Protein AF-A0A956G2Q7-F1 (afdb_monomer)

Structure (mmCIF, N/CA/C/O backbone):
data_AF-A0A956G2Q7-F1
#
_entry.id   AF-A0A956G2Q7-F1
#
loop_
_atom_site.group_PDB
_atom_site.id
_atom_site.type_symbol
_atom_site.label_atom_id
_atom_site.label_alt_id
_atom_site.label_comp_id
_atom_site.label_asym_id
_atom_site.label_entity_id
_atom_site.label_seq_id
_atom_site.pdbx_PDB_ins_code
_atom_site.Cartn_x
_atom_site.Cartn_y
_atom_site.Cartn_z
_atom_site.occupancy
_atom_site.B_iso_or_equiv
_atom_site.auth_seq_id
_atom_site.auth_comp_id
_atom_site.auth_asym_id
_atom_site.auth_atom_id
_atom_site.pdbx_PDB_model_num
ATOM 1 N N . MET A 1 1 ? -1.241 -26.564 -5.474 1.00 66.31 1 MET A N 1
ATOM 2 C CA . MET A 1 1 ? -1.611 -25.680 -6.599 1.00 66.31 1 MET A CA 1
ATOM 3 C C . MET A 1 1 ? -3.122 -25.548 -6.575 1.00 66.31 1 MET A C 1
ATOM 5 O O . MET A 1 1 ? -3.773 -26.573 -6.391 1.00 66.31 1 MET A O 1
ATOM 9 N N . LEU A 1 2 ? -3.666 -24.333 -6.672 1.00 84.19 2 LEU A N 1
ATOM 10 C CA . LEU A 1 2 ? -5.118 -24.142 -6.668 1.00 84.19 2 LEU A CA 1
ATOM 11 C C . LEU A 1 2 ? -5.734 -24.751 -7.927 1.00 84.19 2 LEU A C 1
ATOM 13 O O . LEU A 1 2 ? -5.190 -24.599 -9.022 1.00 84.19 2 LEU A O 1
ATOM 17 N N . THR A 1 3 ? -6.836 -25.477 -7.754 1.00 88.69 3 THR A N 1
ATOM 18 C CA . THR A 1 3 ? -7.583 -26.060 -8.868 1.00 88.69 3 THR A CA 1
ATOM 19 C C . THR A 1 3 ? -8.421 -24.994 -9.558 1.00 88.69 3 THR A C 1
ATOM 21 O O . THR A 1 3 ? -8.780 -23.975 -8.967 1.00 88.69 3 THR A O 1
ATOM 24 N N . ASP A 1 4 ? -8.763 -25.255 -10.814 1.00 88.38 4 ASP A N 1
ATOM 25 C CA . ASP A 1 4 ? -9.655 -24.397 -11.588 1.00 88.38 4 ASP A CA 1
ATOM 26 C C . ASP A 1 4 ? -11.020 -24.220 -10.902 1.00 88.38 4 ASP A C 1
ATOM 28 O O . ASP A 1 4 ? -11.507 -23.095 -10.811 1.00 88.38 4 ASP A O 1
ATOM 32 N N . ASP A 1 5 ? -11.568 -25.295 -10.327 1.00 91.62 5 ASP A N 1
ATOM 33 C CA . ASP A 1 5 ? -12.821 -25.259 -9.563 1.00 91.62 5 ASP A CA 1
ATOM 34 C C . ASP A 1 5 ? -12.716 -24.332 -8.344 1.00 91.62 5 ASP A C 1
ATOM 36 O O . ASP A 1 5 ? -13.607 -23.523 -8.093 1.00 91.62 5 ASP A O 1
ATOM 40 N N . ARG A 1 6 ? -11.588 -24.369 -7.616 1.00 93.62 6 ARG A N 1
ATOM 41 C CA . ARG A 1 6 ? -11.385 -23.484 -6.463 1.00 93.62 6 ARG A CA 1
ATOM 42 C C . ARG A 1 6 ? -11.305 -22.017 -6.887 1.00 93.62 6 ARG A C 1
ATOM 44 O O . ARG A 1 6 ? -11.827 -21.157 -6.185 1.00 93.62 6 ARG A O 1
ATOM 51 N N . LEU A 1 7 ? -10.687 -21.709 -8.028 1.00 92.75 7 LEU A N 1
ATOM 52 C CA . LEU A 1 7 ? -10.661 -20.339 -8.555 1.00 92.75 7 LEU A CA 1
ATOM 53 C C . LEU A 1 7 ? -12.067 -19.847 -8.938 1.00 92.75 7 LEU A C 1
ATOM 55 O O . LEU A 1 7 ? -12.381 -18.678 -8.705 1.00 92.75 7 LEU A O 1
ATOM 59 N N . ASP A 1 8 ? -12.915 -20.722 -9.483 1.00 91.69 8 ASP A N 1
ATOM 60 C CA . ASP A 1 8 ? -14.309 -20.389 -9.796 1.00 91.69 8 ASP A CA 1
ATOM 61 C C . ASP A 1 8 ? -15.146 -20.176 -8.530 1.00 91.69 8 ASP A C 1
ATOM 63 O O . ASP A 1 8 ? -15.935 -19.231 -8.473 1.00 91.69 8 ASP A O 1
ATOM 67 N N . ASP A 1 9 ? -14.911 -20.965 -7.481 1.00 94.06 9 ASP A N 1
ATOM 68 C CA . ASP A 1 9 ? -15.527 -20.752 -6.171 1.00 94.06 9 ASP A CA 1
ATOM 69 C C . ASP A 1 9 ? -15.119 -19.399 -5.572 1.00 94.06 9 ASP A C 1
ATOM 71 O O . ASP A 1 9 ? -15.967 -18.640 -5.096 1.00 94.06 9 ASP A O 1
ATOM 75 N N . LEU A 1 10 ? -13.825 -19.057 -5.621 1.00 94.75 10 LEU A N 1
ATOM 76 C CA . LEU A 1 10 ? -13.299 -17.788 -5.103 1.00 94.75 10 LEU A CA 1
ATOM 77 C C . LEU A 1 10 ? -13.863 -16.569 -5.844 1.00 94.75 10 LEU A C 1
ATOM 79 O O . LEU A 1 10 ? -13.966 -15.492 -5.256 1.00 94.75 10 LEU A O 1
ATOM 83 N N . ARG A 1 11 ? -14.263 -16.720 -7.114 1.00 93.56 11 ARG A N 1
ATOM 84 C CA . ARG A 1 11 ? -14.937 -15.664 -7.890 1.00 93.56 11 ARG A CA 1
ATOM 85 C C . ARG A 1 11 ? -16.297 -15.284 -7.298 1.00 93.56 11 ARG A C 1
ATOM 87 O O . ARG A 1 11 ? -16.758 -14.160 -7.489 1.00 93.56 11 ARG A O 1
ATOM 94 N N . GLN A 1 12 ? -16.941 -16.203 -6.585 1.00 94.31 12 GLN A N 1
ATOM 95 C CA . GLN A 1 12 ? -18.262 -16.001 -5.987 1.00 94.31 12 GLN A CA 1
ATOM 96 C C . GLN A 1 12 ? -18.196 -15.556 -4.519 1.00 94.31 12 GLN A C 1
ATOM 98 O O . GLN A 1 12 ? -19.229 -15.306 -3.904 1.00 94.31 12 GLN A O 1
ATOM 103 N N . GLN A 1 13 ? -16.997 -15.441 -3.941 1.00 95.06 13 GLN A N 1
ATOM 104 C CA . GLN A 1 13 ? -16.813 -15.186 -2.511 1.00 95.06 13 GLN A CA 1
ATOM 105 C C . GLN A 1 13 ? -16.383 -13.743 -2.236 1.00 95.06 13 GLN A C 1
ATOM 107 O O . GLN A 1 13 ? -15.464 -13.230 -2.870 1.00 95.06 13 GLN A O 1
ATOM 112 N N . GLY A 1 14 ? -17.044 -13.100 -1.269 1.00 94.06 14 GLY A N 1
ATOM 113 C CA . GLY A 1 14 ? -16.637 -11.823 -0.669 1.00 94.06 14 GLY A CA 1
ATOM 114 C C . GLY A 1 14 ? -15.729 -12.019 0.554 1.00 94.06 14 GLY A C 1
ATOM 115 O O . GLY A 1 14 ? -14.914 -12.936 0.588 1.00 94.06 14 GLY A O 1
ATOM 116 N N . ASP A 1 15 ? -15.870 -11.174 1.577 1.00 94.88 15 ASP A N 1
ATOM 117 C CA . ASP A 1 15 ? -15.205 -11.377 2.876 1.00 94.88 15 ASP A CA 1
ATOM 118 C C . ASP A 1 15 ? -16.243 -11.873 3.889 1.00 94.88 15 ASP A C 1
ATOM 120 O O . ASP A 1 15 ? -17.003 -11.092 4.460 1.00 94.88 15 ASP A O 1
ATOM 124 N N . ALA A 1 16 ? -16.302 -13.189 4.100 1.00 92.31 16 ALA A N 1
ATOM 125 C CA . ALA A 1 16 ? -17.324 -13.803 4.947 1.00 92.31 16 ALA A CA 1
ATOM 126 C C . ALA A 1 16 ? -17.282 -13.308 6.404 1.00 92.31 16 ALA A C 1
ATOM 128 O O . ALA A 1 16 ? -18.324 -13.259 7.058 1.00 92.31 16 ALA A O 1
ATOM 129 N N . SER A 1 17 ? -16.101 -12.911 6.895 1.00 93.62 17 SER A N 1
ATOM 130 C CA . SER A 1 17 ? -15.922 -12.411 8.263 1.00 93.62 17 SER A CA 1
ATOM 131 C C . SER A 1 17 ? -16.447 -10.983 8.451 1.00 93.62 17 SER A C 1
ATOM 133 O O . SER A 1 17 ? -16.836 -10.613 9.556 1.00 93.62 17 SER A O 1
ATOM 135 N N . LEU A 1 18 ? -16.479 -10.181 7.380 1.00 92.81 18 LEU A N 1
ATOM 136 C CA . LEU A 1 18 ? -16.682 -8.733 7.467 1.00 92.81 18 LEU A CA 1
ATOM 137 C C . LEU A 1 18 ? -17.961 -8.240 6.782 1.00 92.81 18 LEU A C 1
ATOM 139 O O . LEU A 1 18 ? -18.563 -7.259 7.222 1.00 92.81 18 LEU A O 1
ATOM 143 N N . ASP A 1 19 ? -18.410 -8.916 5.728 1.00 94.19 19 ASP A N 1
ATOM 144 C CA . ASP A 1 19 ? -19.550 -8.480 4.914 1.00 94.19 19 ASP A CA 1
ATOM 145 C C . ASP A 1 19 ? -20.855 -8.376 5.710 1.00 94.19 19 ASP A C 1
ATOM 147 O O . ASP A 1 19 ? -21.546 -7.359 5.576 1.00 94.19 19 ASP A O 1
ATOM 151 N N . PRO A 1 20 ? -21.190 -9.338 6.596 1.00 94.25 20 PRO A N 1
ATOM 152 C CA . PRO A 1 20 ? -22.363 -9.215 7.454 1.00 94.25 20 PRO A CA 1
ATOM 153 C C . PRO A 1 20 ? -22.261 -8.039 8.435 1.00 94.25 20 PRO A C 1
ATOM 155 O O . PRO A 1 20 ? -23.260 -7.361 8.681 1.00 94.25 20 PRO A O 1
ATOM 158 N N . LEU A 1 21 ? -21.061 -7.766 8.966 1.00 92.56 21 LEU A N 1
ATOM 159 C CA . LEU A 1 21 ? -20.823 -6.681 9.924 1.00 92.56 21 LEU A CA 1
ATOM 160 C C . LEU A 1 21 ? -21.032 -5.319 9.263 1.00 92.56 21 LEU A C 1
ATOM 162 O O . LEU A 1 21 ? -21.764 -4.475 9.780 1.00 92.56 21 LEU A O 1
ATOM 166 N N . ILE A 1 22 ? -20.457 -5.127 8.075 1.00 89.81 22 ILE A N 1
ATOM 167 C CA . ILE A 1 22 ? -20.633 -3.894 7.307 1.00 89.81 22 ILE A CA 1
ATOM 168 C C . ILE A 1 22 ? -22.087 -3.715 6.875 1.00 89.81 22 ILE A C 1
ATOM 170 O O . ILE A 1 22 ? -22.618 -2.614 7.000 1.00 89.81 22 ILE A O 1
ATOM 174 N N . ALA A 1 23 ? -22.775 -4.777 6.451 1.00 88.50 23 ALA A N 1
ATOM 175 C CA . ALA A 1 23 ? -24.202 -4.698 6.144 1.00 88.50 23 ALA A CA 1
ATOM 176 C C . ALA A 1 23 ? -25.051 -4.269 7.357 1.00 88.50 23 ALA A C 1
ATOM 178 O O . ALA A 1 23 ? -26.074 -3.603 7.185 1.00 88.50 23 ALA A O 1
ATOM 179 N N . GLY A 1 24 ? -24.635 -4.629 8.576 1.00 86.75 24 GLY A N 1
ATOM 180 C CA . GLY A 1 24 ? -25.215 -4.128 9.822 1.00 86.75 24 GLY A CA 1
ATOM 181 C C . GLY A 1 24 ? -24.936 -2.639 10.032 1.00 86.75 24 GLY A C 1
ATOM 182 O O . GLY A 1 24 ? -25.871 -1.862 10.211 1.00 86.75 24 GLY A O 1
ATOM 183 N N . VAL A 1 25 ? -23.669 -2.226 9.930 1.00 85.88 25 VAL A N 1
ATOM 184 C CA . VAL A 1 25 ? -23.233 -0.827 10.097 1.00 85.88 25 VAL A CA 1
ATOM 185 C C . VAL A 1 25 ? -23.925 0.112 9.109 1.00 85.88 25 VAL A C 1
ATOM 187 O O . VAL A 1 25 ? -24.377 1.183 9.507 1.00 85.88 25 VAL A O 1
ATOM 190 N N . MET A 1 26 ? -24.066 -0.290 7.843 1.00 79.81 26 MET A N 1
ATOM 191 C CA . MET A 1 26 ? -24.693 0.518 6.788 1.00 79.81 26 MET A CA 1
ATOM 192 C C . MET A 1 26 ? -26.184 0.801 7.035 1.00 79.81 26 MET A C 1
ATOM 194 O O . MET A 1 26 ? -26.742 1.705 6.421 1.00 79.81 26 MET A O 1
ATOM 198 N N . LYS A 1 27 ? -26.831 0.065 7.950 1.00 77.62 27 LYS A N 1
ATOM 199 C CA . LYS A 1 27 ? -28.219 0.298 8.390 1.00 77.62 27 LYS A CA 1
ATOM 200 C C . LYS A 1 27 ? -28.317 1.225 9.608 1.00 77.62 27 LYS A C 1
ATOM 202 O O . LYS A 1 27 ? -29.410 1.430 10.129 1.00 77.62 27 LYS A O 1
ATOM 207 N N . THR A 1 28 ? -27.192 1.757 10.078 1.00 78.75 28 THR A N 1
ATOM 208 C CA . THR A 1 28 ? -27.092 2.633 11.252 1.00 78.75 28 THR A CA 1
ATOM 209 C C . THR A 1 28 ? -26.449 3.970 10.882 1.00 78.75 28 THR A C 1
ATOM 211 O O . THR A 1 28 ? -25.754 4.080 9.873 1.00 78.75 28 THR A O 1
ATOM 214 N N . ASP A 1 29 ? -26.584 4.976 11.747 1.00 73.75 29 ASP A N 1
ATOM 215 C CA . ASP A 1 29 ? -25.924 6.279 11.565 1.00 73.75 29 ASP A CA 1
ATOM 216 C C . ASP A 1 29 ? -24.425 6.276 11.951 1.00 73.75 29 ASP A C 1
ATOM 218 O O . ASP A 1 29 ? -23.737 7.292 11.812 1.00 73.75 29 ASP A O 1
ATOM 222 N N . LYS A 1 30 ? -23.877 5.126 12.383 1.00 75.12 30 LYS A N 1
ATOM 223 C CA . LYS A 1 30 ? -22.484 4.980 12.850 1.00 75.12 30 LYS A CA 1
ATOM 224 C C . LYS A 1 30 ? -21.435 5.152 11.752 1.00 75.12 30 LYS A C 1
ATOM 226 O O . LYS A 1 30 ? -20.270 5.392 12.058 1.00 75.12 30 LYS A O 1
ATOM 231 N N . LEU A 1 31 ? -21.812 5.073 10.474 1.00 75.00 31 LEU A N 1
ATOM 232 C CA . LEU A 1 31 ? -20.862 5.140 9.358 1.00 75.00 31 LEU A CA 1
ATOM 233 C C . LEU A 1 31 ? -20.008 6.421 9.375 1.00 75.00 31 LEU A C 1
ATOM 235 O O . LEU A 1 31 ? -18.815 6.375 9.075 1.00 75.00 31 LEU A O 1
ATOM 239 N N . LYS A 1 32 ? -20.597 7.568 9.738 1.00 71.50 32 LYS A N 1
ATOM 240 C CA . LYS A 1 32 ? -19.863 8.843 9.823 1.00 71.50 32 LYS A CA 1
ATOM 241 C C . LYS A 1 32 ? -18.827 8.830 10.947 1.00 71.50 32 LYS A C 1
ATOM 243 O O . LYS A 1 32 ? -17.709 9.287 10.733 1.00 71.50 32 LYS A O 1
ATOM 248 N N . GLU A 1 33 ? -19.187 8.282 12.104 1.00 71.56 33 GLU A N 1
ATOM 249 C CA . GLU A 1 33 ? -18.298 8.161 13.266 1.00 71.56 33 GLU A CA 1
ATOM 250 C C . GLU A 1 33 ? -17.132 7.210 12.976 1.00 71.56 33 GLU A C 1
ATOM 252 O O . GLU A 1 33 ? -15.979 7.548 13.235 1.00 71.56 33 GLU A O 1
ATOM 257 N N . ILE A 1 34 ? -17.416 6.064 12.350 1.00 73.69 34 ILE A N 1
ATOM 258 C CA . ILE A 1 34 ? -16.401 5.081 11.950 1.00 73.69 34 ILE A CA 1
ATOM 259 C C . ILE A 1 34 ? -15.434 5.693 10.929 1.00 73.69 34 ILE A C 1
ATOM 261 O O . ILE A 1 34 ? -14.219 5.596 11.091 1.00 73.69 34 ILE A O 1
ATOM 265 N N . ASN A 1 35 ? -15.953 6.374 9.902 1.00 68.00 35 ASN A N 1
ATOM 266 C CA . ASN A 1 35 ? -15.114 7.041 8.905 1.00 68.00 35 ASN A CA 1
ATOM 267 C C . ASN A 1 35 ? -14.244 8.140 9.524 1.00 68.00 35 ASN A C 1
ATOM 269 O O . ASN A 1 35 ? -13.072 8.253 9.165 1.00 68.00 35 ASN A O 1
ATOM 273 N N . ALA A 1 36 ? -14.789 8.926 10.457 1.00 66.31 36 ALA A N 1
ATOM 274 C CA . ALA A 1 36 ? -14.022 9.933 11.177 1.00 66.31 36 ALA A CA 1
ATOM 275 C C . ALA A 1 36 ? -12.886 9.279 11.975 1.00 66.31 36 ALA A C 1
ATOM 277 O O . ALA A 1 36 ? -11.729 9.650 11.791 1.00 66.31 36 ALA A O 1
ATOM 278 N N . ALA A 1 37 ? -13.181 8.248 12.767 1.00 66.94 37 ALA A N 1
ATOM 279 C CA . ALA A 1 37 ? -12.184 7.537 13.564 1.00 66.94 37 ALA A CA 1
ATOM 280 C C . ALA A 1 37 ? -11.060 6.937 12.695 1.00 66.94 37 ALA A C 1
ATOM 282 O O . ALA A 1 37 ? -9.877 7.158 12.958 1.00 66.94 37 ALA A O 1
ATOM 283 N N . LEU A 1 38 ? -11.412 6.272 11.588 1.00 67.81 38 LEU A N 1
ATOM 284 C CA . LEU A 1 38 ? -10.439 5.737 10.628 1.00 67.81 38 LEU A CA 1
ATOM 285 C C . LEU A 1 38 ? -9.607 6.836 9.950 1.00 67.81 38 LEU A C 1
ATOM 287 O O . LEU A 1 38 ? -8.438 6.616 9.638 1.00 67.81 38 LEU A O 1
ATOM 291 N N . SER A 1 39 ? -10.181 8.024 9.731 1.00 65.00 39 SER A N 1
ATOM 292 C CA . SER A 1 39 ? -9.473 9.157 9.123 1.00 65.00 39 SER A CA 1
ATOM 293 C C . SER A 1 39 ? -8.408 9.778 10.029 1.00 65.00 39 SER A C 1
ATOM 295 O O . SER A 1 39 ? -7.507 10.441 9.513 1.00 65.00 39 SER A O 1
ATOM 297 N N . PHE A 1 40 ? -8.460 9.540 11.345 1.00 64.31 40 PHE A N 1
ATOM 298 C CA . PHE A 1 40 ? -7.439 9.971 12.310 1.00 64.31 40 PHE A CA 1
ATOM 299 C C . PHE A 1 40 ? -6.396 8.890 12.609 1.00 64.31 40 PHE A C 1
ATOM 301 O O . PHE A 1 40 ? -5.292 9.221 13.025 1.00 64.31 40 PHE A O 1
ATOM 308 N N . ALA A 1 41 ? -6.682 7.620 12.318 1.00 69.25 41 ALA A N 1
ATOM 309 C CA . ALA A 1 41 ? -5.723 6.538 12.510 1.00 69.25 41 ALA A CA 1
ATOM 310 C C . ALA A 1 41 ? -4.519 6.665 11.553 1.00 69.25 41 ALA A C 1
ATOM 312 O O . ALA A 1 41 ? -4.668 6.828 10.332 1.00 69.25 41 ALA A O 1
ATOM 313 N N . ARG A 1 42 ? -3.304 6.613 12.107 1.00 73.38 42 ARG A N 1
ATOM 314 C CA . ARG A 1 42 ? -2.048 6.774 11.352 1.00 73.38 42 ARG A CA 1
ATOM 315 C C . ARG A 1 42 ? -1.204 5.505 11.326 1.00 73.38 42 ARG A C 1
ATOM 317 O O . ARG A 1 42 ? -0.656 5.204 10.268 1.00 73.38 42 ARG A O 1
ATOM 324 N N . ASP A 1 43 ? -1.187 4.756 12.422 1.00 81.00 43 ASP A N 1
ATOM 325 C CA . ASP A 1 43 ? -0.315 3.605 12.654 1.00 81.00 43 ASP A CA 1
ATOM 326 C C . ASP A 1 43 ? -1.083 2.368 13.161 1.00 81.00 43 ASP A C 1
ATOM 328 O O . ASP A 1 43 ? -2.307 2.372 13.314 1.00 81.00 43 ASP A O 1
ATOM 332 N N . ASN A 1 44 ? -0.363 1.272 13.379 1.00 89.62 44 ASN A N 1
ATOM 333 C CA . ASN A 1 44 ? -0.923 0.015 13.852 1.00 89.62 44 ASN A CA 1
ATOM 334 C C . ASN A 1 44 ? -1.401 0.123 15.309 1.00 89.62 44 ASN A C 1
ATOM 336 O O . ASN A 1 44 ? -2.405 -0.493 15.654 1.00 89.62 44 ASN A O 1
ATOM 340 N N . ALA A 1 45 ? -0.743 0.927 16.151 1.00 85.06 45 ALA A N 1
ATOM 341 C CA . ALA A 1 45 ? -1.153 1.164 17.536 1.00 85.06 45 ALA A CA 1
ATOM 342 C C . ALA A 1 45 ? -2.557 1.786 17.629 1.00 85.06 45 ALA A C 1
ATOM 344 O O . ALA A 1 45 ? -3.332 1.438 18.525 1.00 85.06 45 ALA A O 1
ATOM 345 N N . ALA A 1 46 ? -2.931 2.633 16.664 1.00 83.19 46 ALA A N 1
ATOM 346 C CA . ALA A 1 46 ? -4.263 3.223 16.588 1.00 83.19 46 ALA A CA 1
ATOM 347 C C . ALA A 1 46 ? -5.394 2.181 16.484 1.00 83.19 46 ALA A C 1
ATOM 349 O O . ALA A 1 46 ? -6.524 2.494 16.853 1.00 83.19 46 ALA A O 1
ATOM 350 N N . LEU A 1 47 ? -5.123 0.949 16.031 1.00 84.62 47 LEU A N 1
ATOM 351 C CA . LEU A 1 47 ? -6.127 -0.123 15.986 1.00 84.62 47 LEU A CA 1
ATOM 352 C C . LEU A 1 47 ? -6.654 -0.481 17.380 1.00 84.62 47 LEU A C 1
ATOM 354 O O . LEU A 1 47 ? -7.861 -0.649 17.533 1.00 84.62 47 LEU A O 1
ATOM 358 N N . GLY A 1 48 ? -5.791 -0.502 18.401 1.00 81.62 48 GLY A N 1
ATOM 359 C CA . GLY A 1 48 ? -6.217 -0.747 19.783 1.00 81.62 48 GLY A CA 1
ATOM 360 C C . GLY A 1 48 ? -7.112 0.374 20.320 1.00 81.62 48 GLY A C 1
ATOM 361 O O . GLY A 1 48 ? -8.117 0.122 20.987 1.00 81.62 48 GLY A O 1
ATOM 362 N N . THR A 1 49 ? -6.810 1.626 19.968 1.00 78.94 49 THR A N 1
ATOM 363 C CA . THR A 1 49 ? -7.657 2.783 20.303 1.00 78.94 49 THR A CA 1
ATOM 364 C C . THR A 1 49 ? -9.003 2.728 19.577 1.00 78.94 49 THR A C 1
ATOM 366 O O . THR A 1 49 ? -10.033 3.073 20.150 1.00 78.94 49 THR A O 1
ATOM 369 N N . LEU A 1 50 ? -9.017 2.273 18.321 1.00 77.56 50 LEU A N 1
ATOM 370 C CA . LEU A 1 50 ? -10.249 2.101 17.552 1.00 77.56 50 LEU A CA 1
ATOM 371 C C . LEU A 1 50 ? -11.135 0.997 18.137 1.00 77.56 50 LEU A C 1
ATOM 373 O O . LEU A 1 50 ? -12.337 1.211 18.267 1.00 77.56 50 LEU A O 1
ATOM 377 N N . ALA A 1 51 ? -10.552 -0.145 18.508 1.00 78.88 51 ALA A N 1
ATOM 378 C CA . ALA A 1 51 ? -11.283 -1.273 19.079 1.00 78.88 51 ALA A CA 1
ATOM 379 C C . ALA A 1 51 ? -11.834 -0.973 20.484 1.00 78.88 51 ALA A C 1
ATOM 381 O O . ALA A 1 51 ? -12.957 -1.347 20.806 1.00 78.88 51 ALA A O 1
ATOM 382 N N . SER A 1 52 ? -11.086 -0.232 21.305 1.00 74.62 52 SER A N 1
ATOM 383 C CA . SER A 1 52 ? -11.528 0.169 22.652 1.00 74.62 52 SER A CA 1
ATOM 384 C C . SER A 1 52 ? -12.461 1.389 22.678 1.00 74.62 52 SER A C 1
ATOM 386 O O . SER A 1 52 ? -13.097 1.661 23.699 1.00 74.62 52 SER A O 1
ATOM 388 N N . GLY A 1 53 ? -12.554 2.141 21.578 1.00 72.50 53 GLY A N 1
ATOM 389 C CA . GLY A 1 53 ? -13.366 3.351 21.475 1.00 72.50 53 GLY A CA 1
ATOM 390 C C . GLY A 1 53 ? -14.851 3.092 21.191 1.00 72.50 53 GLY A C 1
ATOM 391 O O . GLY A 1 53 ? -15.235 2.108 20.570 1.00 72.50 53 GLY A O 1
ATOM 392 N N . ALA A 1 54 ? -15.713 4.048 21.557 1.00 68.00 54 ALA A N 1
ATOM 393 C CA . ALA A 1 54 ? -17.161 3.986 21.291 1.00 68.00 54 ALA A CA 1
ATOM 394 C C . ALA A 1 54 ? -17.553 4.213 19.809 1.00 68.00 54 ALA A C 1
ATOM 396 O O . ALA A 1 54 ? -18.739 4.187 19.453 1.00 68.00 54 ALA A O 1
ATOM 397 N N . SER A 1 55 ? -16.566 4.493 18.952 1.00 72.00 55 SER A N 1
ATOM 398 C CA . SER A 1 55 ? -16.766 4.819 17.538 1.00 72.00 55 SER A CA 1
ATOM 399 C C . SER A 1 55 ? -17.108 3.590 16.692 1.00 72.00 55 SER A C 1
ATOM 401 O O . SER A 1 55 ? -17.863 3.719 15.731 1.00 72.00 55 SER A O 1
ATOM 403 N N . LEU A 1 56 ? -16.582 2.409 17.036 1.00 80.88 56 LEU A N 1
ATOM 404 C CA . LEU A 1 56 ? -16.919 1.149 16.365 1.00 80.88 56 LEU A CA 1
ATOM 405 C C . LEU A 1 56 ? -18.135 0.487 17.029 1.00 80.88 56 LEU A C 1
ATOM 407 O O . LEU A 1 56 ? -18.432 0.727 18.199 1.00 80.88 56 LEU A O 1
ATOM 411 N N . THR A 1 57 ? -18.853 -0.360 16.285 1.00 86.81 57 THR A N 1
ATOM 412 C CA . THR A 1 57 ? -19.814 -1.273 16.921 1.00 86.81 57 THR A CA 1
ATOM 413 C C . THR A 1 57 ? -19.048 -2.367 17.675 1.00 86.81 57 THR A C 1
ATOM 415 O O . THR A 1 57 ? -17.926 -2.686 17.272 1.00 86.81 57 THR A O 1
ATOM 418 N N . PRO A 1 58 ? -19.616 -2.968 18.738 1.00 89.69 58 PRO A N 1
ATOM 419 C CA . PRO A 1 58 ? -18.940 -4.026 19.494 1.00 89.69 58 PRO A CA 1
ATOM 420 C C . PRO A 1 58 ? -18.457 -5.189 18.619 1.00 89.69 58 PRO A C 1
ATOM 422 O O . PRO A 1 58 ? -17.370 -5.716 18.826 1.00 89.69 58 PRO A O 1
ATOM 425 N N . GLU A 1 59 ? -19.237 -5.558 17.604 1.00 90.88 59 GLU A N 1
ATOM 426 C CA . GLU A 1 59 ? -18.904 -6.643 16.683 1.00 90.88 59 GLU A CA 1
ATOM 427 C C . GLU A 1 59 ? -17.733 -6.269 15.766 1.00 90.88 59 GLU A C 1
ATOM 429 O O . GLU A 1 59 ? -16.872 -7.100 15.487 1.00 90.88 59 GLU A O 1
ATOM 434 N N . LEU A 1 60 ? -17.674 -5.011 15.316 1.00 88.31 60 LEU A N 1
ATOM 435 C CA . LEU A 1 60 ? -16.586 -4.529 14.469 1.00 88.31 60 LEU A CA 1
ATOM 436 C C . LEU A 1 60 ? -15.294 -4.321 15.268 1.00 88.31 60 LEU A C 1
ATOM 438 O O . LEU A 1 60 ? -14.216 -4.593 14.751 1.00 88.31 60 LEU A O 1
ATOM 442 N N . ALA A 1 61 ? -15.401 -3.877 16.522 1.00 90.06 61 ALA A N 1
ATOM 443 C CA . ALA A 1 61 ? -14.277 -3.805 17.450 1.00 90.06 61 ALA A CA 1
ATOM 444 C C . ALA A 1 61 ? -13.670 -5.193 17.703 1.00 90.06 61 ALA A C 1
ATOM 446 O O . ALA A 1 61 ? -12.468 -5.366 17.521 1.00 90.06 61 ALA A O 1
ATOM 447 N N . ALA A 1 62 ? -14.504 -6.196 18.005 1.00 91.94 62 ALA A N 1
ATOM 448 C CA . ALA A 1 62 ? -14.050 -7.576 18.176 1.00 91.94 62 ALA A CA 1
ATOM 449 C C . ALA A 1 62 ? -13.378 -8.127 16.908 1.00 91.94 62 ALA A C 1
ATOM 451 O O . ALA A 1 62 ? -12.337 -8.774 16.988 1.00 91.94 62 ALA A O 1
ATOM 452 N N . TRP A 1 63 ? -13.932 -7.821 15.729 1.00 93.50 63 TRP A N 1
ATOM 453 C CA . TRP A 1 63 ? -13.314 -8.202 14.460 1.00 93.50 63 TRP A CA 1
ATOM 454 C C . TRP A 1 63 ? -11.934 -7.556 14.264 1.00 93.50 63 TRP A C 1
ATOM 456 O O . TRP A 1 63 ? -11.015 -8.239 13.814 1.00 93.50 63 TRP A O 1
ATOM 466 N N . VAL A 1 64 ? -11.770 -6.270 14.610 1.00 90.56 64 VAL A N 1
ATOM 467 C CA . VAL A 1 64 ? -10.470 -5.578 14.546 1.00 90.56 64 VAL A CA 1
ATOM 468 C C . VAL A 1 64 ? -9.468 -6.235 15.493 1.00 90.56 64 VAL A C 1
ATOM 470 O O . VAL A 1 64 ? -8.353 -6.522 15.064 1.00 90.56 64 VAL A O 1
ATOM 473 N N . ASP A 1 65 ? -9.860 -6.523 16.735 1.00 89.06 65 ASP A N 1
ATOM 474 C CA . ASP A 1 65 ? -8.981 -7.167 17.719 1.00 89.06 65 ASP A CA 1
ATOM 475 C C . ASP A 1 65 ? -8.502 -8.551 17.263 1.00 89.06 65 ASP A C 1
ATOM 477 O O . ASP A 1 65 ? -7.341 -8.902 17.477 1.00 89.06 65 ASP A O 1
ATOM 481 N N . GLU A 1 66 ? -9.378 -9.321 16.612 1.00 89.94 66 GLU A N 1
ATOM 482 C CA . GLU A 1 66 ? -9.077 -10.665 16.114 1.00 89.94 66 GLU A CA 1
ATOM 483 C C . GLU A 1 66 ? -8.219 -10.650 14.839 1.00 89.94 66 GLU A C 1
ATOM 485 O O . GLU A 1 66 ? -7.265 -11.417 14.718 1.00 89.94 66 GLU A O 1
ATOM 490 N N . HIS A 1 67 ? -8.538 -9.783 13.873 1.00 87.81 67 HIS A N 1
ATOM 491 C CA . HIS A 1 67 ? -7.973 -9.864 12.521 1.00 87.81 67 HIS A CA 1
ATOM 492 C C . HIS A 1 67 ? -6.846 -8.867 12.246 1.00 87.81 67 HIS A C 1
ATOM 494 O O . HIS A 1 67 ? -6.113 -9.034 11.269 1.00 87.81 67 HIS A O 1
ATOM 500 N N . ALA A 1 68 ? -6.687 -7.830 13.069 1.00 86.81 68 ALA A N 1
ATOM 501 C CA . ALA A 1 68 ? -5.648 -6.821 12.892 1.00 86.81 68 ALA A CA 1
ATOM 502 C C . ALA A 1 68 ? -4.362 -7.171 13.663 1.00 86.81 68 ALA A C 1
ATOM 504 O O . ALA A 1 68 ? -3.698 -6.295 14.216 1.00 86.81 68 ALA A O 1
ATOM 505 N N . GLN A 1 69 ? -4.002 -8.457 13.678 1.00 90.31 69 GLN A N 1
ATOM 506 C CA . GLN A 1 69 ? -2.794 -8.983 14.310 1.00 90.31 69 GLN A CA 1
ATOM 507 C C . GLN A 1 69 ? -1.959 -9.794 13.319 1.00 90.31 69 GLN A C 1
ATOM 509 O O . GLN A 1 69 ? -2.469 -10.354 12.348 1.00 90.31 69 GLN A O 1
ATOM 514 N N . LEU A 1 70 ? -0.651 -9.855 13.564 1.00 92.75 70 LEU A N 1
ATOM 515 C CA . LEU A 1 70 ? 0.238 -10.720 12.797 1.00 92.75 70 LEU A CA 1
ATOM 516 C C . LEU A 1 70 ? -0.007 -12.195 13.162 1.00 92.75 70 LEU A C 1
ATOM 518 O O . LEU A 1 70 ? -0.005 -12.521 14.348 1.00 92.75 70 LEU A O 1
ATOM 522 N N . PRO A 1 71 ? -0.148 -13.100 12.176 1.00 92.00 71 PRO A N 1
ATOM 523 C CA . PRO A 1 71 ? -0.224 -14.532 12.451 1.00 92.00 71 PRO A CA 1
ATOM 524 C C . PRO A 1 71 ? 1.030 -15.070 13.159 1.00 92.00 71 PRO A C 1
ATOM 526 O O . PRO A 1 71 ? 2.147 -14.652 12.859 1.00 92.00 71 PRO A O 1
ATOM 529 N N . GLU A 1 72 ? 0.868 -16.073 14.025 1.00 93.38 72 GLU A N 1
ATOM 530 C CA . GLU A 1 72 ? 1.972 -16.644 14.821 1.00 93.38 72 GLU A CA 1
ATOM 531 C C . GLU A 1 72 ? 3.105 -17.253 13.980 1.00 93.38 72 GLU A C 1
ATOM 533 O O . GLU A 1 72 ? 4.255 -17.297 14.408 1.00 93.38 72 GLU A O 1
ATOM 538 N N . TRP A 1 73 ? 2.799 -17.727 12.769 1.00 94.50 73 TRP A N 1
ATOM 539 C CA . TRP A 1 73 ? 3.783 -18.337 11.871 1.00 94.50 73 TRP A CA 1
ATOM 540 C C . TRP A 1 73 ? 4.690 -17.313 11.171 1.00 94.50 73 TRP A C 1
ATOM 542 O O . TRP A 1 73 ? 5.592 -17.712 10.425 1.00 94.50 73 TRP A O 1
ATOM 552 N N . VAL A 1 74 ? 4.442 -16.010 11.347 1.00 96.50 74 VAL A N 1
ATOM 553 C CA . VAL A 1 74 ? 5.198 -14.961 10.660 1.00 96.50 74 VAL A CA 1
ATOM 554 C C . VAL A 1 74 ? 6.614 -14.843 11.223 1.00 96.50 74 VAL A C 1
ATOM 556 O O . VAL A 1 74 ? 6.832 -14.477 12.372 1.00 96.50 74 VAL A O 1
ATOM 559 N N . ASP A 1 75 ? 7.591 -15.083 10.356 1.00 97.19 75 ASP A N 1
ATOM 560 C CA . ASP A 1 75 ? 9.008 -14.842 10.578 1.00 97.19 75 ASP A CA 1
ATOM 561 C C . ASP A 1 75 ? 9.347 -13.417 10.123 1.00 97.19 75 ASP A C 1
ATOM 563 O O . ASP A 1 75 ? 9.514 -13.131 8.929 1.00 97.19 75 ASP A O 1
ATOM 567 N N . LEU A 1 76 ? 9.451 -12.513 11.100 1.00 96.19 76 LEU A N 1
ATOM 568 C CA . LEU A 1 76 ? 9.779 -11.107 10.873 1.00 96.19 76 LEU A CA 1
ATOM 569 C C . LEU A 1 76 ? 11.143 -10.920 10.201 1.00 96.19 76 LEU A C 1
ATOM 571 O O . LEU A 1 76 ? 11.294 -9.999 9.404 1.00 96.19 76 LEU A O 1
ATOM 575 N N . ALA A 1 77 ? 12.105 -11.825 10.398 1.00 97.19 77 ALA A N 1
ATOM 576 C CA . ALA A 1 77 ? 13.403 -11.708 9.742 1.00 97.19 77 ALA A CA 1
ATOM 577 C C . ALA A 1 77 ? 13.292 -11.907 8.220 1.00 97.19 77 ALA A C 1
ATOM 579 O O . ALA A 1 77 ? 14.058 -11.309 7.461 1.00 97.19 77 ALA A O 1
ATOM 580 N N . ARG A 1 78 ? 12.345 -12.727 7.737 1.00 97.75 78 ARG A N 1
ATOM 581 C CA . ARG A 1 78 ? 12.058 -12.839 6.290 1.00 97.75 78 ARG A CA 1
ATOM 582 C C . ARG A 1 78 ? 11.404 -11.573 5.755 1.00 97.75 78 ARG A C 1
ATOM 584 O O . ARG A 1 78 ? 11.773 -11.102 4.680 1.00 97.75 78 ARG A O 1
ATOM 591 N N . VAL A 1 79 ? 10.463 -11.015 6.518 1.00 97.81 79 VAL A N 1
ATOM 592 C CA . VAL A 1 79 ? 9.787 -9.754 6.184 1.00 97.81 79 VAL A CA 1
ATOM 593 C C . VAL A 1 79 ? 10.807 -8.621 6.065 1.00 97.81 79 VAL A C 1
ATOM 595 O O . VAL A 1 79 ? 10.832 -7.929 5.050 1.00 97.81 79 VAL A O 1
ATOM 598 N N . GLU A 1 80 ? 11.711 -8.484 7.033 1.00 96.69 80 GLU A N 1
ATOM 599 C CA . GLU A 1 80 ? 12.769 -7.469 7.027 1.00 96.69 80 GLU A CA 1
ATOM 600 C C . GLU A 1 80 ? 13.714 -7.607 5.826 1.00 96.69 80 GLU A C 1
ATOM 602 O O . GLU A 1 80 ? 14.111 -6.604 5.229 1.00 96.69 80 GLU A O 1
ATOM 607 N N . ARG A 1 81 ? 14.073 -8.835 5.423 1.00 97.25 81 ARG A N 1
ATOM 608 C CA . ARG A 1 81 ? 14.901 -9.057 4.224 1.00 97.25 81 ARG A CA 1
ATOM 609 C C . ARG A 1 81 ? 14.176 -8.655 2.942 1.00 97.25 81 ARG A C 1
ATOM 611 O O . ARG A 1 81 ? 14.788 -8.028 2.079 1.00 97.25 81 ARG A O 1
ATOM 618 N N . ALA A 1 82 ? 12.879 -8.935 2.836 1.00 96.88 82 ALA A N 1
ATOM 619 C CA . ALA A 1 82 ? 12.062 -8.482 1.712 1.00 96.88 82 ALA A CA 1
ATOM 620 C C . ALA A 1 82 ? 11.911 -6.950 1.676 1.00 96.88 82 ALA A C 1
ATOM 622 O O . ALA A 1 82 ? 12.010 -6.342 0.609 1.00 96.88 82 ALA A O 1
ATOM 623 N N . GLN A 1 83 ? 11.731 -6.309 2.834 1.00 94.81 83 GLN A N 1
ATOM 624 C CA . GLN A 1 83 ? 11.696 -4.847 2.954 1.00 94.81 83 GLN A CA 1
ATOM 625 C C . GLN A 1 83 ? 13.052 -4.220 2.621 1.00 94.81 83 GLN A C 1
ATOM 627 O O . GLN A 1 83 ? 13.104 -3.176 1.981 1.00 94.81 83 GLN A O 1
ATOM 632 N N . ARG A 1 84 ? 14.166 -4.871 2.966 1.00 89.81 84 ARG A N 1
ATOM 633 C CA . ARG A 1 84 ? 15.507 -4.430 2.559 1.00 89.81 84 ARG A CA 1
ATOM 634 C C . ARG A 1 84 ? 15.698 -4.513 1.051 1.00 89.81 84 ARG A C 1
ATOM 636 O O . ARG A 1 84 ? 16.115 -3.534 0.443 1.00 89.81 84 ARG A O 1
ATOM 643 N N . PHE A 1 85 ? 15.289 -5.626 0.443 1.00 89.94 85 PHE A N 1
ATOM 644 C CA . PHE A 1 85 ? 15.252 -5.759 -1.011 1.00 89.94 85 PHE A CA 1
ATOM 645 C C . PHE A 1 85 ? 14.400 -4.653 -1.659 1.00 89.94 85 PHE A C 1
ATOM 647 O O . PHE A 1 85 ? 14.800 -4.080 -2.676 1.00 89.94 85 PHE A O 1
ATOM 654 N N . PHE A 1 86 ? 13.262 -4.293 -1.047 1.00 88.62 86 PHE A N 1
ATOM 655 C CA . PHE A 1 86 ? 12.492 -3.130 -1.474 1.00 88.62 86 PHE A CA 1
ATOM 656 C C . PHE A 1 86 ? 13.295 -1.840 -1.355 1.00 88.62 86 PHE A C 1
ATOM 658 O O . PHE A 1 86 ? 13.398 -1.130 -2.342 1.00 88.62 86 PHE A O 1
ATOM 665 N N . VAL A 1 87 ? 13.875 -1.530 -0.195 1.00 78.88 87 VAL A N 1
ATOM 666 C CA . VAL A 1 87 ? 14.655 -0.303 0.026 1.00 78.88 87 VAL A CA 1
ATOM 667 C C . VAL A 1 87 ? 15.767 -0.163 -1.016 1.00 78.88 87 VAL A C 1
ATOM 669 O O . VAL A 1 87 ? 15.860 0.887 -1.656 1.00 78.88 87 VAL A O 1
ATOM 672 N N . ASP A 1 88 ? 16.515 -1.238 -1.271 1.00 74.75 88 ASP A N 1
ATOM 673 C CA . ASP A 1 88 ? 17.635 -1.278 -2.219 1.00 74.75 88 ASP A CA 1
ATOM 674 C C . ASP A 1 88 ? 17.201 -1.041 -3.677 1.00 74.75 88 ASP A C 1
ATOM 676 O O . ASP A 1 88 ? 17.969 -0.541 -4.504 1.00 74.75 88 ASP A O 1
ATOM 680 N N . ARG A 1 89 ? 15.960 -1.406 -4.024 1.00 72.88 89 ARG A N 1
ATOM 681 C CA . ARG A 1 89 ? 15.405 -1.338 -5.391 1.00 72.88 89 ARG A CA 1
ATOM 682 C C . ARG A 1 89 ? 14.200 -0.402 -5.509 1.00 72.88 89 ARG A C 1
ATOM 684 O O . ARG A 1 89 ? 13.482 -0.440 -6.513 1.00 72.88 89 ARG A O 1
ATOM 691 N N . GLY A 1 90 ? 13.976 0.432 -4.499 1.00 68.69 90 GLY A N 1
ATOM 692 C CA . GLY A 1 90 ? 12.647 0.930 -4.147 1.00 68.69 90 GLY A CA 1
ATOM 693 C C . GLY A 1 90 ? 11.975 1.775 -5.206 1.00 68.69 90 GLY A C 1
ATOM 694 O O . GLY A 1 90 ? 10.788 1.614 -5.462 1.00 68.69 90 GLY A O 1
ATOM 695 N N . VAL A 1 91 ? 12.750 2.588 -5.910 1.00 69.50 91 VAL A N 1
ATOM 696 C CA . VAL A 1 91 ? 12.309 3.393 -7.057 1.00 69.50 91 VAL A CA 1
ATOM 697 C C . VAL A 1 91 ? 11.716 2.524 -8.159 1.00 69.50 91 VAL A C 1
ATOM 699 O O . VAL A 1 91 ? 10.586 2.721 -8.606 1.00 69.50 91 VAL A O 1
ATOM 702 N N . THR A 1 92 ? 12.503 1.540 -8.590 1.00 72.06 92 THR A N 1
ATOM 703 C CA . THR A 1 92 ? 12.170 0.652 -9.694 1.00 72.06 92 THR A CA 1
ATOM 704 C C . THR A 1 92 ? 10.974 -0.203 -9.317 1.00 72.06 92 THR A C 1
ATOM 706 O O . THR A 1 92 ? 10.032 -0.308 -10.097 1.00 72.06 92 THR A O 1
ATOM 709 N N . LEU A 1 93 ? 10.968 -0.762 -8.105 1.00 81.00 93 LEU A N 1
ATOM 710 C CA . LEU A 1 93 ? 9.847 -1.561 -7.619 1.00 81.00 93 LEU A CA 1
ATOM 711 C C . LEU A 1 93 ? 8.582 -0.722 -7.419 1.00 81.00 93 LEU A C 1
ATOM 713 O O . LEU A 1 93 ? 7.518 -1.179 -7.807 1.00 81.00 93 LEU A O 1
ATOM 717 N N . THR A 1 94 ? 8.674 0.513 -6.919 1.00 79.12 94 THR A N 1
ATOM 718 C CA . THR A 1 94 ? 7.527 1.435 -6.790 1.00 79.12 94 THR A CA 1
ATOM 719 C C . THR A 1 94 ? 6.921 1.756 -8.153 1.00 79.12 94 THR A C 1
ATOM 721 O O . THR A 1 94 ? 5.701 1.710 -8.311 1.00 79.12 94 THR A O 1
ATOM 724 N N . PHE A 1 95 ? 7.756 2.031 -9.160 1.00 76.75 95 PHE A N 1
ATOM 725 C CA . PHE A 1 95 ? 7.293 2.257 -10.528 1.00 76.75 95 PHE A CA 1
ATOM 726 C C . PHE A 1 95 ? 6.621 1.009 -11.118 1.00 76.75 95 PHE A C 1
ATOM 728 O O . PHE A 1 95 ? 5.516 1.104 -11.654 1.00 76.75 95 PHE A O 1
ATOM 735 N N . LEU A 1 96 ? 7.260 -0.160 -10.990 1.00 83.12 96 LEU A N 1
ATOM 736 C CA . LEU A 1 96 ? 6.712 -1.427 -11.478 1.00 83.12 96 LEU A CA 1
ATOM 737 C C . LEU A 1 96 ? 5.390 -1.764 -10.784 1.00 83.12 96 LEU A C 1
ATOM 739 O O . LEU A 1 96 ? 4.415 -2.065 -11.468 1.00 83.12 96 LEU A O 1
ATOM 743 N N . LEU A 1 97 ? 5.332 -1.658 -9.456 1.00 85.31 97 LEU A N 1
ATOM 744 C CA . LEU A 1 97 ? 4.129 -1.884 -8.660 1.00 85.31 97 LEU A CA 1
ATOM 745 C C . LEU A 1 97 ? 3.014 -0.926 -9.076 1.00 85.31 97 LEU A C 1
ATOM 747 O O . LEU A 1 97 ? 1.931 -1.386 -9.419 1.00 85.31 97 LEU A O 1
ATOM 751 N N . GLY A 1 98 ? 3.265 0.384 -9.104 1.00 79.44 98 GLY A N 1
ATOM 752 C CA . GLY A 1 98 ? 2.241 1.380 -9.429 1.00 79.44 98 GLY A CA 1
ATOM 753 C C . GLY A 1 98 ? 1.666 1.221 -10.837 1.00 79.44 98 GLY A C 1
ATOM 754 O O . GLY A 1 98 ? 0.449 1.264 -11.015 1.00 79.44 98 GLY A O 1
ATOM 755 N N . LEU A 1 99 ? 2.522 0.985 -11.836 1.00 81.31 99 LEU A N 1
ATOM 756 C CA . LEU A 1 99 ? 2.089 0.885 -13.227 1.00 81.31 99 LEU A CA 1
ATOM 757 C C . LEU A 1 99 ? 1.478 -0.484 -13.544 1.00 81.31 99 LEU A C 1
ATOM 759 O O . LEU A 1 99 ? 0.365 -0.565 -14.060 1.00 81.31 99 LEU A O 1
ATOM 763 N N . THR A 1 100 ? 2.211 -1.567 -13.279 1.00 85.94 100 THR A N 1
ATOM 764 C CA . THR A 1 100 ? 1.846 -2.889 -13.807 1.00 85.94 100 THR A CA 1
ATOM 765 C C . THR A 1 100 ? 0.694 -3.523 -13.039 1.00 85.94 100 THR A C 1
ATOM 767 O O . THR A 1 100 ? -0.200 -4.079 -13.673 1.00 85.94 100 THR A O 1
ATOM 770 N N . SER A 1 101 ? 0.630 -3.355 -11.713 1.00 87.69 101 SER A N 1
ATOM 771 C CA . SER A 1 101 ? -0.444 -3.960 -10.913 1.00 87.69 101 SER A CA 1
ATOM 772 C C . SER A 1 101 ? -1.830 -3.415 -11.273 1.00 87.69 101 SER A C 1
ATOM 774 O O . SER A 1 101 ? -2.790 -4.173 -11.420 1.00 87.69 101 SER A O 1
ATOM 776 N N . LEU A 1 102 ? -1.935 -2.099 -11.489 1.00 88.88 102 LEU A N 1
ATOM 777 C CA . LEU A 1 102 ? -3.187 -1.452 -11.872 1.00 88.88 102 LEU A CA 1
ATOM 778 C C . LEU A 1 102 ? -3.611 -1.845 -13.288 1.00 88.88 102 LEU A C 1
ATOM 780 O O . LEU A 1 102 ? -4.779 -2.146 -13.513 1.00 88.88 102 LEU A O 1
ATOM 784 N N . LEU A 1 103 ? -2.672 -1.892 -14.234 1.00 91.50 103 LEU A N 1
ATOM 785 C CA . LEU A 1 103 ? -2.973 -2.298 -15.607 1.00 91.50 103 LEU A CA 1
ATOM 786 C C . LEU A 1 103 ? -3.404 -3.768 -15.687 1.00 91.50 103 LEU A C 1
ATOM 788 O O . LEU A 1 103 ? -4.370 -4.082 -16.379 1.00 91.50 103 LEU A O 1
ATOM 792 N N . GLU A 1 104 ? -2.759 -4.662 -14.936 1.00 92.25 104 GLU A N 1
ATOM 793 C CA . GLU A 1 104 ? -3.185 -6.062 -14.844 1.00 92.25 104 GLU A CA 1
ATOM 794 C C . GLU A 1 104 ? -4.592 -6.204 -14.256 1.00 92.25 104 GLU A C 1
ATOM 796 O O . GLU A 1 104 ? -5.370 -7.039 -14.719 1.00 92.25 104 GLU A O 1
ATOM 801 N N . ARG A 1 105 ? -4.962 -5.357 -13.290 1.00 92.62 105 ARG A N 1
ATOM 802 C CA . ARG A 1 105 ? -6.338 -5.283 -12.786 1.00 92.62 105 ARG A CA 1
ATOM 803 C C . ARG A 1 105 ? -7.322 -4.810 -13.852 1.00 92.62 105 ARG A C 1
ATOM 805 O O . ARG A 1 105 ? -8.404 -5.376 -13.961 1.00 92.62 105 ARG A O 1
ATOM 812 N N . PHE A 1 106 ? -6.979 -3.782 -14.624 1.00 93.38 106 PHE A N 1
ATOM 813 C CA . PHE A 1 106 ? -7.877 -3.222 -15.642 1.00 93.38 106 PHE A CA 1
ATOM 814 C C . PHE A 1 106 ? -8.142 -4.187 -16.799 1.00 93.38 106 PHE A C 1
ATOM 816 O O . PHE A 1 106 ? -9.161 -4.071 -17.472 1.00 93.38 106 PHE A O 1
ATOM 823 N N . ALA A 1 107 ? -7.269 -5.173 -16.995 1.00 94.00 107 ALA A N 1
ATOM 824 C CA . ALA A 1 107 ? -7.476 -6.242 -17.961 1.00 94.00 107 ALA A CA 1
ATOM 825 C C . ALA A 1 107 ? -8.442 -7.334 -17.468 1.00 94.00 107 ALA A C 1
ATOM 827 O O . ALA A 1 107 ? -8.641 -8.316 -18.175 1.00 94.00 107 ALA A O 1
ATOM 828 N N . ARG A 1 108 ? -9.015 -7.200 -16.262 1.00 93.25 108 ARG A N 1
ATOM 829 C CA . ARG A 1 108 ? -9.980 -8.145 -15.687 1.00 93.25 108 ARG A CA 1
ATOM 830 C C . ARG A 1 108 ? -11.366 -7.491 -15.641 1.00 93.25 108 ARG A C 1
ATOM 832 O O . ARG A 1 108 ? -11.564 -6.593 -14.819 1.00 93.25 108 ARG A O 1
ATOM 839 N N . PRO A 1 109 ? -12.337 -7.910 -16.481 1.00 91.94 109 PRO A N 1
ATOM 840 C CA . PRO A 1 109 ? -13.604 -7.193 -16.634 1.00 91.94 109 PRO A CA 1
ATOM 841 C C . PRO A 1 109 ? -14.409 -6.999 -15.352 1.00 91.94 109 PRO A C 1
ATOM 843 O O . PRO A 1 109 ? -14.936 -5.907 -15.162 1.00 91.94 109 PRO A O 1
ATOM 846 N N . ASN A 1 110 ? -14.497 -8.008 -14.473 1.00 91.00 110 ASN A N 1
ATOM 847 C CA . ASN A 1 110 ? -15.182 -7.865 -13.179 1.00 91.00 110 ASN A CA 1
ATOM 848 C C . ASN A 1 110 ? -14.513 -6.748 -12.352 1.00 91.00 110 ASN A C 1
ATOM 850 O O . ASN A 1 110 ? -15.140 -5.735 -12.042 1.00 91.00 110 ASN A O 1
ATOM 854 N N . ALA A 1 111 ? -13.207 -6.867 -12.091 1.00 91.50 111 ALA A N 1
ATOM 855 C CA . ALA A 1 111 ? -12.469 -5.887 -11.298 1.00 91.50 111 ALA A CA 1
ATOM 856 C C . ALA A 1 111 ? -12.512 -4.463 -11.886 1.00 91.50 111 ALA A C 1
ATOM 858 O O . ALA A 1 111 ? -12.586 -3.492 -11.125 1.00 91.50 111 ALA A O 1
ATOM 859 N N . ALA A 1 112 ? -12.455 -4.329 -13.215 1.00 92.44 112 ALA A N 1
ATOM 860 C CA . ALA A 1 112 ? -12.548 -3.048 -13.911 1.00 92.44 112 ALA A CA 1
ATOM 861 C C . ALA A 1 112 ? -13.947 -2.427 -13.778 1.00 92.44 112 ALA A C 1
ATOM 863 O O . ALA A 1 112 ? -14.059 -1.255 -13.412 1.00 92.44 112 ALA A O 1
ATOM 864 N N . ARG A 1 113 ? -15.008 -3.214 -13.996 1.00 92.69 113 ARG A N 1
ATOM 865 C CA . ARG A 1 113 ? -16.401 -2.766 -13.860 1.00 92.69 113 ARG A CA 1
ATOM 866 C C . ARG A 1 113 ? -16.745 -2.389 -12.425 1.00 92.69 113 ARG A C 1
ATOM 868 O O . ARG A 1 113 ? -17.304 -1.317 -12.212 1.00 92.69 113 ARG A O 1
ATOM 875 N N . ALA A 1 114 ? -16.328 -3.187 -11.441 1.00 91.69 114 ALA A N 1
ATOM 876 C CA . ALA A 1 114 ? -16.524 -2.880 -10.024 1.00 91.69 114 ALA A CA 1
ATOM 877 C C . ALA A 1 114 ? -15.836 -1.562 -9.635 1.00 91.69 114 ALA A C 1
ATOM 879 O O . ALA A 1 114 ? -16.431 -0.704 -8.982 1.00 91.69 114 ALA A O 1
ATOM 880 N N . LEU A 1 115 ? -14.590 -1.356 -10.079 1.00 89.19 115 LEU A N 1
ATOM 881 C CA . LEU A 1 115 ? -13.856 -0.121 -9.803 1.00 89.19 115 LEU A CA 1
ATOM 882 C C . LEU A 1 115 ? -14.494 1.098 -10.483 1.00 89.19 115 LEU A C 1
ATOM 884 O O . LEU A 1 115 ? -14.610 2.154 -9.862 1.00 89.19 115 LEU A O 1
ATOM 888 N N . HIS A 1 116 ? -14.913 0.952 -11.738 1.00 86.69 116 HIS A N 1
ATOM 889 C CA . HIS A 1 116 ? -15.580 2.008 -12.491 1.00 86.69 116 HIS A CA 1
ATOM 890 C C . HIS A 1 116 ? -16.938 2.384 -11.876 1.00 86.69 116 HIS A C 1
ATOM 892 O O . HIS A 1 116 ? -17.236 3.568 -11.722 1.00 86.69 116 HIS A O 1
ATOM 898 N N . ALA A 1 117 ? -17.727 1.398 -11.443 1.00 86.69 117 ALA A N 1
ATOM 899 C CA . ALA A 1 117 ? -19.000 1.621 -10.765 1.00 86.69 117 ALA A CA 1
ATOM 900 C C . ALA A 1 117 ? -18.817 2.361 -9.428 1.00 86.69 117 ALA A C 1
ATOM 902 O O . ALA A 1 117 ? -19.481 3.368 -9.189 1.00 86.69 117 ALA A O 1
ATOM 903 N N . VAL A 1 118 ? -17.851 1.953 -8.597 1.00 81.62 118 VAL A N 1
ATOM 904 C CA . VAL A 1 118 ? -17.535 2.668 -7.346 1.00 81.62 118 VAL A CA 1
ATOM 905 C C . VAL A 1 118 ? -17.065 4.100 -7.611 1.00 81.62 118 VAL A C 1
ATOM 907 O O . VAL A 1 118 ? -17.459 5.016 -6.893 1.00 81.62 118 VAL A O 1
ATOM 910 N N . ALA A 1 119 ? -16.246 4.320 -8.642 1.00 76.06 119 ALA A N 1
ATOM 911 C CA . ALA A 1 119 ? -15.772 5.659 -8.984 1.00 76.06 119 ALA A CA 1
ATOM 912 C C . ALA A 1 119 ? -16.917 6.606 -9.387 1.00 76.06 119 ALA A C 1
ATOM 914 O O . ALA A 1 119 ? -16.843 7.800 -9.091 1.00 76.06 119 ALA A O 1
ATOM 915 N N . LYS A 1 120 ? -17.977 6.079 -10.018 1.00 74.06 120 LYS A N 1
ATOM 916 C CA . LYS A 1 120 ? -19.204 6.832 -10.326 1.00 74.06 120 LYS A CA 1
ATOM 917 C C . LYS A 1 120 ? -20.025 7.154 -9.079 1.00 74.06 120 LYS A C 1
ATOM 919 O O . LYS A 1 120 ? -20.551 8.255 -8.987 1.00 74.06 120 LYS A O 1
ATOM 924 N N . LEU A 1 121 ? -20.107 6.229 -8.121 1.00 65.12 121 LEU A N 1
ATOM 925 C CA . LEU A 1 121 ? -20.812 6.446 -6.850 1.00 65.12 121 LEU A CA 1
ATOM 926 C C . LEU A 1 121 ? -20.118 7.486 -5.953 1.00 65.12 121 LEU A C 1
ATOM 928 O O . LEU A 1 121 ? -20.776 8.155 -5.166 1.00 65.12 121 LEU A O 1
ATOM 932 N N . ALA A 1 122 ? -18.795 7.624 -6.065 1.00 55.59 122 ALA A N 1
ATOM 933 C CA . ALA A 1 122 ? -17.976 8.484 -5.208 1.00 55.59 122 ALA A CA 1
ATOM 934 C C . ALA A 1 122 ? -17.756 9.918 -5.745 1.00 55.59 122 ALA A C 1
ATOM 936 O O . ALA A 1 122 ? -16.793 10.562 -5.333 1.00 55.59 122 ALA A O 1
ATOM 937 N N . ASP A 1 123 ? -18.603 10.401 -6.663 1.00 49.50 123 ASP A N 1
ATOM 938 C CA . ASP A 1 123 ? -18.473 11.707 -7.337 1.00 49.50 123 ASP A CA 1
ATOM 939 C C . ASP A 1 123 ? -17.080 11.913 -7.976 1.00 49.50 123 ASP A C 1
ATOM 941 O O . ASP A 1 123 ? -16.270 12.755 -7.583 1.00 49.50 123 ASP A O 1
ATOM 945 N N . ALA A 1 124 ? -16.804 11.090 -8.995 1.00 51.09 124 ALA A N 1
ATOM 946 C CA . ALA A 1 124 ? -15.644 11.160 -9.886 1.00 51.09 124 ALA A CA 1
ATOM 947 C C . ALA A 1 124 ? -14.278 11.150 -9.168 1.00 51.09 124 ALA A C 1
ATOM 949 O O . ALA A 1 124 ? -13.504 12.112 -9.194 1.00 51.09 124 ALA A O 1
ATOM 950 N N . GLU A 1 125 ? -13.911 10.004 -8.585 1.00 58.88 125 GLU A N 1
ATOM 951 C CA . GLU A 1 125 ? -12.526 9.782 -8.158 1.00 58.88 125 GLU A CA 1
ATOM 952 C C . GLU A 1 125 ? -11.577 9.865 -9.375 1.00 58.88 125 GLU A C 1
ATOM 954 O O . GLU A 1 125 ? -11.725 9.117 -10.347 1.00 58.88 125 GLU A O 1
ATOM 959 N N . SER A 1 126 ? -10.577 10.753 -9.331 1.00 63.75 126 SER A N 1
ATOM 960 C CA . SER A 1 126 ? -9.594 10.886 -10.415 1.00 63.75 126 SER A CA 1
ATOM 961 C C . SER A 1 126 ? -8.583 9.732 -10.428 1.00 63.75 126 SER A C 1
ATOM 963 O O . SER A 1 126 ? -8.250 9.152 -9.390 1.00 63.75 126 SER A O 1
ATOM 965 N N . SER A 1 127 ? -8.032 9.414 -11.603 1.00 66.12 127 SER A N 1
ATOM 966 C CA . SER A 1 127 ? -7.013 8.359 -11.749 1.00 66.12 127 SER A CA 1
ATOM 967 C C . SER A 1 127 ? -5.753 8.620 -10.923 1.00 66.12 127 SER A C 1
ATOM 969 O O . SER A 1 127 ? -5.167 7.676 -10.398 1.00 66.12 127 SER A O 1
ATOM 971 N N . THR A 1 128 ? -5.393 9.887 -10.704 1.00 64.44 128 THR A N 1
ATOM 972 C CA . THR A 1 128 ? -4.291 10.283 -9.814 1.00 64.44 128 THR A CA 1
ATOM 973 C C . THR A 1 128 ? -4.545 9.871 -8.365 1.00 64.44 128 THR A C 1
ATOM 975 O O . THR A 1 128 ? -3.646 9.345 -7.715 1.00 64.44 128 THR A O 1
ATOM 978 N N . ARG A 1 129 ? -5.777 10.026 -7.854 1.00 66.44 129 ARG A N 1
ATOM 979 C CA . ARG A 1 129 ? -6.118 9.599 -6.484 1.00 66.44 129 ARG A CA 1
ATOM 980 C C . ARG A 1 129 ? -6.069 8.082 -6.333 1.00 66.44 129 ARG A C 1
ATOM 982 O O . ARG A 1 129 ? -5.569 7.593 -5.321 1.00 66.44 129 ARG A O 1
ATOM 989 N N . ARG A 1 130 ? -6.532 7.339 -7.345 1.00 68.44 130 ARG A N 1
ATOM 990 C CA . ARG A 1 130 ? -6.422 5.871 -7.373 1.00 68.44 130 ARG A CA 1
ATOM 991 C C . ARG A 1 130 ? -4.970 5.415 -7.347 1.00 68.44 130 ARG A C 1
ATOM 993 O O . ARG A 1 130 ? -4.628 4.556 -6.536 1.00 68.44 130 ARG A O 1
ATOM 1000 N N . LEU A 1 131 ? -4.129 6.017 -8.190 1.00 68.38 131 LEU A N 1
ATOM 1001 C CA . LEU A 1 131 ? -2.695 5.754 -8.203 1.00 68.38 131 LEU A CA 1
ATOM 1002 C C . LEU A 1 131 ? -2.085 6.044 -6.829 1.00 68.38 131 LEU A C 1
ATOM 1004 O O . LEU A 1 131 ? -1.424 5.180 -6.263 1.00 68.38 131 LEU A O 1
ATOM 1008 N N . GLY A 1 132 ? -2.391 7.203 -6.243 1.00 69.31 132 GLY A N 1
ATOM 1009 C CA . GLY A 1 132 ? -1.876 7.567 -4.928 1.00 69.31 132 GLY A CA 1
ATOM 1010 C C . GLY A 1 132 ? -2.275 6.601 -3.819 1.00 69.31 132 GLY A C 1
ATOM 1011 O O . GLY A 1 132 ? -1.425 6.176 -3.043 1.00 69.31 132 GLY A O 1
ATOM 1012 N N . ARG A 1 133 ? -3.536 6.163 -3.787 1.00 72.56 133 ARG A N 1
ATOM 1013 C CA . ARG A 1 133 ? -4.017 5.161 -2.822 1.00 72.56 133 ARG A CA 1
ATOM 1014 C C . ARG A 1 133 ? -3.381 3.785 -3.020 1.00 72.56 133 ARG A C 1
ATOM 1016 O O . ARG A 1 133 ? -3.160 3.080 -2.038 1.00 72.56 133 ARG A O 1
ATOM 1023 N N . ALA A 1 134 ? -3.124 3.370 -4.260 1.00 78.06 134 ALA A N 1
ATOM 1024 C CA . ALA A 1 134 ? -2.428 2.115 -4.543 1.00 78.06 134 ALA A CA 1
ATOM 1025 C C . ALA A 1 134 ? -0.966 2.181 -4.081 1.00 78.06 134 ALA A C 1
ATOM 1027 O O . ALA A 1 134 ? -0.515 1.276 -3.382 1.00 78.06 134 ALA A O 1
ATOM 1028 N N . THR A 1 135 ? -0.281 3.286 -4.385 1.00 79.94 135 THR A N 1
ATOM 1029 C CA . THR A 1 135 ? 1.089 3.549 -3.934 1.00 79.94 135 THR A CA 1
ATOM 1030 C C . THR A 1 135 ? 1.194 3.556 -2.417 1.00 79.94 135 THR A C 1
ATOM 1032 O O . THR A 1 135 ? 1.990 2.816 -1.851 1.00 79.94 135 THR A O 1
ATOM 1035 N N . GLN A 1 136 ? 0.325 4.309 -1.743 1.00 79.62 136 GLN A N 1
ATOM 1036 C CA . GLN A 1 136 ? 0.274 4.347 -0.283 1.00 79.62 136 GLN A CA 1
ATOM 1037 C C . GLN A 1 136 ? 0.083 2.972 0.348 1.00 79.62 136 GLN A C 1
ATOM 1039 O O . GLN A 1 136 ? 0.696 2.656 1.363 1.00 79.62 136 GLN A O 1
ATOM 1044 N N . PHE A 1 137 ? -0.753 2.141 -0.270 1.00 86.88 137 PHE A N 1
ATOM 1045 C CA . PHE A 1 137 ? -1.032 0.813 0.241 1.00 86.88 137 PHE A CA 1
ATOM 1046 C C . PHE A 1 137 ? 0.214 -0.081 0.250 1.00 86.88 137 PHE A C 1
ATOM 1048 O O . PHE A 1 137 ? 0.537 -0.640 1.293 1.00 86.88 137 PHE A O 1
ATOM 1055 N N . PHE A 1 138 ? 0.939 -0.200 -0.869 1.00 88.81 138 PHE A N 1
ATOM 1056 C CA . PHE A 1 138 ? 2.130 -1.054 -0.873 1.00 88.81 138 PHE A CA 1
ATOM 1057 C C . PHE A 1 138 ? 3.290 -0.436 -0.084 1.00 88.81 138 PHE A C 1
ATOM 1059 O O . PHE A 1 138 ? 4.031 -1.174 0.558 1.00 88.81 138 PHE A O 1
ATOM 1066 N N . LEU A 1 139 ? 3.432 0.897 -0.055 1.00 85.56 139 LEU A N 1
ATOM 1067 C CA . LEU A 1 139 ? 4.464 1.549 0.759 1.00 85.56 139 LEU A CA 1
ATOM 1068 C C . LEU A 1 139 ? 4.256 1.267 2.248 1.00 85.56 139 LEU A C 1
ATOM 1070 O O . LEU A 1 139 ? 5.225 0.988 2.949 1.00 85.56 139 LEU A O 1
ATOM 1074 N N . ALA A 1 140 ? 3.010 1.252 2.720 1.00 88.50 140 ALA A N 1
ATOM 1075 C CA . ALA A 1 140 ? 2.701 0.943 4.112 1.00 88.50 140 ALA A CA 1
ATOM 1076 C C . ALA A 1 140 ? 3.098 -0.476 4.543 1.00 88.50 140 ALA A C 1
ATOM 1078 O O . ALA A 1 140 ? 3.240 -0.705 5.736 1.00 88.50 140 ALA A O 1
ATOM 1079 N N . ILE A 1 141 ? 3.272 -1.406 3.600 1.00 94.94 141 ILE A N 1
ATOM 1080 C CA . ILE A 1 141 ? 3.686 -2.795 3.857 1.00 94.94 141 ILE A CA 1
ATOM 1081 C C . ILE A 1 141 ? 5.202 -2.956 3.662 1.00 94.94 141 ILE A C 1
ATOM 1083 O O . ILE A 1 141 ? 5.876 -3.648 4.424 1.00 94.94 141 ILE A O 1
ATOM 1087 N N . LEU A 1 142 ? 5.745 -2.314 2.626 1.00 93.12 142 LEU A N 1
ATOM 1088 C CA . LEU A 1 142 ? 7.134 -2.477 2.195 1.00 93.12 142 LEU A CA 1
ATOM 1089 C C . LEU A 1 142 ? 8.127 -1.586 2.957 1.00 93.12 142 LEU A C 1
ATOM 1091 O O . LEU A 1 142 ? 9.336 -1.776 2.833 1.00 93.12 142 LEU A O 1
ATOM 1095 N N . THR A 1 143 ? 7.641 -0.616 3.733 1.00 87.31 143 THR A N 1
ATOM 1096 C CA . THR A 1 143 ? 8.488 0.226 4.590 1.00 87.31 143 THR A CA 1
ATOM 1097 C C . THR A 1 143 ? 9.075 -0.600 5.739 1.00 87.31 143 THR A C 1
ATOM 1099 O O . THR A 1 143 ? 8.335 -1.376 6.343 1.00 87.31 143 THR A O 1
ATOM 1102 N N . PRO A 1 144 ? 10.364 -0.433 6.092 1.00 87.25 144 PRO A N 1
ATOM 1103 C CA . PRO A 1 144 ? 10.929 -1.052 7.289 1.00 87.25 144 PRO A CA 1
ATOM 1104 C C . PRO A 1 144 ? 10.074 -0.792 8.534 1.00 87.25 144 PRO A C 1
ATOM 1106 O O . PRO A 1 144 ? 9.561 0.314 8.718 1.00 87.25 144 PRO A O 1
ATOM 1109 N N . ASP A 1 145 ? 9.921 -1.812 9.376 1.00 88.12 145 ASP A N 1
ATOM 1110 C CA . ASP A 1 145 ? 9.117 -1.775 10.607 1.00 88.12 145 ASP A CA 1
ATOM 1111 C C . ASP A 1 145 ? 7.606 -1.584 10.377 1.00 88.12 145 ASP A C 1
ATOM 1113 O O . ASP A 1 145 ? 6.855 -1.303 11.306 1.00 88.12 145 ASP A O 1
ATOM 1117 N N . ALA A 1 146 ? 7.113 -1.793 9.151 1.00 92.00 146 ALA A N 1
ATOM 1118 C CA . ALA A 1 146 ? 5.696 -1.640 8.801 1.00 92.00 146 ALA A CA 1
ATOM 1119 C C . ALA A 1 146 ? 4.704 -2.420 9.687 1.00 92.00 146 ALA A C 1
ATOM 1121 O O . ALA A 1 146 ? 3.524 -2.059 9.744 1.00 92.00 146 ALA A O 1
ATOM 1122 N N . PHE A 1 147 ? 5.161 -3.474 10.363 1.00 94.44 147 PHE A N 1
ATOM 1123 C CA . PHE A 1 147 ? 4.339 -4.333 11.214 1.00 94.44 147 PHE A CA 1
ATOM 1124 C C . PHE A 1 147 ? 4.538 -4.104 12.721 1.00 94.44 147 PHE A C 1
ATOM 1126 O O . PHE A 1 147 ? 3.867 -4.759 13.514 1.00 94.44 147 PHE A O 1
ATOM 1133 N N . THR A 1 148 ? 5.416 -3.184 13.137 1.00 91.06 148 THR A N 1
ATOM 1134 C CA . THR A 1 148 ? 5.508 -2.773 14.550 1.00 91.06 148 THR A CA 1
ATOM 1135 C C . THR A 1 148 ? 4.312 -1.883 14.919 1.00 91.06 148 THR A C 1
ATOM 1137 O O . THR A 1 148 ? 3.579 -1.460 14.018 1.00 91.06 148 THR A O 1
ATOM 1140 N N . PRO A 1 149 ? 4.082 -1.556 16.206 1.00 88.00 149 PRO A N 1
ATOM 1141 C CA . PRO A 1 149 ? 3.021 -0.624 16.601 1.00 88.00 149 PRO A CA 1
ATOM 1142 C C . PRO A 1 149 ? 3.073 0.728 15.865 1.00 88.00 149 PRO A C 1
ATOM 1144 O O . PRO A 1 149 ? 2.035 1.303 15.563 1.00 88.00 149 PRO A O 1
ATOM 1147 N N . GLU A 1 150 ? 4.270 1.200 15.516 1.00 83.38 150 GLU A N 1
ATOM 1148 C CA . GLU A 1 150 ? 4.521 2.440 14.765 1.00 83.38 150 GLU A CA 1
ATOM 1149 C C . GLU A 1 150 ? 4.337 2.319 13.255 1.00 83.38 150 GLU A C 1
ATOM 1151 O O . GLU A 1 150 ? 4.245 3.327 12.554 1.00 83.38 150 GLU A O 1
ATOM 1156 N N . GLY A 1 151 ? 4.367 1.093 12.740 1.00 86.25 151 GLY A N 1
ATOM 1157 C CA . GLY A 1 151 ? 4.138 0.817 11.334 1.00 86.25 151 GLY A CA 1
ATOM 1158 C C . GLY A 1 151 ? 2.682 1.056 10.939 1.00 86.25 151 GLY A C 1
ATOM 1159 O O . GLY A 1 151 ? 1.847 1.419 11.760 1.00 86.25 151 GLY A O 1
ATOM 1160 N N . ALA A 1 152 ? 2.349 0.826 9.670 1.00 87.56 152 ALA A N 1
ATOM 1161 C CA . ALA A 1 152 ? 0.993 1.041 9.160 1.00 87.56 152 ALA A CA 1
ATOM 1162 C C . ALA A 1 152 ? 0.406 -0.167 8.412 1.00 87.56 152 ALA A C 1
ATOM 1164 O O . ALA A 1 152 ? -0.718 -0.077 7.917 1.00 87.56 152 ALA A O 1
ATOM 1165 N N . ALA A 1 153 ? 1.122 -1.292 8.291 1.00 93.94 153 ALA A N 1
ATOM 1166 C CA . ALA A 1 153 ? 0.662 -2.433 7.499 1.00 93.94 153 ALA A CA 1
ATOM 1167 C C . ALA A 1 153 ? -0.661 -3.018 8.010 1.00 93.94 153 ALA A C 1
ATOM 1169 O O . ALA A 1 153 ? -1.583 -3.201 7.216 1.00 93.94 153 ALA A O 1
ATOM 1170 N N . LEU A 1 154 ? -0.784 -3.270 9.318 1.00 94.88 154 LEU A N 1
ATOM 1171 C CA . LEU A 1 154 ? -1.992 -3.849 9.918 1.00 94.88 154 LEU A CA 1
ATOM 1172 C C . LEU A 1 154 ? -3.180 -2.904 9.744 1.00 94.88 154 LEU A C 1
ATOM 1174 O O . LEU A 1 154 ? -4.247 -3.320 9.283 1.00 94.88 154 LEU A O 1
ATOM 1178 N N . LEU A 1 155 ? -2.972 -1.611 10.020 1.00 89.75 155 LEU A N 1
ATOM 1179 C CA . LEU A 1 155 ? -4.000 -0.588 9.846 1.00 89.75 155 LEU A CA 1
ATOM 1180 C C . LEU A 1 155 ? -4.451 -0.491 8.384 1.00 89.75 155 LEU A C 1
ATOM 1182 O O . LEU A 1 155 ? -5.648 -0.419 8.100 1.00 89.75 155 LEU A O 1
ATOM 1186 N N . ARG A 1 156 ? -3.513 -0.477 7.431 1.00 89.19 156 ARG A N 1
ATOM 1187 C CA . ARG A 1 156 ? -3.822 -0.296 6.004 1.00 89.19 156 ARG A CA 1
ATOM 1188 C C . ARG A 1 156 ? -4.431 -1.547 5.376 1.00 89.19 156 ARG A C 1
ATOM 1190 O O . ARG A 1 156 ? -5.331 -1.397 4.548 1.00 89.19 156 ARG A O 1
ATOM 1197 N N . CYS A 1 157 ? -4.021 -2.749 5.780 1.00 94.44 157 CYS A N 1
ATOM 1198 C CA . CYS A 1 157 ? -4.677 -3.995 5.379 1.00 94.44 157 CYS A CA 1
ATOM 1199 C C . CYS A 1 157 ? -6.111 -4.064 5.921 1.00 94.44 157 CYS A C 1
ATOM 1201 O O . CYS A 1 157 ? -7.046 -4.235 5.137 1.00 94.44 157 CYS A O 1
ATOM 1203 N N . SER A 1 158 ? -6.309 -3.803 7.216 1.00 91.94 158 SER A N 1
ATOM 1204 C CA . SER A 1 158 ? -7.639 -3.792 7.844 1.00 91.94 158 SER A CA 1
ATOM 1205 C C . SER A 1 158 ? -8.551 -2.733 7.221 1.00 91.94 158 SER A C 1
ATOM 1207 O O . SER A 1 158 ? -9.672 -3.023 6.803 1.00 91.94 158 SER A O 1
ATOM 1209 N N . GLY A 1 159 ? -8.042 -1.511 7.040 1.00 88.06 159 GLY A N 1
ATOM 1210 C CA . GLY A 1 159 ? -8.758 -0.430 6.364 1.00 88.06 159 GLY A CA 1
ATOM 1211 C C . GLY A 1 159 ? -9.116 -0.765 4.914 1.00 88.06 159 GLY A C 1
ATOM 1212 O O . GLY A 1 159 ? -10.198 -0.409 4.444 1.00 88.06 159 GLY A O 1
ATOM 1213 N N . ARG A 1 160 ? -8.251 -1.496 4.195 1.00 90.38 160 ARG A N 1
ATOM 1214 C CA . ARG A 1 160 ? -8.558 -1.982 2.845 1.00 90.38 160 ARG A CA 1
ATOM 1215 C C . ARG A 1 160 ? -9.695 -3.003 2.870 1.00 90.38 160 ARG A C 1
ATOM 1217 O O . ARG A 1 160 ? -10.573 -2.889 2.017 1.00 90.38 160 ARG A O 1
ATOM 1224 N N . ARG A 1 161 ? -9.712 -3.949 3.815 1.00 92.94 161 ARG A N 1
ATOM 1225 C CA . ARG A 1 161 ? -10.807 -4.927 3.966 1.00 92.94 161 ARG A CA 1
ATOM 1226 C C . ARG A 1 161 ? -12.139 -4.237 4.234 1.00 92.94 161 ARG A C 1
ATOM 1228 O O . ARG A 1 161 ? -13.090 -4.458 3.488 1.00 92.94 161 ARG A O 1
ATOM 1235 N N . LEU A 1 162 ? -12.166 -3.311 5.196 1.00 89.69 162 LEU A N 1
ATOM 1236 C CA . LEU A 1 162 ? -13.340 -2.489 5.523 1.00 89.69 162 LEU A CA 1
ATOM 1237 C C . LEU A 1 162 ? -13.858 -1.726 4.302 1.00 89.69 162 LEU A C 1
ATOM 1239 O O . LEU A 1 162 ? -15.045 -1.783 3.979 1.00 89.69 162 LEU A O 1
ATOM 1243 N N . LEU A 1 163 ? -12.955 -1.066 3.570 1.00 86.44 163 LEU A N 1
ATOM 1244 C CA . LEU A 1 163 ? -13.299 -0.353 2.344 1.00 86.44 163 LEU A CA 1
ATOM 1245 C C . LEU A 1 163 ? -13.905 -1.290 1.290 1.00 86.44 163 LEU A C 1
ATOM 1247 O O . LEU A 1 163 ? -14.898 -0.930 0.662 1.00 86.44 163 LEU A O 1
ATOM 1251 N N . ARG A 1 164 ? -13.319 -2.475 1.073 1.00 90.31 164 ARG A N 1
ATOM 1252 C CA . ARG A 1 164 ? -13.821 -3.438 0.080 1.00 90.31 164 ARG A CA 1
ATOM 1253 C C . ARG A 1 164 ? -15.174 -4.013 0.467 1.00 90.31 164 ARG A C 1
ATOM 1255 O O . ARG A 1 164 ? -16.028 -4.101 -0.407 1.00 90.31 164 ARG A O 1
ATOM 1262 N N . ALA A 1 165 ? -15.392 -4.321 1.741 1.00 91.62 165 ALA A N 1
ATOM 1263 C CA . ALA A 1 165 ? -16.688 -4.765 2.238 1.00 91.62 165 ALA A CA 1
ATOM 1264 C C . ALA A 1 165 ? -17.773 -3.689 2.060 1.00 91.62 165 ALA A C 1
ATOM 1266 O O . ALA A 1 165 ? -18.844 -3.979 1.528 1.00 91.62 165 ALA A O 1
ATOM 1267 N N . GLY A 1 166 ? -17.468 -2.423 2.372 1.00 88.25 166 GLY A N 1
ATOM 1268 C CA . GLY A 1 166 ? -18.379 -1.299 2.116 1.00 88.25 166 GLY A CA 1
ATOM 1269 C C . GLY A 1 166 ? -18.685 -1.099 0.630 1.00 88.25 166 GLY A C 1
ATOM 1270 O O . GLY A 1 166 ? -19.838 -0.927 0.244 1.00 88.25 166 GLY A O 1
ATOM 1271 N N . GLN A 1 167 ? -17.668 -1.181 -0.229 1.00 88.62 167 GLN A N 1
ATOM 1272 C CA . GLN A 1 167 ? -17.852 -1.099 -1.679 1.00 88.62 167 GLN A CA 1
ATOM 1273 C C . GLN A 1 167 ? -18.682 -2.263 -2.227 1.00 88.62 167 GLN A C 1
ATOM 1275 O O . GLN A 1 167 ? -19.538 -2.036 -3.078 1.00 88.62 167 GLN A O 1
ATOM 1280 N N . ARG A 1 168 ? -18.465 -3.489 -1.736 1.00 92.69 168 ARG A N 1
ATOM 1281 C CA . ARG A 1 168 ? -19.291 -4.650 -2.088 1.00 92.69 168 ARG A CA 1
ATOM 1282 C C . ARG A 1 168 ? -20.744 -4.411 -1.719 1.00 92.69 168 ARG A C 1
ATOM 1284 O O . ARG A 1 168 ? -21.597 -4.561 -2.583 1.00 92.69 168 ARG A O 1
ATOM 1291 N N . PHE A 1 169 ? -21.013 -3.975 -0.488 1.00 90.38 169 PHE A N 1
ATOM 1292 C CA . PHE A 1 169 ? -22.369 -3.654 -0.044 1.00 90.38 169 PHE A CA 1
ATOM 1293 C C . PHE A 1 169 ? -23.050 -2.652 -0.987 1.00 90.38 169 PHE A C 1
ATOM 1295 O O . PHE A 1 169 ? -24.136 -2.928 -1.485 1.00 90.38 169 PHE A O 1
ATOM 1302 N N . LEU A 1 170 ? -22.384 -1.533 -1.294 1.00 87.25 170 LEU A N 1
ATOM 1303 C CA . LEU A 1 170 ? -22.929 -0.500 -2.181 1.00 87.25 170 LEU A CA 1
ATOM 1304 C C . LEU A 1 170 ? -23.181 -1.011 -3.605 1.00 87.25 170 LEU A C 1
ATOM 1306 O O . LEU A 1 170 ? -24.211 -0.697 -4.194 1.00 87.25 170 LEU A O 1
ATOM 1310 N N . LEU A 1 171 ? -22.258 -1.797 -4.167 1.00 90.31 171 LEU A N 1
ATOM 1311 C CA . LEU A 1 171 ? -22.426 -2.346 -5.514 1.00 90.31 171 LEU A CA 1
ATOM 1312 C C . LEU A 1 171 ? -23.605 -3.322 -5.574 1.00 90.31 171 LEU A C 1
ATOM 1314 O O . LEU A 1 171 ? -24.427 -3.233 -6.487 1.00 90.31 171 LEU A O 1
ATOM 1318 N N . LEU A 1 172 ? -23.722 -4.205 -4.582 1.00 91.50 172 LEU A N 1
ATOM 1319 C CA . LEU A 1 172 ? -24.831 -5.151 -4.481 1.00 91.50 172 LEU A CA 1
ATOM 1320 C C . LEU A 1 172 ? -26.179 -4.436 -4.323 1.00 91.50 172 LEU A C 1
ATOM 1322 O O . LEU A 1 172 ? -27.125 -4.780 -5.026 1.00 91.50 172 LEU A O 1
ATOM 1326 N N . ASP A 1 173 ? -26.246 -3.408 -3.475 1.00 88.06 173 ASP A N 1
ATOM 1327 C CA . ASP A 1 173 ? -27.444 -2.577 -3.295 1.00 88.06 173 ASP A CA 1
ATOM 1328 C C . ASP A 1 173 ? -27.816 -1.808 -4.577 1.00 88.06 173 ASP A C 1
ATOM 1330 O O . ASP A 1 173 ? -28.990 -1.655 -4.906 1.00 88.06 173 ASP A O 1
ATOM 1334 N N . SER A 1 174 ? -26.817 -1.411 -5.375 1.00 87.19 174 SER A N 1
ATOM 1335 C CA . SER A 1 174 ? -27.022 -0.735 -6.664 1.00 87.19 174 SER A CA 1
ATOM 1336 C C . SER A 1 174 ? -27.421 -1.655 -7.830 1.00 87.19 174 SER A C 1
ATOM 1338 O O . SER A 1 174 ? -27.543 -1.183 -8.961 1.00 87.19 174 SER A O 1
ATOM 1340 N N . GLY A 1 175 ? -27.629 -2.953 -7.579 1.00 89.94 175 GLY A N 1
ATOM 1341 C CA . GLY A 1 175 ? -28.100 -3.908 -8.587 1.00 89.94 175 GLY A CA 1
ATOM 1342 C C . GLY A 1 175 ? -26.998 -4.600 -9.392 1.00 89.94 175 GLY A C 1
ATOM 1343 O O . GLY A 1 175 ? -27.219 -4.950 -10.549 1.00 89.94 175 GLY A O 1
ATOM 1344 N N . TRP A 1 176 ? -25.812 -4.792 -8.807 1.00 92.75 176 TRP A N 1
ATOM 1345 C CA . TRP A 1 176 ? -24.722 -5.555 -9.423 1.00 92.75 176 TRP A CA 1
ATOM 1346 C C . TRP A 1 176 ? -25.146 -6.976 -9.842 1.00 92.75 176 TRP A C 1
ATOM 1348 O O . TRP A 1 176 ? -25.687 -7.736 -9.034 1.00 92.75 176 TRP A O 1
ATOM 1358 N N . ASP A 1 177 ? -24.835 -7.363 -11.083 1.00 92.19 177 ASP A N 1
ATOM 1359 C CA . ASP A 1 177 ? -25.136 -8.693 -11.621 1.00 92.19 177 ASP A CA 1
ATOM 1360 C C . ASP A 1 177 ? -24.085 -9.726 -11.184 1.00 92.19 177 ASP A C 1
ATOM 1362 O O . ASP A 1 177 ? -23.069 -9.961 -11.842 1.00 92.19 177 ASP A O 1
ATOM 1366 N N . GLN A 1 178 ? -24.346 -10.383 -10.054 1.00 92.19 178 GLN A N 1
ATOM 1367 C CA . GLN A 1 178 ? -23.473 -11.447 -9.556 1.00 92.19 178 GLN A CA 1
ATOM 1368 C C . GLN A 1 178 ? -23.466 -12.699 -10.440 1.00 92.19 178 GLN A C 1
ATOM 1370 O O . GLN A 1 178 ? -22.479 -13.431 -10.427 1.00 92.19 178 GLN A O 1
ATOM 1375 N N . GLN A 1 179 ? -24.530 -12.972 -11.204 1.00 89.31 179 GLN A N 1
ATOM 1376 C CA . GLN A 1 179 ? -24.556 -14.158 -12.064 1.00 89.31 179 GLN A CA 1
ATOM 1377 C C . GLN A 1 179 ? -23.584 -13.993 -13.229 1.00 89.31 179 GLN A C 1
ATOM 1379 O O . GLN A 1 179 ? -22.850 -14.923 -13.563 1.00 89.31 179 GLN A O 1
ATOM 1384 N N . GLN A 1 180 ? -23.557 -12.801 -13.821 1.00 88.56 180 GLN A N 1
ATOM 1385 C CA . GLN A 1 180 ? -22.645 -12.481 -14.907 1.00 88.56 180 GLN A CA 1
ATOM 1386 C C . GLN A 1 180 ? -21.214 -12.261 -14.399 1.00 88.56 180 GLN A C 1
ATOM 1388 O O . GLN A 1 180 ? -20.252 -12.801 -14.959 1.00 88.56 180 GLN A O 1
ATOM 1393 N N . ASP A 1 181 ? -21.053 -11.481 -13.331 1.00 89.38 181 ASP A N 1
ATOM 1394 C CA . ASP A 1 181 ? -19.743 -10.946 -12.962 1.00 89.38 181 ASP A CA 1
ATOM 1395 C C . ASP A 1 181 ? -19.095 -11.658 -11.776 1.00 89.38 181 ASP A C 1
ATOM 1397 O O . ASP A 1 181 ? -17.868 -11.666 -11.665 1.00 89.38 181 ASP A O 1
ATOM 1401 N N . GLY A 1 182 ? -19.869 -12.393 -10.981 1.00 93.31 182 GLY A N 1
ATOM 1402 C CA . GLY A 1 182 ? -19.452 -12.917 -9.684 1.00 93.31 182 GLY A CA 1
ATOM 1403 C C . GLY A 1 182 ? -19.563 -11.861 -8.588 1.00 93.31 182 GLY A C 1
ATOM 1404 O O . GLY A 1 182 ? -20.125 -10.779 -8.790 1.00 93.31 182 GLY A O 1
ATOM 1405 N N . ALA A 1 183 ? -19.002 -12.155 -7.416 1.00 94.62 183 ALA A N 1
ATOM 1406 C CA . ALA A 1 183 ? -18.980 -11.190 -6.327 1.00 94.62 183 ALA A CA 1
ATOM 1407 C C . ALA A 1 183 ? -18.108 -9.973 -6.717 1.00 94.62 183 ALA A C 1
ATOM 1409 O O . ALA A 1 183 ? -17.002 -10.154 -7.245 1.00 94.62 183 ALA A O 1
ATOM 1410 N N . PRO A 1 184 ? -18.557 -8.726 -6.469 1.00 93.69 184 PRO A N 1
ATOM 1411 C CA . PRO A 1 184 ? -17.706 -7.560 -6.684 1.00 93.69 184 PRO A CA 1
ATOM 1412 C C . PRO A 1 184 ? -16.478 -7.643 -5.775 1.00 93.69 184 PRO A C 1
ATOM 1414 O O . PRO A 1 184 ? -16.628 -7.977 -4.610 1.00 93.69 184 PRO A O 1
ATOM 1417 N N . PHE A 1 185 ? -15.268 -7.320 -6.241 1.00 92.69 185 PHE A N 1
ATOM 1418 C CA . PHE A 1 185 ? -14.055 -7.415 -5.400 1.00 92.69 185 PHE A CA 1
ATOM 1419 C C . PHE A 1 185 ? -13.960 -8.757 -4.652 1.00 92.69 185 PHE A C 1
ATOM 1421 O O . PHE A 1 185 ? -13.790 -8.790 -3.426 1.00 92.69 185 PHE A O 1
ATOM 1428 N N . SER A 1 186 ? -14.160 -9.838 -5.401 1.00 95.00 186 SER A N 1
ATOM 1429 C CA . SER A 1 186 ? -14.168 -11.206 -4.886 1.00 95.00 186 SER A CA 1
ATOM 1430 C C . SER A 1 186 ? -12.816 -11.620 -4.289 1.00 95.00 186 SER A C 1
ATOM 1432 O O . SER A 1 186 ? -11.796 -10.955 -4.496 1.00 95.00 186 SER A O 1
ATOM 1434 N N . GLN A 1 187 ? -12.773 -12.757 -3.596 1.00 95.50 187 GLN A N 1
ATOM 1435 C CA . GLN A 1 187 ? -11.517 -13.363 -3.148 1.00 95.50 187 GLN A CA 1
ATOM 1436 C C . GLN A 1 187 ? -10.581 -13.659 -4.326 1.00 95.50 187 GLN A C 1
ATOM 1438 O O . GLN A 1 187 ? -9.377 -13.427 -4.227 1.00 95.50 187 GLN A O 1
ATOM 1443 N N . LEU A 1 188 ? -11.125 -14.064 -5.482 1.00 94.88 188 LEU A N 1
ATOM 1444 C CA . LEU A 1 188 ? -10.330 -14.207 -6.704 1.00 94.88 188 LEU A CA 1
ATOM 1445 C C . LEU A 1 188 ? -9.733 -12.864 -7.152 1.00 94.88 188 LEU A C 1
ATOM 1447 O O . LEU A 1 188 ? -8.568 -12.809 -7.544 1.00 94.88 188 LEU A O 1
ATOM 1451 N N . ASP A 1 189 ? -10.501 -11.771 -7.085 1.00 94.12 189 ASP A N 1
ATOM 1452 C CA . ASP A 1 189 ? -9.992 -10.442 -7.433 1.00 94.12 189 ASP A CA 1
ATOM 1453 C C . ASP A 1 189 ? -8.882 -9.973 -6.501 1.00 94.12 189 ASP A C 1
ATOM 1455 O O . ASP A 1 189 ? -7.920 -9.354 -6.965 1.00 94.12 189 ASP A O 1
ATOM 1459 N N . LEU A 1 190 ? -9.033 -10.253 -5.208 1.00 94.31 190 LEU A N 1
ATOM 1460 C CA . LEU A 1 190 ? -8.065 -9.917 -4.176 1.00 94.31 190 LEU A CA 1
ATOM 1461 C C . LEU A 1 190 ? -6.775 -10.725 -4.349 1.00 94.31 190 LEU A C 1
ATOM 1463 O O . LEU A 1 190 ? -5.689 -10.149 -4.318 1.00 94.31 190 LEU A O 1
ATOM 1467 N N . LEU A 1 191 ? -6.888 -12.027 -4.614 1.00 95.50 191 LEU A N 1
ATOM 1468 C CA . LEU A 1 191 ? -5.754 -12.905 -4.894 1.00 95.50 191 LEU A CA 1
ATOM 1469 C C . LEU A 1 191 ? -5.024 -12.495 -6.180 1.00 95.50 191 LEU A C 1
ATOM 1471 O O . LEU A 1 191 ? -3.795 -12.467 -6.221 1.00 95.50 191 LEU A O 1
ATOM 1475 N N . ALA A 1 192 ? -5.767 -12.103 -7.216 1.00 94.94 192 ALA A N 1
ATOM 1476 C CA . ALA A 1 192 ? -5.206 -11.579 -8.456 1.00 94.94 192 ALA A CA 1
ATOM 1477 C C . ALA A 1 192 ? -4.461 -10.250 -8.245 1.00 94.94 192 ALA A C 1
ATOM 1479 O O . ALA A 1 192 ? -3.352 -10.086 -8.752 1.00 94.94 192 ALA A O 1
ATOM 1480 N N . ASP A 1 193 ? -5.043 -9.317 -7.481 1.00 93.62 193 ASP A N 1
ATOM 1481 C CA . ASP A 1 193 ? -4.379 -8.065 -7.097 1.00 93.62 193 ASP A CA 1
ATOM 1482 C C . ASP A 1 193 ? -3.106 -8.350 -6.281 1.00 93.62 193 ASP A C 1
ATOM 1484 O O . ASP A 1 193 ? -2.066 -7.741 -6.529 1.00 93.62 193 ASP A O 1
ATOM 1488 N N . LEU A 1 194 ? -3.158 -9.312 -5.353 1.00 95.81 194 LEU A N 1
ATOM 1489 C CA . LEU A 1 194 ? -2.002 -9.726 -4.562 1.00 95.81 194 LEU A CA 1
ATOM 1490 C C . LEU A 1 194 ? -0.886 -10.279 -5.450 1.00 95.81 194 LEU A C 1
ATOM 1492 O O . LEU A 1 194 ? 0.265 -9.887 -5.291 1.00 95.81 194 LEU A O 1
ATOM 1496 N N . MET A 1 195 ? -1.203 -11.147 -6.414 1.00 95.88 195 MET A N 1
ATOM 1497 C CA . MET A 1 195 ? -0.205 -11.672 -7.352 1.00 95.88 195 MET A CA 1
ATOM 1498 C C . MET A 1 195 ? 0.374 -10.582 -8.256 1.00 95.88 195 MET A C 1
ATOM 1500 O O . MET A 1 195 ? 1.557 -10.631 -8.586 1.00 95.88 195 MET A O 1
ATOM 1504 N N . ALA A 1 196 ? -0.406 -9.555 -8.589 1.00 93.62 196 ALA A N 1
ATOM 1505 C CA . ALA A 1 196 ? 0.094 -8.397 -9.319 1.00 93.62 196 ALA A CA 1
ATOM 1506 C C . ALA A 1 196 ? 1.086 -7.546 -8.493 1.00 93.62 196 ALA A C 1
ATOM 1508 O O . ALA A 1 196 ? 1.901 -6.821 -9.062 1.00 93.62 196 ALA A O 1
ATOM 1509 N N . PHE A 1 197 ? 1.067 -7.647 -7.159 1.00 94.06 197 PHE A N 1
ATOM 1510 C CA . PHE A 1 197 ? 2.096 -7.071 -6.286 1.00 94.06 197 PHE A CA 1
ATOM 1511 C C . PHE A 1 197 ? 3.250 -8.041 -5.988 1.00 94.06 197 PHE A C 1
ATOM 1513 O O . PHE A 1 197 ? 4.408 -7.633 -5.914 1.00 94.06 197 PHE A O 1
ATOM 1520 N N . ALA A 1 198 ? 2.952 -9.328 -5.834 1.00 95.69 198 ALA A N 1
ATOM 1521 C CA . ALA A 1 198 ? 3.912 -10.341 -5.418 1.00 95.69 198 ALA A CA 1
ATOM 1522 C C . ALA A 1 198 ? 4.754 -10.858 -6.591 1.00 95.69 198 ALA A C 1
ATOM 1524 O O . ALA A 1 198 ? 5.981 -10.818 -6.555 1.00 95.69 198 ALA A O 1
ATOM 1525 N N . HIS A 1 199 ? 4.101 -11.321 -7.654 1.00 95.94 199 HIS A N 1
ATOM 1526 C CA . HIS A 1 199 ? 4.747 -11.985 -8.781 1.00 95.94 199 HIS A CA 1
ATOM 1527 C C . HIS A 1 199 ? 5.215 -10.990 -9.850 1.00 95.94 199 HIS A C 1
ATOM 1529 O O . HIS A 1 199 ? 6.378 -11.015 -10.257 1.00 95.94 199 HIS A O 1
ATOM 1535 N N . SER A 1 200 ? 4.335 -10.088 -10.291 1.00 93.38 200 SER A N 1
ATOM 1536 C CA . SER A 1 200 ? 4.600 -9.220 -11.446 1.00 93.38 200 SER A CA 1
ATOM 1537 C C . SER A 1 200 ? 5.874 -8.367 -11.328 1.00 93.38 200 SER A C 1
ATOM 1539 O O . SER A 1 200 ? 6.641 -8.336 -12.294 1.00 93.38 200 SER A O 1
ATOM 1541 N N . PRO A 1 201 ? 6.204 -7.734 -10.181 1.00 91.25 201 PRO A N 1
ATOM 1542 C CA . PRO A 1 201 ? 7.453 -6.984 -10.061 1.00 91.25 201 PRO A CA 1
ATOM 1543 C C . PRO A 1 201 ? 8.690 -7.855 -10.267 1.00 91.25 201 PRO A C 1
ATOM 1545 O O . PRO A 1 201 ? 9.612 -7.418 -10.945 1.00 91.25 201 PRO A O 1
ATOM 1548 N N . LEU A 1 202 ? 8.704 -9.095 -9.767 1.00 93.06 202 LEU A N 1
ATOM 1549 C CA . LEU A 1 202 ? 9.822 -10.023 -9.970 1.00 93.06 202 LEU A CA 1
ATOM 1550 C C . LEU A 1 202 ? 9.965 -10.431 -11.444 1.00 93.06 202 LEU A C 1
ATOM 1552 O O . LEU A 1 202 ? 11.083 -10.596 -11.931 1.00 93.06 202 LEU A O 1
ATOM 1556 N N . THR A 1 203 ? 8.848 -10.544 -12.164 1.00 91.25 203 THR A N 1
ATOM 1557 C CA . THR A 1 203 ? 8.818 -10.856 -13.601 1.00 91.25 203 THR A CA 1
ATOM 1558 C C . THR A 1 203 ? 9.287 -9.683 -14.462 1.00 91.25 203 THR A C 1
ATOM 1560 O O . THR A 1 203 ? 10.018 -9.875 -15.436 1.00 91.25 203 THR A O 1
ATOM 1563 N N . TYR A 1 204 ? 8.917 -8.454 -14.099 1.00 87.31 204 TYR A N 1
ATOM 1564 C CA . TYR A 1 204 ? 9.251 -7.258 -14.874 1.00 87.31 204 TYR A CA 1
ATOM 1565 C C . TYR A 1 204 ? 10.582 -6.609 -14.474 1.00 87.31 204 TYR A C 1
ATOM 1567 O O . TYR A 1 204 ? 11.161 -5.862 -15.263 1.00 87.31 204 TYR A O 1
ATOM 1575 N N . LEU A 1 205 ? 11.124 -6.916 -13.295 1.00 83.69 205 LEU A N 1
ATOM 1576 C CA . LEU A 1 205 ? 12.395 -6.363 -12.825 1.00 83.69 205 LEU A CA 1
ATOM 1577 C C . LEU A 1 205 ? 13.569 -6.641 -13.795 1.00 83.69 205 LEU A C 1
ATOM 1579 O O . LEU A 1 205 ? 14.288 -5.690 -14.114 1.00 83.69 205 LEU A O 1
ATOM 1583 N N . PRO A 1 206 ? 13.738 -7.852 -14.369 1.00 82.38 206 PRO A N 1
ATOM 1584 C CA . PRO A 1 206 ? 14.731 -8.109 -15.420 1.00 82.38 206 PRO A CA 1
ATOM 1585 C C . PRO A 1 206 ? 14.534 -7.300 -16.702 1.00 82.38 206 PRO A C 1
ATOM 1587 O O . PRO A 1 206 ? 15.503 -6.982 -17.393 1.00 82.38 206 PRO A O 1
ATOM 1590 N N . VAL A 1 207 ? 13.291 -6.942 -17.033 1.00 77.25 207 VAL A N 1
ATOM 1591 C CA . VAL A 1 207 ? 12.965 -6.177 -18.245 1.00 77.25 207 VAL A CA 1
ATOM 1592 C C . VAL A 1 207 ? 13.554 -4.766 -18.176 1.00 77.25 207 VAL A C 1
ATOM 1594 O O . VAL A 1 207 ? 14.036 -4.252 -19.183 1.00 77.25 207 VAL A O 1
ATOM 1597 N N . VAL A 1 208 ? 13.598 -4.184 -16.977 1.00 71.31 208 VAL A N 1
ATOM 1598 C CA . VAL A 1 208 ? 14.184 -2.862 -16.700 1.00 71.31 208 VAL A CA 1
ATOM 1599 C C . VAL A 1 208 ? 15.641 -2.934 -16.220 1.00 71.31 208 VAL A C 1
ATOM 1601 O O . VAL A 1 208 ? 16.182 -1.953 -15.717 1.00 71.31 208 VAL A O 1
ATOM 1604 N N . GLY A 1 209 ? 16.298 -4.089 -16.379 1.00 68.00 209 GLY A N 1
ATOM 1605 C CA . GLY A 1 209 ? 17.708 -4.279 -16.029 1.00 68.00 209 GLY A CA 1
ATOM 1606 C C . GLY A 1 209 ? 17.980 -4.480 -14.535 1.00 68.00 209 GLY A C 1
ATOM 1607 O O . GLY A 1 209 ? 19.121 -4.340 -14.104 1.00 68.00 209 GLY A O 1
ATOM 1608 N N . GLY A 1 210 ? 16.969 -4.795 -13.728 1.00 75.06 210 GLY A N 1
ATOM 1609 C CA . GLY A 1 210 ? 17.150 -5.266 -12.356 1.00 75.06 210 GLY A CA 1
ATOM 1610 C C . GLY A 1 210 ? 17.233 -6.793 -12.274 1.00 75.06 210 GLY A C 1
ATOM 1611 O O . GLY A 1 210 ? 17.039 -7.498 -13.257 1.00 75.06 210 GLY A O 1
ATOM 1612 N N . ALA A 1 211 ? 17.508 -7.321 -11.088 1.00 80.44 211 ALA A N 1
ATOM 1613 C CA . ALA A 1 211 ? 17.373 -8.744 -10.797 1.00 80.44 211 ALA A CA 1
ATOM 1614 C C . ALA A 1 211 ? 17.147 -8.925 -9.295 1.00 80.44 211 ALA A C 1
ATOM 1616 O O . ALA A 1 211 ? 17.643 -8.117 -8.505 1.00 80.44 211 ALA A O 1
ATOM 1617 N N . ALA A 1 212 ? 16.424 -9.983 -8.941 1.00 87.81 212 ALA A N 1
ATOM 1618 C CA . ALA A 1 212 ? 16.348 -10.517 -7.590 1.00 87.81 212 ALA A CA 1
ATOM 1619 C C . ALA A 1 212 ? 17.088 -11.859 -7.576 1.00 87.81 212 ALA A C 1
ATOM 1621 O O . ALA A 1 212 ? 16.954 -12.647 -8.517 1.00 87.81 212 ALA A O 1
ATOM 1622 N N . SER A 1 213 ? 17.872 -12.106 -6.534 1.00 92.25 213 SER A N 1
ATOM 1623 C CA . SER A 1 213 ? 18.338 -13.449 -6.197 1.00 92.25 213 SER A CA 1
ATOM 1624 C C . SER A 1 213 ? 17.155 -14.344 -5.826 1.00 92.25 213 SER A C 1
ATOM 1626 O O . SER A 1 213 ? 16.071 -13.860 -5.493 1.00 92.25 213 SER A O 1
ATOM 1628 N N . ASP A 1 214 ? 17.361 -15.659 -5.848 1.00 94.62 214 ASP A N 1
ATOM 1629 C CA . ASP A 1 214 ? 16.296 -16.598 -5.495 1.00 94.62 214 ASP A CA 1
ATOM 1630 C C . ASP A 1 214 ? 15.831 -16.413 -4.044 1.00 94.62 214 ASP A C 1
ATOM 1632 O O . ASP A 1 214 ? 14.632 -16.418 -3.789 1.00 94.62 214 ASP A O 1
ATOM 1636 N N . SER A 1 215 ? 16.746 -16.133 -3.109 1.00 95.94 215 SER A N 1
ATOM 1637 C CA . SER A 1 215 ? 16.388 -15.837 -1.716 1.00 95.94 215 SER A CA 1
ATOM 1638 C C . SER A 1 215 ? 15.589 -14.542 -1.566 1.00 95.94 215 SER A C 1
ATOM 1640 O O . SER A 1 215 ? 14.601 -14.524 -0.838 1.00 95.94 215 SER A O 1
ATOM 1642 N N . GLU A 1 216 ? 15.973 -13.469 -2.270 1.00 96.19 216 GLU A N 1
ATOM 1643 C CA . GLU A 1 216 ? 15.212 -12.208 -2.249 1.00 96.19 216 GLU A CA 1
ATOM 1644 C C . GLU A 1 216 ? 13.812 -12.403 -2.834 1.00 96.19 216 GLU A C 1
ATOM 1646 O O . GLU A 1 216 ? 12.839 -11.882 -2.296 1.00 96.19 216 GLU A O 1
ATOM 1651 N N . ALA A 1 217 ? 13.698 -13.176 -3.916 1.00 96.69 217 ALA A N 1
ATOM 1652 C CA . ALA A 1 217 ? 12.421 -13.468 -4.548 1.00 96.69 217 ALA A CA 1
ATOM 1653 C C . ALA A 1 217 ? 11.505 -14.308 -3.640 1.00 96.69 217 ALA A C 1
ATOM 1655 O O . ALA A 1 217 ? 10.317 -14.012 -3.538 1.00 96.69 217 ALA A O 1
ATOM 1656 N N . GLU A 1 218 ? 12.038 -15.322 -2.955 1.00 98.12 218 GLU A N 1
ATOM 1657 C CA . GLU A 1 218 ? 11.269 -16.132 -2.002 1.00 98.12 218 GLU A CA 1
ATOM 1658 C C . GLU A 1 218 ? 10.820 -15.322 -0.778 1.00 98.12 218 GLU A C 1
ATOM 1660 O O . GLU A 1 218 ? 9.672 -15.436 -0.346 1.00 98.12 218 GLU A O 1
ATOM 1665 N N . ASP A 1 219 ? 11.686 -14.471 -0.223 1.00 98.38 219 ASP A N 1
ATOM 1666 C CA . ASP A 1 219 ? 11.318 -13.596 0.895 1.00 98.38 219 ASP A CA 1
ATOM 1667 C C . ASP A 1 219 ? 10.313 -12.511 0.468 1.00 98.38 219 ASP A C 1
ATOM 1669 O O . ASP A 1 219 ? 9.390 -12.195 1.220 1.00 98.38 219 ASP A O 1
ATOM 1673 N N . TRP A 1 220 ? 10.409 -11.997 -0.763 1.00 97.50 220 TRP A N 1
ATOM 1674 C CA . TRP A 1 220 ? 9.413 -11.088 -1.338 1.00 97.50 220 TRP A CA 1
ATOM 1675 C C . TRP A 1 220 ? 8.026 -11.733 -1.427 1.00 97.50 220 TRP A C 1
ATOM 1677 O O . TRP A 1 220 ? 7.041 -11.148 -0.974 1.00 97.50 220 TRP A O 1
ATOM 1687 N N . ILE A 1 221 ? 7.937 -12.953 -1.967 1.00 98.25 221 ILE A N 1
ATOM 1688 C CA . ILE A 1 221 ? 6.675 -13.707 -2.023 1.00 98.25 221 ILE A CA 1
ATOM 1689 C C . ILE A 1 221 ? 6.152 -13.993 -0.615 1.00 98.25 221 ILE A C 1
ATOM 1691 O O . ILE A 1 221 ? 4.955 -13.855 -0.372 1.00 98.25 221 ILE A O 1
ATOM 1695 N N . TYR A 1 222 ? 7.039 -14.316 0.328 1.00 98.38 222 TYR A N 1
ATOM 1696 C CA . TYR A 1 222 ? 6.671 -14.519 1.724 1.00 98.38 222 TYR A CA 1
ATOM 1697 C C . TYR A 1 222 ? 6.042 -13.271 2.355 1.00 98.38 222 TYR A C 1
ATOM 1699 O O . TYR A 1 222 ? 4.973 -13.374 2.951 1.00 98.38 222 TYR A O 1
ATOM 1707 N N . LEU A 1 223 ? 6.635 -12.086 2.177 1.00 98.19 223 LEU A N 1
ATOM 1708 C CA . LEU A 1 223 ? 6.061 -10.828 2.669 1.00 98.19 223 LEU A CA 1
ATOM 1709 C C . LEU A 1 223 ? 4.654 -10.597 2.104 1.00 98.19 223 LEU A C 1
ATOM 1711 O O . LEU A 1 223 ? 3.736 -10.240 2.844 1.00 98.19 223 LEU A O 1
ATOM 1715 N N . TRP A 1 224 ? 4.449 -10.845 0.809 1.00 97.81 224 TRP A N 1
ATOM 1716 C CA . TRP A 1 224 ? 3.122 -10.707 0.209 1.00 97.81 224 TRP A CA 1
ATOM 1717 C C . TRP A 1 224 ? 2.145 -11.796 0.650 1.00 97.81 224 TRP A C 1
ATOM 1719 O O . TRP A 1 224 ? 0.954 -11.517 0.752 1.00 97.81 224 TRP A O 1
ATOM 1729 N N . ARG A 1 225 ? 2.612 -12.999 0.996 1.00 97.81 225 ARG A N 1
ATOM 1730 C CA . ARG A 1 225 ? 1.781 -14.009 1.664 1.00 97.81 225 ARG A CA 1
ATOM 1731 C C . ARG A 1 225 ? 1.299 -13.512 3.027 1.00 97.81 225 ARG A C 1
ATOM 1733 O O . ARG A 1 225 ? 0.116 -13.643 3.325 1.00 97.81 225 ARG A O 1
ATOM 1740 N N . VAL A 1 226 ? 2.178 -12.899 3.825 1.00 97.94 226 VAL A N 1
ATOM 1741 C CA . VAL A 1 226 ? 1.796 -12.277 5.107 1.00 97.94 226 VAL A CA 1
ATOM 1742 C C . VAL A 1 226 ? 0.735 -11.197 4.881 1.00 97.94 226 VAL A C 1
ATOM 1744 O O . VAL A 1 226 ? -0.318 -11.220 5.516 1.00 97.94 226 VAL A O 1
ATOM 1747 N N . ALA A 1 227 ? 0.961 -10.295 3.922 1.00 97.50 227 ALA A N 1
ATOM 1748 C CA . ALA A 1 227 ? -0.018 -9.272 3.561 1.00 97.50 227 ALA A CA 1
ATOM 1749 C C . ALA A 1 227 ? -1.350 -9.869 3.068 1.00 97.50 227 ALA A C 1
ATOM 1751 O O . ALA A 1 227 ? -2.407 -9.329 3.380 1.00 97.50 227 ALA A O 1
ATOM 1752 N N . GLY A 1 228 ? -1.312 -10.981 2.330 1.00 97.25 228 GLY A N 1
ATOM 1753 C CA . GLY A 1 228 ? -2.493 -11.689 1.837 1.00 97.25 228 GLY A CA 1
ATOM 1754 C C . GLY A 1 228 ? -3.401 -12.190 2.958 1.00 97.25 228 GLY A C 1
ATOM 1755 O O . GLY A 1 228 ? -4.609 -11.967 2.899 1.00 97.25 228 GLY A O 1
ATOM 1756 N N . VAL A 1 229 ? -2.826 -12.774 4.013 1.00 96.62 229 VAL A N 1
ATOM 1757 C CA . VAL A 1 229 ? -3.599 -13.203 5.193 1.00 96.62 229 VAL A CA 1
ATOM 1758 C C . VAL A 1 229 ? -4.220 -12.002 5.903 1.00 96.62 229 VAL A C 1
ATOM 1760 O O . VAL A 1 229 ? -5.409 -12.008 6.206 1.00 96.62 229 VAL A O 1
ATOM 1763 N N . LEU A 1 230 ? -3.460 -10.918 6.083 1.00 96.12 230 LEU A N 1
ATOM 1764 C CA . LEU A 1 230 ? -3.973 -9.679 6.683 1.00 96.12 230 LEU A CA 1
ATOM 1765 C C . LEU A 1 230 ? -5.066 -9.005 5.841 1.00 96.12 230 LEU A C 1
ATOM 1767 O O . LEU A 1 230 ? -5.871 -8.239 6.367 1.00 96.12 230 LEU A O 1
ATOM 1771 N N . LEU A 1 231 ? -5.100 -9.275 4.534 1.00 95.94 231 LEU A N 1
ATOM 1772 C CA . LEU A 1 231 ? -6.155 -8.846 3.618 1.00 95.94 231 LEU A CA 1
ATOM 1773 C C . LEU A 1 231 ? -7.386 -9.766 3.636 1.00 95.94 231 LEU A C 1
ATOM 1775 O O . LEU A 1 231 ? -8.368 -9.441 2.972 1.00 95.94 231 LEU A O 1
ATOM 1779 N N . GLY A 1 232 ? -7.371 -10.845 4.421 1.00 95.12 232 GLY A N 1
ATOM 1780 C CA . GLY A 1 232 ? -8.494 -11.770 4.564 1.00 95.12 232 GLY A CA 1
ATOM 1781 C C . GLY A 1 232 ? -8.561 -12.845 3.481 1.00 95.12 232 GLY A C 1
ATOM 1782 O O . GLY A 1 232 ? -9.650 -13.347 3.217 1.00 95.12 232 GLY A O 1
ATOM 1783 N N . ILE A 1 233 ? -7.433 -13.166 2.834 1.00 96.00 233 ILE A N 1
ATOM 1784 C CA . ILE A 1 233 ? -7.322 -14.357 1.982 1.00 96.00 233 ILE A CA 1
ATOM 1785 C C . ILE A 1 233 ? -6.971 -15.550 2.871 1.00 96.00 233 ILE A C 1
ATOM 1787 O O . ILE A 1 233 ? -6.065 -15.458 3.704 1.00 96.00 233 ILE A O 1
ATOM 1791 N N . GLU A 1 234 ? -7.641 -16.678 2.648 1.00 93.38 234 GLU A N 1
ATOM 1792 C CA . GLU A 1 234 ? -7.355 -17.916 3.367 1.00 93.38 234 GLU A CA 1
ATOM 1793 C C . GLU A 1 234 ? -5.892 -18.366 3.174 1.00 93.38 234 GLU A C 1
ATOM 1795 O O . GLU A 1 234 ? -5.400 -18.405 2.039 1.00 93.38 234 GLU A O 1
ATOM 1800 N N . PRO A 1 235 ? -5.173 -18.745 4.251 1.00 92.94 235 PRO A N 1
ATOM 1801 C CA . PRO A 1 235 ? -3.768 -19.153 4.178 1.00 92.94 235 PRO A CA 1
ATOM 1802 C C . PRO A 1 235 ? -3.465 -20.291 3.194 1.00 92.94 235 PRO A C 1
ATOM 1804 O O . PRO A 1 235 ? -2.340 -20.355 2.684 1.00 92.94 235 PRO A O 1
ATOM 1807 N N . ASP A 1 236 ? -4.449 -21.158 2.940 1.00 92.88 236 ASP A N 1
ATOM 1808 C CA . ASP A 1 236 ? -4.364 -22.305 2.028 1.00 92.88 236 ASP A CA 1
ATOM 1809 C C . ASP A 1 236 ? -4.504 -21.911 0.548 1.00 92.88 236 ASP A C 1
ATOM 1811 O O . ASP A 1 236 ? -4.004 -22.617 -0.330 1.00 92.88 236 ASP A O 1
ATOM 1815 N N . ASP A 1 237 ? -5.131 -20.765 0.261 1.00 95.19 237 ASP A N 1
ATOM 1816 C CA . ASP A 1 237 ? -5.243 -20.216 -1.095 1.00 95.19 237 ASP A CA 1
ATOM 1817 C C . ASP A 1 237 ? -4.005 -19.379 -1.485 1.00 95.19 237 ASP A C 1
ATOM 1819 O O . ASP A 1 237 ? -3.813 -19.025 -2.653 1.00 95.19 237 ASP A O 1
ATOM 1823 N N . LEU A 1 238 ? -3.129 -19.067 -0.525 1.00 96.31 238 LEU A N 1
ATOM 1824 C CA . LEU A 1 238 ? -1.938 -18.252 -0.754 1.00 96.31 238 LEU A CA 1
ATOM 1825 C C . LEU A 1 238 ? -0.717 -19.098 -1.145 1.00 96.31 238 LEU A C 1
ATOM 1827 O O . LEU A 1 238 ? -0.394 -20.081 -0.472 1.00 96.31 238 LEU A O 1
ATOM 1831 N N . PRO A 1 239 ? 0.046 -18.688 -2.176 1.00 95.88 239 PRO A N 1
ATOM 1832 C CA . PRO A 1 239 ? 1.259 -19.396 -2.561 1.00 95.88 239 PRO A CA 1
ATOM 1833 C C . PRO A 1 239 ? 2.333 -19.262 -1.477 1.00 95.88 239 PRO A C 1
ATOM 1835 O O . PRO A 1 239 ? 2.551 -18.184 -0.922 1.00 95.88 239 PRO A O 1
ATOM 1838 N N . SER A 1 240 ? 3.033 -20.360 -1.194 1.00 94.38 240 SER A N 1
ATOM 1839 C CA . SER A 1 240 ? 4.123 -20.394 -0.212 1.00 94.38 240 SER A CA 1
ATOM 1840 C C . SER A 1 240 ? 5.514 -20.277 -0.829 1.00 94.38 240 SER A C 1
ATOM 1842 O O . SER A 1 240 ? 6.469 -20.014 -0.099 1.00 94.38 240 SER A O 1
ATOM 1844 N N . THR A 1 241 ? 5.617 -20.441 -2.151 1.00 96.12 241 THR A N 1
ATOM 1845 C CA . THR A 1 241 ? 6.867 -20.355 -2.916 1.00 96.12 241 THR A CA 1
ATOM 1846 C C . THR A 1 241 ? 6.700 -19.491 -4.161 1.00 96.12 241 THR A C 1
ATOM 1848 O O . THR A 1 241 ? 5.584 -19.283 -4.655 1.00 96.12 241 THR A O 1
ATOM 1851 N N . ARG A 1 242 ? 7.819 -19.025 -4.723 1.00 95.81 242 ARG A N 1
ATOM 1852 C CA . ARG A 1 242 ? 7.826 -18.278 -5.990 1.00 95.81 242 ARG A CA 1
ATOM 1853 C C . ARG A 1 242 ? 7.223 -19.063 -7.152 1.00 95.81 242 ARG A C 1
ATOM 1855 O O . ARG A 1 242 ? 6.521 -18.477 -7.974 1.00 95.81 242 ARG A O 1
ATOM 1862 N N . GLU A 1 243 ? 7.495 -20.362 -7.223 1.00 95.94 243 GLU A N 1
ATOM 1863 C CA . GLU A 1 243 ? 6.945 -21.249 -8.254 1.00 95.94 243 GLU A CA 1
ATOM 1864 C C . GLU A 1 243 ? 5.415 -21.301 -8.169 1.00 95.94 243 GLU A C 1
ATOM 1866 O O . GLU A 1 243 ? 4.730 -21.013 -9.147 1.00 95.94 243 GLU A O 1
ATOM 1871 N N . GLN A 1 244 ? 4.871 -21.523 -6.968 1.00 96.31 244 GLN A N 1
ATOM 1872 C CA . GLN A 1 244 ? 3.423 -21.535 -6.756 1.00 96.31 244 GLN A CA 1
ATOM 1873 C C . GLN A 1 244 ? 2.775 -20.186 -7.083 1.00 96.31 244 GLN A C 1
ATOM 1875 O O . GLN A 1 244 ? 1.671 -20.155 -7.624 1.00 96.31 244 GLN A O 1
ATOM 1880 N N . ALA A 1 245 ? 3.445 -19.073 -6.772 1.00 97.06 245 ALA A N 1
ATOM 1881 C CA . ALA A 1 245 ? 2.956 -17.741 -7.117 1.00 97.06 245 ALA A CA 1
ATOM 1882 C C . ALA A 1 245 ? 2.906 -17.525 -8.639 1.00 97.06 245 ALA A C 1
ATOM 1884 O O . ALA A 1 245 ? 1.954 -16.929 -9.143 1.00 97.06 245 ALA A O 1
ATOM 1885 N N . ALA A 1 246 ? 3.898 -18.035 -9.377 1.00 95.50 246 ALA A N 1
ATOM 1886 C CA . ALA A 1 246 ? 3.915 -17.985 -10.837 1.00 95.50 246 ALA A CA 1
ATOM 1887 C C . ALA A 1 246 ? 2.797 -18.841 -11.452 1.00 95.50 246 ALA A C 1
ATOM 1889 O O . ALA A 1 246 ? 2.066 -18.359 -12.320 1.00 95.50 246 ALA A O 1
ATOM 1890 N N . ASP A 1 247 ? 2.614 -20.071 -10.966 1.00 94.75 247 ASP A N 1
ATOM 1891 C CA . ASP A 1 247 ? 1.544 -20.963 -11.424 1.00 94.75 247 ASP A CA 1
ATOM 1892 C C . ASP A 1 247 ? 0.160 -20.367 -11.166 1.00 94.75 247 ASP A C 1
ATOM 1894 O O . ASP A 1 247 ? -0.713 -20.394 -12.039 1.00 94.75 247 ASP A O 1
ATOM 1898 N N . LEU A 1 248 ? -0.032 -19.784 -9.979 1.00 95.50 248 LEU A N 1
ATOM 1899 C CA . LEU A 1 248 ? -1.276 -19.132 -9.600 1.00 95.50 248 LEU A CA 1
ATOM 1900 C C . LEU A 1 248 ? -1.562 -17.908 -10.473 1.00 95.50 248 LEU A C 1
ATOM 1902 O O . LEU A 1 248 ? -2.661 -17.784 -11.016 1.00 95.50 248 LEU A O 1
ATOM 1906 N N . HIS A 1 249 ? -0.577 -17.025 -10.656 1.00 95.00 249 HIS A N 1
ATOM 1907 C CA . HIS A 1 249 ? -0.715 -15.853 -11.524 1.00 95.00 249 HIS A CA 1
ATOM 1908 C C . HIS A 1 249 ? -1.060 -16.257 -12.960 1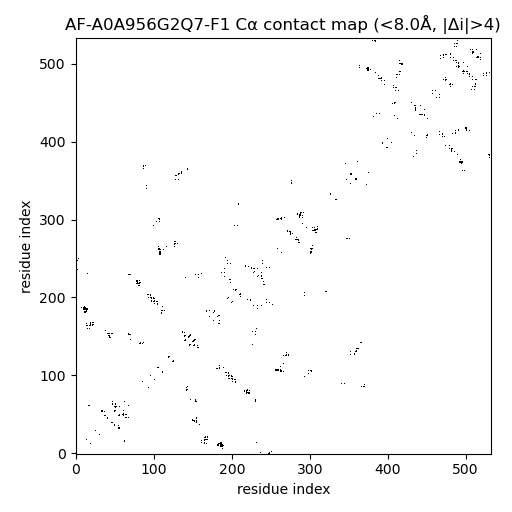.00 95.00 249 HIS A C 1
ATOM 1910 O O . HIS A 1 249 ? -1.993 -15.706 -13.547 1.00 95.00 249 HIS A O 1
ATOM 1916 N N . ALA A 1 250 ? -0.388 -17.280 -13.496 1.00 92.25 250 ALA A N 1
ATOM 1917 C CA . ALA A 1 250 ? -0.684 -17.825 -14.815 1.00 92.25 250 ALA A CA 1
ATOM 1918 C C . ALA A 1 250 ? -2.097 -18.432 -14.890 1.00 92.25 250 ALA A C 1
ATOM 1920 O O . ALA A 1 250 ? -2.793 -18.241 -15.890 1.00 92.25 250 ALA A O 1
ATOM 1921 N N . GLY A 1 251 ? -2.540 -19.140 -13.846 1.00 92.38 251 GLY A N 1
ATOM 1922 C CA . GLY A 1 251 ? -3.895 -19.684 -13.728 1.00 92.38 251 GLY A CA 1
ATOM 1923 C C . GLY A 1 251 ? -4.970 -18.604 -13.785 1.00 92.38 251 GLY A C 1
ATOM 1924 O O . GLY A 1 251 ? -5.874 -18.676 -14.616 1.00 92.38 251 GLY A O 1
ATOM 1925 N N . ILE A 1 252 ? -4.821 -17.554 -12.978 1.00 91.94 252 ILE A N 1
ATOM 1926 C CA . ILE A 1 252 ? -5.725 -16.396 -12.963 1.00 91.94 252 ILE A CA 1
ATOM 1927 C C . ILE A 1 252 ? -5.722 -15.690 -14.326 1.00 91.94 252 ILE A C 1
ATOM 1929 O O . ILE A 1 252 ? -6.781 -15.380 -14.877 1.00 91.94 252 ILE A O 1
ATOM 1933 N N . ALA A 1 253 ? -4.536 -15.460 -14.900 1.00 87.56 253 ALA A N 1
ATOM 1934 C CA . ALA A 1 253 ? -4.375 -14.762 -16.170 1.00 87.56 253 ALA A CA 1
ATOM 1935 C C . ALA A 1 253 ? -5.109 -15.453 -17.330 1.00 87.56 253 ALA A C 1
ATOM 1937 O O . ALA A 1 253 ? -5.704 -14.762 -18.154 1.00 87.56 253 ALA A O 1
ATOM 1938 N N . ARG A 1 254 ? -5.106 -16.793 -17.384 1.00 86.69 254 ARG A N 1
ATOM 1939 C CA . ARG A 1 254 ? -5.808 -17.563 -18.429 1.00 86.69 254 ARG A CA 1
ATOM 1940 C C . ARG A 1 254 ? -7.333 -17.435 -18.367 1.00 86.69 254 ARG A C 1
ATOM 1942 O O . ARG A 1 254 ? -7.979 -17.594 -19.395 1.00 86.69 254 ARG A O 1
ATOM 1949 N N . ARG A 1 255 ? -7.900 -17.180 -17.183 1.00 81.94 255 ARG A N 1
ATOM 1950 C CA . ARG A 1 255 ? -9.355 -17.218 -16.932 1.00 81.94 255 ARG A CA 1
ATOM 1951 C C . ARG A 1 255 ? -10.006 -15.842 -16.974 1.00 81.94 255 ARG A C 1
ATOM 1953 O O . ARG A 1 255 ? -11.153 -15.716 -17.382 1.00 81.94 255 ARG A O 1
ATOM 1960 N N . ALA A 1 256 ? -9.291 -14.828 -16.488 1.00 78.94 256 ALA A N 1
ATOM 1961 C CA . ALA A 1 256 ? -9.890 -13.542 -16.141 1.00 78.94 256 ALA A CA 1
ATOM 1962 C C . ALA A 1 256 ? -9.488 -12.386 -17.067 1.00 78.94 256 ALA A C 1
ATOM 1964 O O . ALA A 1 256 ? -10.021 -11.290 -16.900 1.00 78.94 256 ALA A O 1
ATOM 1965 N N . ARG A 1 257 ? -8.537 -12.580 -17.994 1.00 85.88 257 ARG A N 1
ATOM 1966 C CA . ARG A 1 257 ? -8.050 -11.501 -18.866 1.00 85.88 257 ARG A CA 1
ATOM 1967 C C . ARG A 1 257 ? -8.903 -11.364 -20.117 1.00 85.88 257 ARG A C 1
ATOM 1969 O O . ARG A 1 257 ? -8.901 -12.242 -20.972 1.00 85.88 257 ARG A O 1
ATOM 1976 N N . GLU A 1 258 ? -9.557 -10.221 -20.251 1.00 89.88 258 GLU A N 1
ATOM 1977 C CA . GLU A 1 258 ? -10.376 -9.890 -21.411 1.00 89.88 258 GLU A CA 1
ATOM 1978 C C . GLU A 1 258 ? -10.456 -8.365 -21.581 1.00 89.88 258 GLU A C 1
ATOM 1980 O O . GLU A 1 258 ? -10.335 -7.597 -20.624 1.00 89.88 258 GLU A O 1
ATOM 1985 N N . SER A 1 259 ? -10.628 -7.908 -22.822 1.00 92.19 259 SER A N 1
ATOM 1986 C CA . SER A 1 259 ? -10.805 -6.484 -23.103 1.00 92.19 259 SER A CA 1
ATOM 1987 C C . SER A 1 259 ? -12.207 -6.049 -22.685 1.00 92.19 259 SER A C 1
ATOM 1989 O O . SER A 1 259 ? -13.191 -6.671 -23.072 1.00 92.19 259 SER A O 1
ATOM 1991 N N . CYS A 1 260 ? -12.313 -4.949 -21.944 1.00 94.31 260 CYS A N 1
ATOM 1992 C CA . CYS A 1 260 ? -13.594 -4.323 -21.623 1.00 94.31 260 CYS A CA 1
ATOM 1993 C C . CYS A 1 260 ? -13.506 -2.792 -21.750 1.00 94.31 260 CYS A C 1
ATOM 1995 O O . CYS A 1 260 ? -12.416 -2.234 -21.567 1.00 94.31 260 CYS A O 1
ATOM 1997 N N . PRO A 1 261 ? -14.615 -2.096 -22.069 1.00 95.06 261 PRO A N 1
ATOM 1998 C CA . PRO A 1 261 ? -14.628 -0.638 -22.208 1.00 95.06 261 PRO A CA 1
ATOM 1999 C C . PRO A 1 261 ? -14.101 0.090 -20.965 1.00 95.06 261 PRO A C 1
ATOM 2001 O O . PRO A 1 261 ? -13.224 0.944 -21.081 1.00 95.06 261 PRO A O 1
ATOM 2004 N N . GLU A 1 262 ? -14.562 -0.308 -19.779 1.00 93.25 262 GLU A N 1
ATOM 2005 C CA . GLU A 1 262 ? -14.178 0.286 -18.496 1.00 93.25 262 GLU A CA 1
ATOM 2006 C C . GLU A 1 262 ? -12.683 0.107 -18.221 1.00 93.25 262 GLU A C 1
ATOM 2008 O O . GLU A 1 262 ? -12.003 1.034 -17.784 1.00 93.25 262 GLU A O 1
ATOM 2013 N N . GLY A 1 263 ? -12.147 -1.080 -18.518 1.00 93.62 263 GLY A N 1
ATOM 2014 C CA . GLY A 1 263 ? -10.726 -1.380 -18.373 1.00 93.62 263 GLY A CA 1
ATOM 2015 C C . GLY A 1 263 ? -9.851 -0.507 -19.271 1.00 93.62 263 GLY A C 1
ATOM 2016 O O . GLY A 1 263 ? -8.831 0.017 -18.822 1.00 93.62 263 GLY A O 1
ATOM 2017 N N . ARG A 1 264 ? -10.268 -0.289 -20.524 1.00 95.31 264 ARG A N 1
ATOM 2018 C CA . ARG A 1 264 ? -9.555 0.580 -21.478 1.00 95.31 264 ARG A CA 1
ATOM 2019 C C . ARG A 1 264 ? -9.602 2.047 -21.059 1.00 95.31 264 ARG A C 1
ATOM 2021 O O . ARG A 1 264 ? -8.586 2.731 -21.142 1.00 95.31 264 ARG A O 1
ATOM 2028 N N . GLU A 1 265 ? -10.746 2.522 -20.572 1.00 92.31 265 GLU A N 1
ATOM 2029 C CA . GLU A 1 265 ? -10.898 3.891 -20.063 1.00 92.31 265 GLU A CA 1
ATOM 2030 C C . GLU A 1 265 ? -10.003 4.142 -18.838 1.00 92.31 265 GLU A C 1
ATOM 2032 O O . GLU A 1 265 ? -9.265 5.134 -18.781 1.00 92.31 265 GLU A O 1
ATOM 2037 N N . LEU A 1 266 ? -10.005 3.204 -17.882 1.00 90.69 266 LEU A N 1
ATOM 2038 C CA . LEU A 1 266 ? -9.151 3.249 -16.695 1.00 90.69 266 LEU A CA 1
ATOM 2039 C C . LEU A 1 266 ? -7.662 3.202 -17.065 1.00 90.69 266 LEU A C 1
ATOM 2041 O O . LEU A 1 266 ? -6.869 3.968 -16.511 1.00 90.69 266 LEU A O 1
ATOM 2045 N N . ALA A 1 267 ? -7.283 2.348 -18.021 1.00 92.44 267 ALA A N 1
ATOM 2046 C CA . ALA A 1 267 ? -5.915 2.249 -18.516 1.00 92.44 267 ALA A CA 1
ATOM 2047 C C . ALA A 1 267 ? -5.461 3.537 -19.210 1.00 92.44 267 ALA A C 1
ATOM 2049 O O . ALA A 1 267 ? -4.405 4.058 -18.854 1.00 92.44 267 ALA A O 1
ATOM 2050 N N . SER A 1 268 ? -6.259 4.090 -20.132 1.00 91.44 268 SER A N 1
ATOM 2051 C CA . SER A 1 268 ? -5.944 5.362 -20.803 1.00 91.44 268 SER A CA 1
ATOM 2052 C C . SER A 1 268 ? -5.716 6.468 -19.781 1.00 91.44 268 SER A C 1
ATOM 2054 O O . SER A 1 268 ? -4.664 7.104 -19.768 1.00 91.44 268 SER A O 1
ATOM 2056 N N . SER A 1 269 ? -6.645 6.610 -18.834 1.00 87.62 269 SER A N 1
ATOM 2057 C CA . SER A 1 269 ? -6.570 7.641 -17.801 1.00 87.62 269 SER A CA 1
ATOM 2058 C C . SER A 1 269 ? -5.344 7.488 -16.887 1.00 87.62 269 SER A C 1
ATOM 2060 O O . SER A 1 269 ? -4.775 8.484 -16.437 1.00 87.62 269 SER A O 1
ATOM 2062 N N . LEU A 1 270 ? -4.924 6.254 -16.579 1.00 86.56 270 LEU A N 1
ATOM 2063 C CA . LEU A 1 270 ? -3.707 5.995 -15.802 1.00 86.56 270 LEU A CA 1
ATOM 2064 C C . LEU A 1 270 ? -2.445 6.354 -16.596 1.00 86.56 270 LEU A C 1
ATOM 2066 O O . LEU A 1 270 ? -1.549 7.012 -16.068 1.00 86.56 270 LEU A O 1
ATOM 2070 N N . LEU A 1 271 ? -2.365 5.932 -17.860 1.00 88.31 271 LEU A N 1
ATOM 2071 C CA . LEU A 1 271 ? -1.214 6.215 -18.717 1.00 88.31 271 LEU A CA 1
ATOM 2072 C C . LEU A 1 271 ? -1.079 7.713 -19.002 1.00 88.31 271 LEU A C 1
ATOM 2074 O O . LEU A 1 271 ? 0.036 8.229 -19.008 1.00 88.31 271 LEU A O 1
ATOM 2078 N N . GLU A 1 272 ? -2.192 8.425 -19.162 1.00 85.75 272 GLU A N 1
ATOM 2079 C CA . GLU A 1 272 ? -2.218 9.885 -19.255 1.00 85.75 272 GLU A CA 1
ATOM 2080 C C . GLU A 1 272 ? -1.694 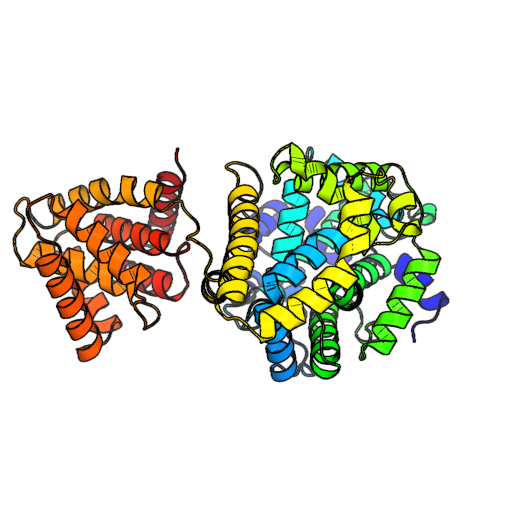10.546 -17.977 1.00 85.75 272 GLU A C 1
ATOM 2082 O O . GLU A 1 272 ? -0.882 11.467 -18.067 1.00 85.75 272 GLU A O 1
ATOM 2087 N N . ALA A 1 273 ? -2.076 10.051 -16.793 1.00 78.12 273 ALA A N 1
ATOM 2088 C CA . ALA A 1 273 ? -1.567 10.560 -15.517 1.00 78.12 273 ALA A CA 1
ATOM 2089 C C . ALA A 1 273 ? -0.047 10.355 -15.366 1.00 78.12 273 ALA A C 1
ATOM 2091 O O . ALA A 1 273 ? 0.647 11.230 -14.846 1.00 78.12 273 ALA A O 1
ATOM 2092 N N . TYR A 1 274 ? 0.498 9.238 -15.858 1.00 77.88 274 TYR A N 1
ATOM 2093 C CA . TYR A 1 274 ? 1.948 9.022 -15.917 1.00 77.88 274 TYR A CA 1
ATOM 2094 C C . TYR A 1 274 ? 2.630 9.893 -16.977 1.00 77.88 274 TYR A C 1
ATOM 2096 O O . TYR A 1 274 ? 3.684 10.471 -16.724 1.00 77.88 274 TYR A O 1
ATOM 2104 N N . ALA A 1 275 ? 2.036 10.026 -18.162 1.00 80.50 275 ALA A N 1
ATOM 2105 C CA . ALA A 1 275 ? 2.581 10.854 -19.230 1.00 80.50 275 ALA A CA 1
ATOM 2106 C C . ALA A 1 275 ? 2.572 12.344 -18.858 1.00 80.50 275 ALA A C 1
ATOM 2108 O O . ALA A 1 275 ? 3.476 13.081 -19.246 1.00 80.50 275 ALA A O 1
ATOM 2109 N N . ALA A 1 276 ? 1.585 12.804 -18.089 1.00 77.12 276 ALA A N 1
ATOM 2110 C CA . ALA A 1 276 ? 1.491 14.186 -17.632 1.00 77.12 276 ALA A CA 1
ATOM 2111 C C . ALA A 1 276 ? 2.684 14.614 -16.760 1.00 77.12 276 ALA A C 1
ATOM 2113 O O . ALA A 1 276 ? 3.065 15.780 -16.828 1.00 77.12 276 ALA A O 1
ATOM 2114 N N . GLN A 1 277 ? 3.301 13.673 -16.034 1.00 68.69 277 GLN A N 1
ATOM 2115 C CA . GLN A 1 277 ? 4.500 13.893 -15.209 1.00 68.69 277 GLN A CA 1
ATOM 2116 C C . GLN A 1 277 ? 5.785 14.043 -16.042 1.00 68.69 277 GLN A C 1
ATOM 2118 O O . GLN A 1 277 ? 6.832 14.415 -15.522 1.00 68.69 277 GLN A O 1
ATOM 2123 N N . LEU A 1 278 ? 5.737 13.739 -17.344 1.00 64.81 278 LEU A N 1
ATOM 2124 C CA . LEU A 1 278 ? 6.880 13.870 -18.240 1.00 64.81 278 LEU A CA 1
ATOM 2125 C C . LEU A 1 278 ? 6.767 15.135 -19.104 1.00 64.81 278 LEU A C 1
ATOM 2127 O O . LEU A 1 278 ? 5.668 15.497 -19.560 1.00 64.81 278 LEU A O 1
ATOM 2131 N N . PRO A 1 279 ? 7.905 15.774 -19.445 1.00 69.81 279 PRO A N 1
ATOM 2132 C CA . PRO A 1 279 ? 7.915 16.823 -20.452 1.00 69.81 279 PRO A CA 1
ATOM 2133 C C . PRO A 1 279 ? 7.303 16.313 -21.762 1.00 69.81 279 PRO A C 1
ATOM 2135 O O . PRO A 1 279 ? 7.518 15.165 -22.158 1.00 69.81 279 PRO A O 1
ATOM 2138 N N . ARG A 1 280 ? 6.573 17.185 -22.473 1.00 76.00 280 ARG A N 1
ATOM 2139 C CA . ARG A 1 280 ? 5.849 16.863 -23.721 1.00 76.00 280 ARG A CA 1
ATOM 2140 C C . ARG A 1 280 ? 6.595 15.936 -24.705 1.00 76.00 280 ARG A C 1
ATOM 2142 O O . ARG A 1 280 ? 5.955 14.987 -25.155 1.00 76.00 280 ARG A O 1
ATOM 2149 N N . PRO A 1 281 ? 7.894 16.126 -25.027 1.00 75.12 281 PRO A N 1
ATOM 2150 C CA . PRO A 1 281 ? 8.590 15.240 -25.971 1.00 75.12 281 PRO A CA 1
ATOM 2151 C C . PRO A 1 281 ? 8.752 13.789 -25.483 1.00 75.12 281 PRO A C 1
ATOM 2153 O O . PRO A 1 281 ? 8.861 12.880 -26.304 1.00 75.12 281 PRO A O 1
ATOM 2156 N N . PHE A 1 282 ? 8.732 13.549 -24.169 1.00 74.81 282 PHE A N 1
ATOM 2157 C CA . PHE A 1 282 ? 8.964 12.233 -23.564 1.00 74.81 282 PHE A CA 1
ATOM 2158 C C . PHE A 1 282 ? 7.678 11.485 -23.199 1.00 74.81 282 PHE A C 1
ATOM 2160 O O . PHE A 1 282 ? 7.738 10.328 -22.795 1.00 74.81 282 PHE A O 1
ATOM 2167 N N . ARG A 1 283 ? 6.498 12.088 -23.383 1.00 78.50 283 ARG A N 1
ATOM 2168 C CA . ARG A 1 283 ? 5.209 11.462 -23.029 1.00 78.50 283 ARG A CA 1
ATOM 2169 C C . ARG A 1 283 ? 4.980 10.113 -23.706 1.00 78.50 283 ARG A C 1
ATOM 2171 O O . ARG A 1 283 ? 4.448 9.197 -23.089 1.00 78.50 283 ARG A O 1
ATOM 2178 N N . GLY A 1 284 ? 5.449 9.967 -24.946 1.00 78.25 284 GLY A N 1
ATOM 2179 C CA . GLY A 1 284 ? 5.362 8.716 -25.700 1.00 78.25 284 GLY A CA 1
ATOM 2180 C C . GLY A 1 284 ? 6.197 7.563 -25.126 1.00 78.25 284 GLY A C 1
ATOM 2181 O O . GLY A 1 284 ? 6.019 6.429 -25.570 1.00 78.25 284 GLY A O 1
ATOM 2182 N N . VAL A 1 285 ? 7.078 7.807 -24.151 1.00 79.88 285 VAL A N 1
ATOM 2183 C CA . VAL A 1 285 ? 7.828 6.750 -23.454 1.00 79.88 285 VAL A CA 1
ATOM 2184 C C . VAL A 1 285 ? 6.894 5.879 -22.622 1.00 79.88 285 VAL A C 1
ATOM 2186 O O . VAL A 1 285 ? 7.090 4.670 -22.586 1.00 79.88 285 VAL A O 1
ATOM 2189 N N . VAL A 1 286 ? 5.856 6.456 -22.008 1.00 83.94 286 VAL A N 1
ATOM 2190 C CA . VAL A 1 286 ? 4.924 5.729 -21.130 1.00 83.94 286 VAL A CA 1
ATOM 2191 C C . VAL A 1 286 ? 4.226 4.575 -21.863 1.00 83.94 286 VAL A C 1
ATOM 2193 O O . VAL A 1 286 ? 4.462 3.432 -21.479 1.00 83.94 286 VAL A O 1
ATOM 2196 N N . PRO A 1 287 ? 3.464 4.794 -22.955 1.00 86.81 287 PRO A N 1
ATOM 2197 C CA . PRO A 1 287 ? 2.825 3.690 -23.678 1.00 86.81 287 PRO A CA 1
ATOM 2198 C C . PRO A 1 287 ? 3.836 2.707 -24.291 1.00 86.81 287 PRO A C 1
ATOM 2200 O O . PRO A 1 287 ? 3.573 1.505 -24.345 1.00 86.81 287 PRO A O 1
ATOM 2203 N N . ALA A 1 288 ? 5.019 3.176 -24.711 1.00 84.44 288 ALA A N 1
ATOM 2204 C CA . ALA A 1 288 ? 6.070 2.297 -25.225 1.00 84.44 288 ALA A CA 1
ATOM 2205 C C . ALA A 1 288 ? 6.627 1.366 -24.133 1.00 84.44 288 ALA A C 1
ATOM 2207 O O . ALA A 1 288 ? 6.781 0.167 -24.367 1.00 84.44 288 ALA A O 1
ATOM 2208 N N . MET A 1 289 ? 6.886 1.905 -22.938 1.00 82.69 289 MET A N 1
ATOM 2209 C CA . MET A 1 289 ? 7.349 1.148 -21.778 1.00 82.69 289 MET A CA 1
ATOM 2210 C C . MET A 1 289 ? 6.269 0.182 -21.296 1.00 82.69 289 MET A C 1
ATOM 2212 O O . MET A 1 289 ? 6.566 -0.978 -21.045 1.00 82.69 289 MET A O 1
ATOM 2216 N N . THR A 1 290 ? 5.006 0.609 -21.254 1.00 87.94 290 THR A N 1
ATOM 2217 C CA . THR A 1 290 ? 3.878 -0.259 -20.903 1.00 87.94 290 THR A CA 1
ATOM 2218 C C . THR A 1 290 ? 3.784 -1.477 -21.820 1.00 87.94 290 THR A C 1
ATOM 2220 O O . THR A 1 290 ? 3.722 -2.596 -21.318 1.00 87.94 290 THR A O 1
ATOM 2223 N N . ARG A 1 291 ? 3.837 -1.295 -23.149 1.00 89.81 291 ARG A N 1
ATOM 2224 C CA . ARG A 1 291 ? 3.841 -2.423 -24.105 1.00 89.81 291 ARG A CA 1
ATOM 2225 C C . ARG A 1 291 ? 5.072 -3.310 -23.947 1.00 89.81 291 ARG A C 1
ATOM 2227 O O . ARG A 1 291 ? 4.984 -4.519 -24.130 1.00 89.81 291 ARG A O 1
ATOM 2234 N N . HIS A 1 292 ? 6.218 -2.723 -23.607 1.00 84.19 292 HIS A N 1
ATOM 2235 C CA . HIS A 1 292 ? 7.441 -3.484 -23.384 1.00 84.19 292 HIS A CA 1
ATOM 2236 C C . HIS A 1 292 ? 7.388 -4.338 -22.108 1.00 84.19 292 HIS A C 1
ATOM 2238 O O . HIS A 1 292 ? 7.864 -5.469 -22.124 1.00 84.19 292 HIS A O 1
ATOM 2244 N N . LEU A 1 293 ? 6.807 -3.811 -21.026 1.00 84.81 293 LEU A N 1
ATOM 2245 C CA . LEU A 1 293 ? 6.661 -4.511 -19.749 1.00 84.81 293 LEU A CA 1
ATOM 2246 C C . LEU A 1 293 ? 5.586 -5.595 -19.827 1.00 84.81 293 LEU A C 1
ATOM 2248 O O . LEU A 1 293 ? 5.869 -6.753 -19.554 1.00 84.81 293 LEU A O 1
ATOM 2252 N N . LEU A 1 294 ? 4.371 -5.223 -20.234 1.00 86.94 294 LEU A N 1
ATOM 2253 C CA . LEU A 1 294 ? 3.204 -6.110 -20.211 1.00 86.94 294 LEU A CA 1
ATOM 2254 C C . LEU A 1 294 ? 3.155 -7.097 -21.385 1.00 86.94 294 LEU A C 1
ATOM 2256 O O . LEU A 1 294 ? 2.370 -8.044 -21.365 1.00 86.94 294 LEU A O 1
ATOM 2260 N N . GLY A 1 295 ? 3.966 -6.867 -22.419 1.00 88.12 295 GLY A N 1
ATOM 2261 C CA . GLY A 1 295 ? 3.868 -7.573 -23.690 1.00 88.12 295 GLY A CA 1
ATOM 2262 C C . GLY A 1 295 ? 2.725 -7.057 -24.569 1.00 88.12 295 GLY A C 1
ATOM 2263 O O . GLY A 1 295 ? 1.893 -6.243 -24.160 1.00 88.12 295 GLY A O 1
ATOM 2264 N N . GLU A 1 296 ? 2.699 -7.525 -25.817 1.00 87.62 296 GLU A N 1
ATOM 2265 C CA . GLU A 1 296 ? 1.743 -7.043 -26.820 1.00 87.62 296 GLU A CA 1
ATOM 2266 C C . GLU A 1 296 ? 0.307 -7.503 -26.533 1.00 87.62 296 GLU A C 1
ATOM 2268 O O . GLU A 1 296 ? -0.616 -6.714 -26.717 1.00 87.62 296 GLU A O 1
ATOM 2273 N N . ASP A 1 297 ? 0.114 -8.722 -26.020 1.00 88.81 297 ASP A N 1
ATOM 2274 C CA . ASP A 1 297 ? -1.222 -9.288 -25.790 1.00 88.81 297 ASP A CA 1
ATOM 2275 C C . ASP A 1 297 ? -1.993 -8.503 -24.723 1.00 88.81 297 ASP A C 1
ATOM 2277 O O . ASP A 1 297 ? -3.089 -7.998 -24.969 1.00 88.81 297 ASP A O 1
ATOM 2281 N N . LEU A 1 298 ? -1.395 -8.331 -23.539 1.00 89.75 298 LEU A N 1
ATOM 2282 C CA . LEU A 1 298 ? -2.034 -7.618 -22.434 1.00 89.75 298 LEU A CA 1
ATOM 2283 C C . LEU A 1 298 ? -2.216 -6.129 -22.755 1.00 89.75 298 LEU A C 1
ATOM 2285 O O . LEU A 1 298 ? -3.259 -5.548 -22.458 1.00 89.75 298 LEU A O 1
ATOM 2289 N N . ALA A 1 299 ? -1.237 -5.511 -23.415 1.00 92.62 299 ALA A N 1
ATOM 2290 C CA . ALA A 1 299 ? -1.354 -4.120 -23.826 1.00 92.62 299 ALA A CA 1
ATOM 2291 C C . ALA A 1 299 ? -2.436 -3.909 -24.902 1.00 92.62 299 ALA A C 1
ATOM 2293 O O . ALA A 1 299 ? -3.110 -2.878 -24.891 1.00 92.62 299 ALA A O 1
ATOM 2294 N N . ALA A 1 300 ? -2.647 -4.881 -25.797 1.00 92.75 300 ALA A N 1
ATOM 2295 C CA . ALA A 1 300 ? -3.728 -4.846 -26.779 1.00 92.75 300 ALA A CA 1
ATOM 2296 C C . ALA A 1 300 ? -5.111 -4.959 -26.119 1.00 92.75 300 ALA A C 1
ATOM 2298 O O . ALA A 1 300 ? -6.007 -4.192 -26.479 1.00 92.75 300 ALA A O 1
ATOM 2299 N N . LEU A 1 301 ? -5.276 -5.834 -25.115 1.00 93.88 301 LEU A N 1
ATOM 2300 C CA . LEU A 1 301 ? -6.520 -5.929 -24.332 1.00 93.88 301 LEU A CA 1
ATOM 2301 C C . LEU A 1 301 ? -6.882 -4.591 -23.672 1.00 93.88 301 LEU A C 1
ATOM 2303 O O . LEU A 1 301 ? -8.048 -4.194 -23.664 1.00 93.88 301 LEU A O 1
ATOM 2307 N N . LEU A 1 302 ? -5.872 -3.878 -23.174 1.00 94.38 302 LEU A N 1
ATOM 2308 C CA . LEU A 1 302 ? -6.005 -2.567 -22.535 1.00 94.38 302 LEU A CA 1
ATOM 2309 C C . LEU A 1 302 ? -6.105 -1.401 -23.529 1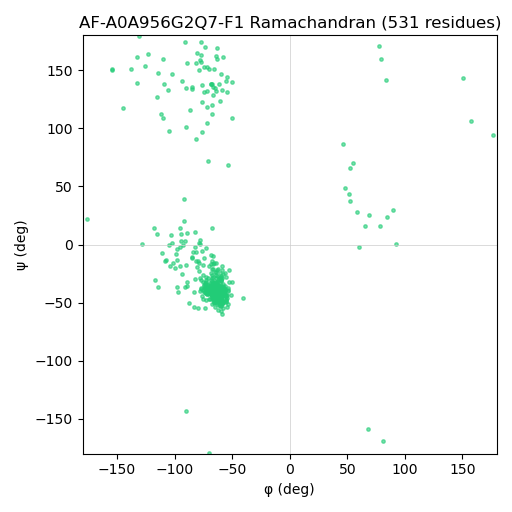.00 94.38 302 LEU A C 1
ATOM 2311 O O . LEU A 1 302 ? -6.341 -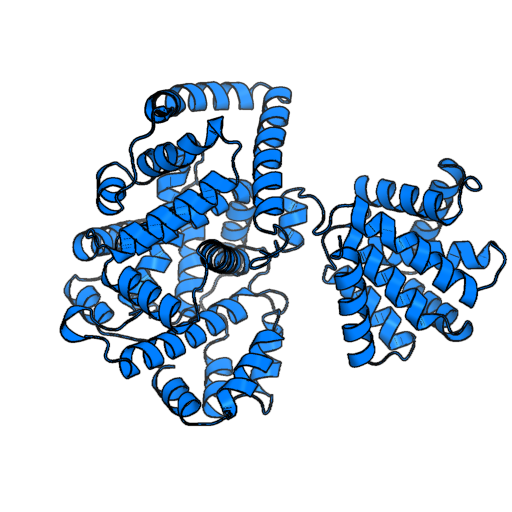0.268 -23.119 1.00 94.38 302 LEU A O 1
ATOM 2315 N N . GLY A 1 303 ? -5.938 -1.653 -24.830 1.00 93.56 303 GLY A N 1
ATOM 2316 C CA . GLY A 1 303 ? -6.000 -0.615 -25.857 1.00 93.56 303 GLY A CA 1
ATOM 2317 C C . GLY A 1 303 ? -4.835 0.375 -25.826 1.00 93.56 303 GLY A C 1
ATOM 2318 O O . GLY A 1 303 ? -4.995 1.499 -26.288 1.00 93.56 303 GLY A O 1
ATOM 2319 N N . VAL A 1 304 ? -3.675 -0.018 -25.294 1.00 92.38 304 VAL A N 1
ATOM 2320 C CA . VAL A 1 304 ? -2.497 0.856 -25.212 1.00 92.38 304 VAL A CA 1
ATOM 2321 C C . VAL A 1 304 ? -1.963 1.127 -26.612 1.00 92.38 304 VAL A C 1
ATOM 2323 O O . VAL A 1 304 ? -1.547 0.203 -27.311 1.00 92.38 304 VAL A O 1
ATOM 2326 N N . GLU A 1 305 ? -1.926 2.387 -27.032 1.00 87.69 305 GLU A N 1
ATOM 2327 C CA . GLU A 1 305 ? -1.446 2.761 -28.363 1.00 87.69 305 GLU A CA 1
ATOM 2328 C C . GLU A 1 305 ? 0.052 2.481 -28.556 1.00 87.69 305 GLU A C 1
ATOM 2330 O O . GLU A 1 305 ? 0.855 2.486 -27.620 1.00 87.69 305 GLU A O 1
ATOM 2335 N N . SER A 1 306 ? 0.455 2.207 -29.798 1.00 81.06 306 SER A N 1
ATOM 2336 C CA . SER A 1 306 ? 1.871 2.079 -30.138 1.00 81.06 306 SER A CA 1
ATOM 2337 C C . SER A 1 306 ? 2.511 3.460 -30.223 1.00 81.06 306 SER A C 1
ATOM 2339 O O . SER A 1 306 ? 1.963 4.360 -30.851 1.00 81.06 306 SER A O 1
ATOM 2341 N N . SER A 1 307 ? 3.711 3.607 -29.672 1.00 81.06 307 SER A N 1
ATOM 2342 C CA . SER A 1 307 ? 4.474 4.855 -29.719 1.00 81.06 307 SER A CA 1
ATOM 2343 C C . SER A 1 307 ? 5.755 4.688 -30.535 1.00 81.06 307 SER A C 1
ATOM 2345 O O . SER A 1 307 ? 6.383 3.626 -30.513 1.00 81.06 307 SER A O 1
ATOM 2347 N N . GLY A 1 308 ? 6.187 5.758 -31.214 1.00 77.56 308 GLY A N 1
ATOM 2348 C CA . GLY A 1 308 ? 7.456 5.800 -31.957 1.00 77.56 308 GLY A CA 1
ATOM 2349 C C . GLY A 1 308 ? 8.692 5.530 -31.086 1.00 77.56 308 GLY A C 1
ATOM 2350 O O . GLY A 1 308 ? 9.730 5.112 -31.593 1.00 77.56 308 GLY A O 1
ATOM 2351 N N . TRP A 1 309 ? 8.560 5.663 -29.761 1.00 74.94 309 TRP A N 1
ATOM 2352 C CA . TRP A 1 309 ? 9.594 5.313 -28.783 1.00 74.94 309 TRP A CA 1
ATOM 2353 C C . TRP A 1 309 ? 9.869 3.803 -28.668 1.00 74.94 309 TRP A C 1
ATOM 2355 O O . TRP A 1 309 ? 10.866 3.414 -28.060 1.00 74.94 309 TRP A O 1
ATOM 2365 N N . LYS A 1 310 ? 9.051 2.937 -29.289 1.00 73.38 310 LYS A N 1
ATOM 2366 C CA . LYS A 1 310 ? 9.257 1.476 -29.310 1.00 73.38 310 LYS A CA 1
ATOM 2367 C C . LYS A 1 310 ? 10.655 1.083 -29.810 1.00 73.38 310 LYS A C 1
ATOM 2369 O O . LYS A 1 310 ? 11.276 0.197 -29.229 1.00 73.38 310 LYS A O 1
ATOM 2374 N N . LEU A 1 311 ? 11.168 1.778 -30.831 1.00 62.22 311 LEU A N 1
ATOM 2375 C CA . LEU A 1 311 ? 12.496 1.525 -31.409 1.00 62.22 311 LEU A CA 1
ATOM 2376 C C . LEU A 1 311 ? 13.638 1.854 -30.433 1.00 62.22 311 LEU A C 1
ATOM 2378 O O . LEU A 1 311 ? 14.608 1.101 -30.333 1.00 62.22 311 LEU A O 1
ATOM 2382 N N . ALA A 1 312 ? 13.498 2.941 -29.669 1.00 63.84 312 ALA A N 1
ATOM 2383 C CA . ALA A 1 312 ? 14.474 3.332 -28.654 1.00 63.84 312 ALA A CA 1
ATOM 2384 C C . ALA A 1 312 ? 14.550 2.300 -27.512 1.00 63.84 312 ALA A C 1
ATOM 2386 O O . ALA A 1 312 ? 15.640 1.986 -27.038 1.00 63.84 312 ALA A O 1
ATOM 2387 N N . LEU A 1 313 ? 13.412 1.712 -27.124 1.00 63.62 313 LEU A N 1
ATOM 2388 C CA . LEU A 1 313 ? 13.355 0.681 -26.081 1.00 63.62 313 LEU A CA 1
ATOM 2389 C C . LEU A 1 313 ? 13.823 -0.698 -26.569 1.00 63.62 313 LEU A C 1
ATOM 2391 O O . LEU A 1 313 ? 14.418 -1.444 -25.799 1.00 63.62 313 LEU A O 1
ATOM 2395 N N . SER A 1 314 ? 13.653 -1.050 -27.848 1.00 58.06 314 SER A N 1
ATOM 2396 C CA . SER A 1 314 ? 14.160 -2.331 -28.373 1.00 58.06 314 SER A CA 1
ATOM 2397 C C . SER A 1 314 ? 15.691 -2.477 -28.313 1.00 58.06 314 SER A C 1
ATOM 2399 O O . SER A 1 314 ? 16.189 -3.599 -28.253 1.00 58.06 314 SER A O 1
ATOM 2401 N N . GLY A 1 315 ? 16.443 -1.370 -28.250 1.00 53.16 315 GLY A N 1
ATOM 2402 C CA . GLY A 1 315 ? 17.900 -1.373 -28.054 1.00 53.16 315 GLY A CA 1
ATOM 2403 C C . GLY A 1 315 ? 18.351 -1.481 -26.591 1.00 53.16 315 GLY A C 1
ATOM 2404 O O . GLY A 1 315 ? 19.547 -1.622 -26.323 1.00 53.16 315 GLY A O 1
ATOM 2405 N N . GLN A 1 316 ? 17.421 -1.430 -25.630 1.00 57.22 316 GLN A N 1
ATOM 2406 C CA . GLN A 1 316 ? 17.760 -1.238 -24.221 1.00 57.22 316 GLN A CA 1
ATOM 2407 C C . GLN A 1 316 ? 18.405 -2.449 -23.556 1.00 57.22 316 GLN A C 1
ATOM 2409 O O . GLN A 1 316 ? 19.194 -2.254 -22.650 1.00 57.22 316 GLN A O 1
ATOM 2414 N N . ARG A 1 317 ? 18.140 -3.692 -23.984 1.00 50.34 317 ARG A N 1
ATOM 2415 C CA . ARG A 1 317 ? 18.813 -4.874 -23.400 1.00 50.34 317 ARG A CA 1
ATOM 2416 C C . ARG A 1 317 ? 20.299 -4.915 -23.754 1.00 50.34 317 ARG A C 1
ATOM 2418 O O . ARG A 1 317 ? 21.132 -5.209 -22.898 1.00 50.34 317 ARG A O 1
ATOM 2425 N N . LEU A 1 318 ? 20.625 -4.567 -25.001 1.00 47.28 318 LEU A N 1
ATOM 2426 C CA . LEU A 1 318 ? 22.008 -4.464 -25.455 1.00 47.28 318 LEU A CA 1
ATOM 2427 C C . LEU A 1 318 ? 22.697 -3.320 -24.708 1.00 47.28 318 LEU A C 1
ATOM 2429 O O . LEU A 1 318 ? 23.702 -3.564 -24.050 1.00 47.28 318 LEU A O 1
ATOM 2433 N N . LEU A 1 319 ? 22.072 -2.133 -24.685 1.00 44.72 319 LEU A N 1
ATOM 2434 C CA . LEU A 1 319 ? 22.568 -0.971 -23.949 1.00 44.72 319 LEU A CA 1
ATOM 2435 C C . LEU A 1 319 ? 22.716 -1.259 -22.453 1.00 44.72 319 LEU A C 1
ATOM 2437 O O . LEU A 1 319 ? 23.809 -1.066 -21.953 1.00 44.72 319 LEU A O 1
ATOM 2441 N N . ALA A 1 320 ? 21.709 -1.794 -21.761 1.00 46.38 320 ALA A N 1
ATOM 2442 C CA . ALA A 1 320 ? 21.717 -2.088 -20.325 1.00 46.38 320 ALA A CA 1
ATOM 2443 C C . ALA A 1 320 ? 22.803 -3.091 -19.920 1.00 46.38 320 ALA A C 1
ATOM 2445 O O . ALA A 1 320 ? 23.422 -2.906 -18.880 1.00 46.38 320 ALA A O 1
ATOM 2446 N N . SER A 1 321 ? 23.093 -4.109 -20.737 1.00 48.34 321 SER A N 1
ATOM 2447 C CA . SER A 1 321 ? 24.185 -5.058 -20.458 1.00 48.34 321 SER A CA 1
ATOM 2448 C C . SER A 1 321 ? 25.572 -4.416 -20.607 1.00 48.34 321 SER A C 1
ATOM 2450 O O . SER A 1 321 ? 26.418 -4.555 -19.723 1.00 48.34 321 SER A O 1
ATOM 2452 N N . THR A 1 322 ? 25.789 -3.610 -21.655 1.00 45.66 322 THR A N 1
ATOM 2453 C CA . THR A 1 322 ? 26.997 -2.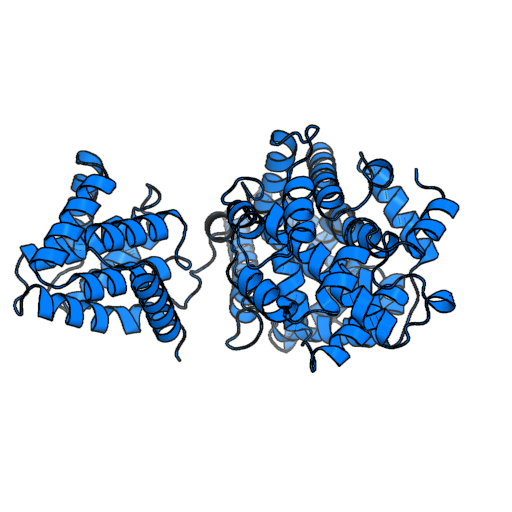775 -21.783 1.00 45.66 322 THR A CA 1
ATOM 2454 C C . THR A 1 322 ? 27.068 -1.682 -20.717 1.00 45.66 322 THR A C 1
ATOM 2456 O O . THR A 1 322 ? 28.151 -1.349 -20.244 1.00 45.66 322 THR A O 1
ATOM 2459 N N . PHE A 1 323 ? 25.925 -1.141 -20.303 1.00 42.97 323 PHE A N 1
ATOM 2460 C CA . PHE A 1 323 ? 25.803 -0.038 -19.360 1.00 42.97 323 PHE A CA 1
ATOM 2461 C C . PHE A 1 323 ? 26.013 -0.516 -17.924 1.00 42.97 323 PHE A C 1
ATOM 2463 O O . PHE A 1 323 ? 26.771 0.118 -17.210 1.00 42.97 323 PHE A O 1
ATOM 2470 N N . GLN A 1 324 ? 25.496 -1.685 -17.529 1.00 47.00 324 GLN A N 1
ATOM 2471 C CA . GLN A 1 324 ? 25.842 -2.353 -16.268 1.00 47.00 324 GLN A CA 1
ATOM 2472 C C . GLN A 1 324 ? 27.327 -2.727 -16.212 1.00 47.00 324 GLN A C 1
ATOM 2474 O O . GLN A 1 324 ? 27.965 -2.576 -15.169 1.00 47.00 324 GLN A O 1
ATOM 2479 N N . ALA A 1 325 ? 27.904 -3.188 -17.327 1.00 49.81 325 ALA A N 1
ATOM 2480 C CA . ALA A 1 325 ? 29.335 -3.476 -17.407 1.00 49.81 325 ALA A CA 1
ATOM 2481 C C . ALA A 1 325 ? 30.196 -2.204 -17.263 1.00 49.81 325 ALA A C 1
ATOM 2483 O O . ALA A 1 325 ? 31.254 -2.249 -16.637 1.00 49.81 325 ALA A O 1
ATOM 2484 N N . LEU A 1 326 ? 29.732 -1.065 -17.790 1.00 42.41 326 LEU A N 1
ATOM 2485 C CA . LEU A 1 326 ? 30.345 0.259 -17.617 1.00 42.41 326 LEU A CA 1
ATOM 2486 C C . LEU A 1 326 ? 30.125 0.834 -16.207 1.00 42.41 326 LEU A C 1
ATOM 2488 O O . LEU A 1 326 ? 31.044 1.422 -15.640 1.00 42.41 326 LEU A O 1
ATOM 2492 N N . GLN A 1 327 ? 28.950 0.616 -15.615 1.00 41.38 327 GLN A N 1
ATOM 2493 C CA . GLN A 1 327 ? 28.565 1.075 -14.277 1.00 41.38 327 GLN A CA 1
ATOM 2494 C C . GLN A 1 327 ? 29.368 0.356 -13.185 1.00 41.38 327 GLN A C 1
ATOM 2496 O O . GLN A 1 327 ? 29.827 0.994 -12.243 1.00 41.38 327 GLN A O 1
ATOM 2501 N N . LYS A 1 328 ? 29.668 -0.939 -13.367 1.00 49.56 328 LYS A N 1
ATOM 2502 C CA . LYS A 1 328 ? 30.623 -1.683 -12.520 1.00 49.56 328 LYS A CA 1
ATOM 2503 C C . LYS A 1 328 ? 32.072 -1.189 -12.640 1.00 49.56 328 LYS A C 1
ATOM 2505 O O . LYS A 1 328 ? 32.900 -1.539 -11.807 1.00 49.56 328 LYS A O 1
ATOM 2510 N N . ARG A 1 329 ? 32.398 -0.406 -13.676 1.00 44.00 329 ARG A N 1
ATOM 2511 C CA . ARG A 1 329 ? 33.765 0.036 -13.998 1.00 44.00 329 ARG A CA 1
ATOM 2512 C C . ARG A 1 329 ? 34.030 1.515 -13.708 1.00 44.00 329 ARG A C 1
ATOM 2514 O O . ARG A 1 329 ? 35.191 1.913 -13.728 1.00 44.00 329 ARG A O 1
ATOM 2521 N N . SER A 1 330 ? 33.001 2.335 -13.470 1.00 41.19 330 SER A N 1
ATOM 2522 C CA . SER A 1 330 ? 33.149 3.788 -13.315 1.00 41.19 330 SER A CA 1
ATOM 2523 C C . SER A 1 330 ? 32.178 4.384 -12.291 1.00 41.19 330 SER A C 1
ATOM 2525 O O . SER A 1 330 ? 30.965 4.399 -12.498 1.00 41.19 330 SER A O 1
ATOM 2527 N N . THR A 1 331 ? 32.726 4.967 -11.222 1.00 42.12 331 THR A N 1
ATOM 2528 C CA . THR A 1 331 ? 31.982 5.676 -10.164 1.00 42.12 331 THR A CA 1
ATOM 2529 C C . THR A 1 331 ? 31.208 6.891 -10.688 1.00 42.12 331 THR A C 1
ATOM 2531 O O . THR A 1 331 ? 30.071 7.114 -10.291 1.00 42.12 331 THR A O 1
ATOM 2534 N N . ARG A 1 332 ? 31.753 7.618 -11.672 1.00 40.50 332 ARG A N 1
ATOM 2535 C CA . ARG A 1 332 ? 31.106 8.809 -12.262 1.00 40.50 332 ARG A CA 1
ATOM 2536 C C . ARG A 1 332 ? 29.843 8.493 -13.069 1.00 40.50 332 ARG A C 1
ATOM 2538 O O . ARG A 1 332 ? 28.919 9.299 -13.095 1.00 40.50 332 ARG A O 1
ATOM 2545 N N . VAL A 1 333 ? 29.795 7.338 -13.739 1.00 39.28 333 VAL A N 1
ATOM 2546 C CA . VAL A 1 333 ? 28.594 6.888 -14.470 1.00 39.28 333 VAL A CA 1
ATOM 2547 C C . VAL A 1 333 ? 27.495 6.508 -13.481 1.00 39.28 333 VAL A C 1
ATOM 2549 O O . VAL A 1 333 ? 26.333 6.844 -13.700 1.00 39.28 333 VAL A O 1
ATOM 2552 N N . ASN A 1 334 ? 27.870 5.887 -12.360 1.00 36.62 334 ASN A N 1
ATOM 2553 C CA . ASN A 1 334 ? 26.943 5.573 -11.280 1.00 36.62 334 ASN A CA 1
ATOM 2554 C C . ASN A 1 334 ? 26.302 6.842 -10.689 1.00 36.62 334 ASN A C 1
ATOM 2556 O O . ASN A 1 334 ? 25.088 6.887 -10.514 1.00 36.62 334 ASN A O 1
ATOM 2560 N N . ASP A 1 335 ? 27.083 7.906 -10.485 1.00 38.88 335 ASP A N 1
ATOM 2561 C CA . ASP A 1 335 ? 26.578 9.181 -9.959 1.00 38.88 335 ASP A CA 1
ATOM 2562 C C . ASP A 1 335 ? 25.589 9.875 -10.902 1.00 38.88 335 ASP A C 1
ATOM 2564 O O . ASP A 1 335 ? 24.603 10.450 -10.451 1.00 38.88 335 ASP A O 1
ATOM 2568 N N . VAL A 1 336 ? 25.819 9.828 -12.217 1.00 37.69 336 VAL A N 1
ATOM 2569 C CA . VAL A 1 336 ? 24.917 10.441 -13.210 1.00 37.69 336 VAL A CA 1
ATOM 2570 C C . VAL A 1 336 ? 23.601 9.670 -13.320 1.00 37.69 336 VAL A C 1
ATOM 2572 O O . VAL A 1 336 ? 22.537 10.279 -13.404 1.00 37.69 336 VAL A O 1
ATOM 2575 N N . VAL A 1 337 ? 23.656 8.339 -13.273 1.00 39.25 337 VAL A N 1
ATOM 2576 C CA . VAL A 1 337 ? 22.470 7.469 -13.297 1.00 39.25 337 VAL A CA 1
ATOM 2577 C C . VAL A 1 337 ? 21.672 7.606 -12.012 1.00 39.25 337 VAL A C 1
ATOM 2579 O O . VAL A 1 337 ? 20.457 7.758 -12.078 1.00 39.25 337 VAL A O 1
ATOM 2582 N N . ASN A 1 338 ? 22.343 7.644 -10.861 1.00 39.25 338 ASN A N 1
ATOM 2583 C CA . ASN A 1 338 ? 21.698 7.939 -9.589 1.00 39.25 338 ASN A CA 1
ATOM 2584 C C . ASN A 1 338 ? 21.075 9.332 -9.616 1.00 39.25 338 ASN A C 1
ATOM 2586 O O . ASN A 1 338 ? 19.931 9.470 -9.221 1.00 39.25 338 ASN A O 1
ATOM 2590 N N . LYS A 1 339 ? 21.739 10.355 -10.168 1.00 39.03 339 LYS A N 1
ATOM 2591 C CA . LYS A 1 339 ? 21.151 11.698 -10.315 1.00 39.03 339 LYS A CA 1
ATOM 2592 C C . LYS A 1 339 ? 19.946 11.729 -11.254 1.00 39.03 339 LYS A C 1
ATOM 2594 O O . LYS A 1 339 ? 18.998 12.445 -10.965 1.00 39.03 339 LYS A O 1
ATOM 2599 N N . LEU A 1 340 ? 19.940 10.959 -12.341 1.00 37.41 340 LEU A N 1
ATOM 2600 C CA . LEU A 1 340 ? 18.793 10.844 -13.254 1.00 37.41 340 LEU A CA 1
ATOM 2601 C C . LEU A 1 340 ? 17.640 10.038 -12.643 1.00 37.41 340 LEU A C 1
ATOM 2603 O O . LEU A 1 340 ? 16.492 10.458 -12.747 1.00 37.41 340 LEU A O 1
ATOM 2607 N N . GLY A 1 341 ? 17.939 8.933 -11.958 1.00 37.25 341 GLY A N 1
ATOM 2608 C CA . GLY A 1 341 ? 16.973 8.140 -11.198 1.00 37.25 341 GLY A CA 1
ATOM 2609 C C . GLY A 1 341 ? 16.372 8.939 -10.044 1.00 37.25 341 GLY A C 1
ATOM 2610 O O . GLY A 1 341 ? 15.157 8.988 -9.917 1.00 37.25 341 GLY A O 1
ATOM 2611 N N . ILE A 1 342 ? 17.202 9.666 -9.290 1.00 38.44 342 ILE A N 1
ATOM 2612 C CA . ILE A 1 342 ? 16.804 10.614 -8.240 1.00 38.44 342 ILE A CA 1
ATOM 2613 C C . ILE A 1 342 ? 16.059 11.813 -8.836 1.00 38.44 342 ILE A C 1
ATOM 2615 O O . ILE A 1 342 ? 15.147 12.317 -8.206 1.00 38.44 342 ILE A O 1
ATOM 2619 N N . SER A 1 343 ? 16.373 12.273 -10.050 1.00 36.59 343 SER A N 1
ATOM 2620 C CA . SER A 1 343 ? 15.634 13.357 -10.715 1.00 36.59 343 SER A CA 1
ATOM 2621 C C . SER A 1 343 ? 14.259 12.904 -11.212 1.00 36.59 343 SER A C 1
ATOM 2623 O O . SER A 1 343 ? 13.302 13.671 -11.141 1.00 36.59 343 SER A O 1
ATOM 2625 N N . MET A 1 344 ? 14.144 11.671 -11.706 1.00 41.44 344 MET A N 1
ATOM 2626 C CA . MET A 1 344 ? 12.872 11.061 -12.099 1.00 41.44 344 MET A CA 1
ATOM 2627 C C . MET A 1 344 ? 12.022 10.738 -10.865 1.00 41.44 344 MET A C 1
ATOM 2629 O O . MET A 1 344 ? 10.827 11.008 -10.866 1.00 41.44 344 MET A O 1
ATOM 2633 N N . LEU A 1 345 ? 12.657 10.270 -9.788 1.00 40.72 345 LEU A N 1
ATOM 2634 C CA . LEU A 1 345 ? 12.082 10.164 -8.447 1.00 40.72 345 LEU A CA 1
ATOM 2635 C C . LEU A 1 345 ? 11.630 11.507 -7.894 1.00 40.72 345 LEU A C 1
ATOM 2637 O O . LEU A 1 345 ? 10.560 11.591 -7.316 1.00 40.72 345 LEU A O 1
ATOM 2641 N N . ARG A 1 346 ? 12.448 12.549 -8.053 1.00 42.28 346 ARG A N 1
ATOM 2642 C CA . ARG A 1 346 ? 12.170 13.908 -7.594 1.00 42.28 346 ARG A CA 1
ATOM 2643 C C . ARG A 1 346 ? 10.941 14.441 -8.318 1.00 42.28 346 ARG A C 1
ATOM 2645 O O . ARG A 1 346 ? 10.076 14.986 -7.658 1.00 42.28 346 ARG A O 1
ATOM 2652 N N . HIS A 1 347 ? 10.803 14.203 -9.621 1.00 42.09 347 HIS A N 1
ATOM 2653 C CA . HIS A 1 347 ? 9.593 14.574 -10.357 1.00 42.09 347 HIS A CA 1
ATOM 2654 C C . HIS A 1 347 ? 8.381 13.701 -10.025 1.00 42.09 347 HIS A C 1
ATOM 2656 O O . HIS A 1 347 ? 7.311 14.245 -9.798 1.00 42.09 347 HIS A O 1
ATOM 2662 N N . GLN A 1 348 ? 8.525 12.378 -9.904 1.00 41.62 348 GLN A N 1
ATOM 2663 C CA . GLN A 1 348 ? 7.414 11.527 -9.463 1.00 41.62 348 GLN A CA 1
ATOM 2664 C C . GLN A 1 348 ? 6.960 11.909 -8.044 1.00 41.62 348 GLN A C 1
ATOM 2666 O O . GLN A 1 348 ? 5.775 12.098 -7.824 1.00 41.62 348 GLN A O 1
ATOM 2671 N N . ALA A 1 349 ? 7.867 12.123 -7.091 1.00 37.47 349 ALA A N 1
ATOM 2672 C CA . ALA A 1 349 ? 7.534 12.512 -5.719 1.00 37.47 349 ALA A CA 1
ATOM 2673 C C . ALA A 1 349 ? 7.005 13.957 -5.585 1.00 37.47 349 ALA A C 1
ATOM 2675 O O . ALA A 1 349 ? 6.140 14.188 -4.744 1.00 37.47 349 ALA A O 1
ATOM 2676 N N . LEU A 1 350 ? 7.490 14.918 -6.388 1.00 37.50 350 LEU A N 1
ATOM 2677 C CA . LEU A 1 350 ? 7.037 16.323 -6.371 1.00 37.50 350 LEU A CA 1
ATOM 2678 C C . LEU A 1 350 ? 5.754 16.564 -7.188 1.00 37.50 350 LEU A C 1
ATOM 2680 O O . LEU A 1 350 ? 4.982 17.453 -6.842 1.00 37.50 350 LEU A O 1
ATOM 2684 N N . ASP A 1 351 ? 5.492 15.788 -8.247 1.00 39.81 351 ASP A N 1
ATOM 2685 C CA . ASP A 1 351 ? 4.276 15.939 -9.064 1.00 39.81 351 ASP A CA 1
ATOM 2686 C C . ASP A 1 351 ? 3.132 15.014 -8.602 1.00 39.81 351 ASP A C 1
ATOM 2688 O O . ASP A 1 351 ? 1.963 15.368 -8.766 1.00 39.81 351 ASP A O 1
ATOM 2692 N N . LEU A 1 352 ? 3.415 13.878 -7.938 1.00 38.25 352 LEU A N 1
ATOM 2693 C CA . LEU A 1 352 ? 2.382 13.078 -7.247 1.00 38.25 352 LEU A CA 1
ATOM 2694 C C . LEU A 1 352 ? 1.790 13.804 -6.025 1.00 38.25 352 LEU A C 1
ATOM 2696 O O . LEU A 1 352 ? 0.736 13.413 -5.527 1.00 38.25 352 LEU A O 1
ATOM 2700 N N . THR A 1 353 ? 2.434 14.873 -5.559 1.00 36.72 353 THR A N 1
ATOM 2701 C CA . THR A 1 353 ? 1.947 15.776 -4.507 1.00 36.72 353 THR A CA 1
ATOM 2702 C C . THR A 1 353 ? 1.411 17.097 -5.068 1.00 36.72 353 THR A C 1
ATOM 2704 O O . THR A 1 353 ? 1.063 17.977 -4.286 1.00 36.72 353 THR A O 1
ATOM 2707 N N . GLY A 1 354 ? 1.291 17.221 -6.400 1.00 34.72 354 GLY A N 1
ATOM 2708 C CA . GLY A 1 354 ? 1.068 18.444 -7.181 1.00 34.72 354 GLY A CA 1
ATOM 2709 C C . GLY A 1 354 ? -0.131 19.322 -6.804 1.00 34.72 354 GLY A C 1
ATOM 2710 O O . GLY A 1 354 ? -1.078 19.465 -7.575 1.00 34.72 354 GLY A O 1
ATOM 2711 N N . GLY A 1 355 ? -0.093 19.962 -5.638 1.00 37.59 355 GLY A N 1
ATOM 2712 C CA . GLY A 1 355 ? -0.916 21.106 -5.244 1.00 37.59 355 GLY A CA 1
ATOM 2713 C C . GLY A 1 355 ? -2.438 20.919 -5.223 1.00 37.59 355 GLY A C 1
ATOM 2714 O O . GLY A 1 355 ? -3.121 21.883 -4.897 1.00 37.59 355 GLY A O 1
ATOM 2715 N N . ARG A 1 356 ? -2.986 19.750 -5.593 1.00 36.75 356 ARG A N 1
ATOM 2716 C CA . ARG A 1 356 ? -4.382 19.290 -5.413 1.00 36.75 356 ARG A CA 1
ATOM 2717 C C . ARG A 1 356 ? -4.565 17.917 -6.081 1.00 36.75 356 ARG A C 1
ATOM 2719 O O . ARG A 1 356 ? -4.874 17.860 -7.265 1.00 36.75 356 ARG A O 1
ATOM 2726 N N . ALA A 1 357 ? -4.424 16.831 -5.312 1.00 32.25 357 ALA A N 1
ATOM 2727 C CA . ALA A 1 357 ? -5.124 15.534 -5.437 1.00 32.25 357 ALA A CA 1
ATOM 2728 C C . ALA A 1 357 ? -4.296 14.421 -4.766 1.00 32.25 357 ALA A C 1
ATOM 2730 O O . ALA A 1 357 ? -3.312 13.978 -5.334 1.00 32.25 357 ALA A O 1
ATOM 2731 N N . ALA A 1 358 ? -4.747 13.960 -3.590 1.00 34.84 358 ALA A N 1
ATOM 2732 C CA . ALA A 1 358 ? -4.188 12.856 -2.794 1.00 34.84 358 ALA A CA 1
ATOM 2733 C C . ALA A 1 358 ? -2.659 12.893 -2.624 1.00 34.84 358 ALA A C 1
ATOM 2735 O O . ALA A 1 358 ? -1.931 12.235 -3.358 1.00 34.84 358 ALA A O 1
ATOM 2736 N N . VAL A 1 359 ? -2.201 13.627 -1.605 1.00 42.12 359 VAL A N 1
ATOM 2737 C CA . VAL A 1 359 ? -0.804 13.634 -1.150 1.00 42.12 359 VAL A CA 1
ATOM 2738 C C . VAL A 1 359 ? -0.341 12.190 -0.946 1.00 42.12 359 VAL A C 1
ATOM 2740 O O . VAL A 1 359 ? -0.800 11.506 -0.032 1.00 42.12 359 VAL A O 1
ATOM 2743 N N . ILE A 1 360 ? 0.539 11.699 -1.822 1.00 46.94 360 ILE A N 1
ATOM 2744 C CA . ILE A 1 360 ? 1.296 10.483 -1.538 1.00 46.94 360 ILE A CA 1
ATOM 2745 C C . ILE A 1 360 ? 2.384 10.885 -0.543 1.00 46.94 360 ILE A C 1
ATOM 2747 O O . ILE A 1 360 ? 3.432 11.398 -0.916 1.00 46.94 360 ILE A O 1
ATOM 2751 N N . GLU A 1 361 ? 2.118 10.661 0.733 1.00 54.03 361 GLU A N 1
ATOM 2752 C CA . GLU A 1 361 ? 3.090 10.770 1.812 1.00 54.03 361 GLU A CA 1
ATOM 2753 C C . GLU A 1 361 ? 4.106 9.616 1.755 1.00 54.03 361 GLU A C 1
ATOM 2755 O O . GLU A 1 361 ? 3.791 8.467 2.058 1.00 54.03 361 GLU A O 1
ATOM 2760 N N . ILE A 1 362 ? 5.328 9.891 1.301 1.00 53.56 362 ILE A N 1
ATOM 2761 C CA . ILE A 1 362 ? 6.415 8.907 1.363 1.00 53.56 362 ILE A CA 1
ATOM 2762 C C . ILE A 1 362 ? 6.901 8.849 2.821 1.00 53.56 362 ILE A C 1
ATOM 2764 O O . ILE A 1 362 ? 7.313 9.893 3.327 1.00 53.56 362 ILE A O 1
ATOM 2768 N N . PRO A 1 363 ? 6.892 7.679 3.492 1.00 56.28 363 PRO A N 1
ATOM 2769 C CA . PRO A 1 363 ? 7.349 7.555 4.877 1.00 56.28 363 PRO A CA 1
ATOM 2770 C C . PRO A 1 363 ? 8.778 8.074 5.083 1.00 56.28 363 PRO A C 1
ATOM 2772 O O . PRO A 1 363 ? 9.650 7.809 4.252 1.00 56.28 363 PRO A O 1
ATOM 2775 N N . ALA A 1 364 ? 9.036 8.753 6.207 1.00 55.41 364 ALA A N 1
ATOM 2776 C CA . ALA A 1 364 ? 10.323 9.396 6.512 1.00 55.41 364 ALA A CA 1
ATOM 2777 C C . ALA A 1 364 ? 11.526 8.450 6.338 1.00 55.41 364 ALA A C 1
ATOM 2779 O O . ALA A 1 364 ? 12.502 8.794 5.672 1.00 55.41 364 ALA A O 1
ATOM 2780 N N . LYS A 1 365 ? 11.408 7.202 6.813 1.00 59.75 365 LYS A N 1
ATOM 2781 C CA . LYS A 1 365 ? 12.442 6.164 6.648 1.00 59.75 365 LYS A CA 1
ATOM 2782 C C . LYS A 1 365 ? 12.794 5.899 5.180 1.00 59.75 365 LYS A C 1
ATOM 2784 O O . LYS A 1 365 ? 13.968 5.766 4.846 1.00 59.75 365 LYS A O 1
ATOM 2789 N N . LEU A 1 366 ? 11.797 5.855 4.291 1.00 52.56 366 LEU A N 1
ATOM 2790 C CA . LEU A 1 366 ? 12.026 5.679 2.853 1.00 52.56 366 LEU A CA 1
ATOM 2791 C C . LEU A 1 366 ? 12.582 6.948 2.207 1.00 52.56 366 LEU A C 1
ATOM 2793 O O . LEU A 1 366 ? 13.462 6.847 1.356 1.00 52.56 366 LEU A O 1
ATOM 2797 N N . ARG A 1 367 ? 12.126 8.140 2.616 1.00 58.47 367 ARG A N 1
ATOM 2798 C CA . ARG A 1 367 ? 12.693 9.407 2.121 1.00 58.47 367 ARG A CA 1
ATOM 2799 C C . ARG A 1 367 ? 14.175 9.519 2.456 1.00 58.47 367 ARG A C 1
ATOM 2801 O O . ARG A 1 367 ? 14.954 9.825 1.557 1.00 58.47 367 ARG A O 1
ATOM 2808 N N . ARG A 1 368 ? 14.557 9.187 3.695 1.00 57.03 368 ARG A N 1
ATOM 2809 C CA . ARG A 1 368 ? 15.952 9.139 4.150 1.00 57.03 368 ARG A CA 1
ATOM 2810 C C . ARG A 1 368 ? 16.754 8.106 3.365 1.00 57.03 368 ARG A C 1
ATOM 2812 O O . ARG A 1 368 ? 17.766 8.447 2.756 1.00 57.03 368 ARG A O 1
ATOM 2819 N N . ALA A 1 369 ? 16.261 6.868 3.288 1.00 56.75 369 ALA A N 1
ATOM 2820 C CA . ALA A 1 369 ? 16.938 5.793 2.562 1.00 56.75 369 ALA A CA 1
ATOM 2821 C C . ALA A 1 369 ? 17.142 6.115 1.069 1.00 56.75 369 ALA A C 1
ATOM 2823 O O . ALA A 1 369 ? 18.177 5.784 0.493 1.00 56.75 369 ALA A O 1
ATOM 2824 N N . TRP A 1 370 ? 16.182 6.796 0.438 1.00 57.34 370 TRP A N 1
ATOM 2825 C CA . TRP A 1 370 ? 16.239 7.182 -0.975 1.00 57.34 370 TRP A CA 1
ATOM 2826 C C . TRP A 1 370 ? 16.791 8.593 -1.221 1.00 57.34 370 TRP A C 1
ATOM 2828 O O . TRP A 1 370 ? 16.851 9.019 -2.377 1.00 57.34 370 TRP A O 1
ATOM 2838 N N . ARG A 1 371 ? 17.215 9.309 -0.170 1.00 55.97 371 ARG A N 1
ATOM 2839 C CA . ARG A 1 371 ? 17.759 10.679 -0.229 1.00 55.97 371 ARG A CA 1
ATOM 2840 C C . ARG A 1 371 ? 16.846 11.650 -0.992 1.00 55.97 371 ARG A C 1
ATOM 2842 O O . ARG A 1 371 ? 17.295 12.413 -1.853 1.00 55.97 371 ARG A O 1
ATOM 2849 N N . LEU A 1 372 ? 15.541 11.565 -0.736 1.00 48.88 372 LEU A N 1
ATOM 2850 C CA . LEU A 1 372 ? 14.538 12.433 -1.354 1.00 48.88 372 LEU A CA 1
ATOM 2851 C C . LEU A 1 372 ? 14.505 13.812 -0.677 1.00 48.88 372 LEU A C 1
ATOM 2853 O O . LEU A 1 372 ? 14.775 13.898 0.516 1.00 48.88 372 LEU A O 1
ATOM 2857 N N . PRO A 1 373 ? 14.147 14.890 -1.406 1.00 43.84 373 PRO A N 1
ATOM 2858 C CA . PRO A 1 373 ? 13.959 16.205 -0.797 1.00 43.84 373 PRO A CA 1
ATOM 2859 C C . PRO A 1 373 ? 12.802 16.198 0.221 1.00 43.84 373 PRO A C 1
ATOM 2861 O O . PRO A 1 373 ? 11.918 15.330 0.130 1.00 43.84 373 PRO A O 1
ATOM 2864 N N . PRO A 1 374 ? 12.766 17.175 1.144 1.00 46.47 374 PRO A N 1
ATOM 2865 C CA . PRO A 1 374 ? 11.715 17.299 2.148 1.00 46.47 374 PRO A CA 1
ATOM 2866 C C . PRO A 1 374 ? 10.300 17.421 1.562 1.00 46.47 374 PRO A C 1
ATOM 2868 O O . PRO A 1 374 ? 10.118 17.691 0.375 1.00 46.47 374 PRO A O 1
ATOM 2871 N N . ALA A 1 375 ? 9.270 17.156 2.375 1.00 42.84 375 ALA A N 1
ATOM 2872 C CA . ALA A 1 375 ? 7.869 17.139 1.934 1.00 42.84 375 ALA A CA 1
ATOM 2873 C C . ALA A 1 375 ? 7.321 18.516 1.516 1.00 42.84 375 ALA A C 1
ATOM 2875 O O . ALA A 1 375 ? 6.329 18.557 0.791 1.00 42.84 375 ALA A O 1
ATOM 2876 N N . GLY A 1 376 ? 7.992 19.608 1.898 1.00 45.59 376 GLY A N 1
ATOM 2877 C CA . GLY A 1 376 ? 7.770 20.964 1.390 1.00 45.59 376 GLY A CA 1
ATOM 2878 C C . GLY A 1 376 ? 8.933 21.438 0.516 1.00 45.59 376 GLY A C 1
ATOM 2879 O O . GLY A 1 376 ? 10.044 20.914 0.607 1.00 45.59 376 GLY A O 1
ATOM 2880 N N . SER A 1 377 ? 8.711 22.445 -0.335 1.00 43.59 377 SER A N 1
ATOM 2881 C CA . SER A 1 377 ? 9.864 23.122 -0.938 1.00 43.59 377 SER A CA 1
ATOM 2882 C C . SER A 1 377 ? 10.655 23.812 0.188 1.00 43.59 377 SER A C 1
ATOM 2884 O O . SER A 1 377 ? 10.039 24.503 1.003 1.00 43.59 377 SER A O 1
ATOM 2886 N N . PRO A 1 378 ? 11.993 23.661 0.265 1.00 48.19 378 PRO A N 1
ATOM 2887 C CA . PRO A 1 378 ? 12.805 24.370 1.259 1.00 48.19 378 PRO A CA 1
ATOM 2888 C C . PRO A 1 378 ? 12.517 25.881 1.276 1.00 48.19 378 PRO A C 1
ATOM 2890 O O . PRO A 1 378 ? 12.508 26.510 2.326 1.00 48.19 378 PRO A O 1
ATOM 2893 N N . GLU A 1 379 ? 12.169 26.445 0.117 1.00 50.53 379 GLU A N 1
ATOM 2894 C CA . GLU A 1 379 ? 11.771 27.844 -0.054 1.00 50.53 379 GLU A CA 1
ATOM 2895 C C . GLU A 1 379 ? 10.488 28.230 0.703 1.00 50.53 379 GLU A C 1
ATOM 2897 O O . GLU A 1 379 ? 10.389 29.353 1.187 1.00 50.53 379 GLU A O 1
ATOM 2902 N N . GLN A 1 380 ? 9.497 27.340 0.822 1.00 56.50 380 GLN A N 1
ATOM 2903 C CA . GLN A 1 380 ? 8.242 27.626 1.531 1.00 56.50 380 GLN A CA 1
ATOM 2904 C C . GLN A 1 380 ? 8.420 27.628 3.045 1.00 56.50 380 GLN A C 1
ATOM 2906 O O . GLN A 1 380 ? 7.892 28.507 3.721 1.00 56.50 380 GLN A O 1
ATOM 2911 N N . VAL A 1 381 ? 9.203 26.691 3.579 1.00 57.06 381 VAL A N 1
ATOM 2912 C CA . VAL A 1 381 ? 9.468 26.649 5.021 1.00 57.06 381 VAL A CA 1
ATOM 2913 C C . VAL A 1 381 ? 10.321 27.851 5.439 1.00 57.06 381 VAL A C 1
ATOM 2915 O O . VAL A 1 381 ? 9.999 28.531 6.413 1.00 57.06 381 VAL A O 1
ATOM 2918 N N . VAL A 1 382 ? 11.320 28.214 4.624 1.00 59.84 382 VAL A N 1
ATOM 2919 C CA . VAL A 1 382 ? 12.150 29.419 4.815 1.00 59.84 382 VAL A CA 1
ATOM 2920 C C . VAL A 1 382 ? 11.331 30.720 4.776 1.00 59.84 382 VAL A C 1
ATOM 2922 O O . VAL A 1 382 ? 11.734 31.696 5.401 1.00 59.84 382 VAL A O 1
ATOM 2925 N N . LYS A 1 383 ? 10.163 30.762 4.117 1.00 65.69 383 LYS A N 1
ATOM 2926 C CA . LYS A 1 383 ? 9.278 31.945 4.148 1.00 65.69 383 LYS A CA 1
ATOM 2927 C C . LYS A 1 383 ? 8.561 32.138 5.485 1.00 65.69 383 LYS A C 1
ATOM 2929 O O . LYS A 1 383 ? 8.324 33.277 5.867 1.00 65.69 383 LYS A O 1
ATOM 2934 N N . VAL A 1 384 ? 8.191 31.056 6.173 1.00 70.06 384 VAL A N 1
ATOM 2935 C CA . VAL A 1 384 ? 7.362 31.117 7.395 1.00 70.06 384 VAL A CA 1
ATOM 2936 C C . VAL A 1 384 ? 8.222 31.258 8.656 1.00 70.06 384 VAL A C 1
ATOM 2938 O O . VAL A 1 384 ? 7.833 31.926 9.615 1.00 70.06 384 VAL A O 1
ATOM 2941 N N . VAL A 1 385 ? 9.422 30.670 8.648 1.00 73.38 385 VAL A N 1
ATOM 2942 C CA . VAL A 1 385 ? 10.360 30.662 9.784 1.00 73.38 385 VAL A CA 1
ATOM 2943 C C . VAL A 1 385 ? 10.705 32.071 10.323 1.00 73.38 385 VAL A C 1
ATOM 2945 O O . VAL A 1 385 ? 10.656 32.242 11.545 1.00 73.38 385 VAL A O 1
ATOM 2948 N N . PRO A 1 386 ? 10.971 33.107 9.496 1.00 74.44 386 PRO A N 1
ATOM 2949 C CA . PRO A 1 386 ? 11.266 34.458 9.987 1.00 74.44 386 PRO A CA 1
ATOM 2950 C C . PRO A 1 386 ? 10.143 35.084 10.826 1.00 74.44 386 PRO A C 1
ATOM 2952 O O . PRO A 1 386 ? 10.410 35.709 11.856 1.00 74.44 386 PRO A O 1
ATOM 2955 N N . ASP A 1 387 ? 8.882 34.902 10.428 1.00 77.56 387 ASP A N 1
ATOM 2956 C CA . ASP A 1 387 ? 7.732 35.448 11.158 1.00 77.56 387 ASP A CA 1
ATOM 2957 C C . ASP A 1 387 ? 7.513 34.719 12.489 1.00 77.56 387 ASP A C 1
ATOM 2959 O O . ASP A 1 387 ? 7.237 35.353 13.514 1.00 77.56 387 ASP A O 1
ATOM 2963 N N . LEU A 1 388 ? 7.705 33.396 12.500 1.00 82.25 388 LEU A N 1
ATOM 2964 C CA . LEU A 1 388 ? 7.617 32.580 13.713 1.00 82.25 388 LEU A CA 1
ATOM 2965 C C . LEU A 1 388 ? 8.700 32.952 14.726 1.00 82.25 388 LEU A C 1
ATOM 2967 O O . LEU A 1 388 ? 8.402 33.115 15.910 1.00 82.25 388 LEU A O 1
ATOM 2971 N N . VAL A 1 389 ? 9.931 33.172 14.270 1.00 78.38 389 VAL A N 1
ATOM 2972 C CA . VAL A 1 389 ? 11.018 33.618 15.146 1.00 78.38 389 VAL A CA 1
ATOM 2973 C C . VAL A 1 389 ? 10.814 35.037 15.638 1.00 78.38 389 VAL A C 1
ATOM 2975 O O . VAL A 1 389 ? 11.039 35.293 16.815 1.00 78.38 389 VAL A O 1
ATOM 2978 N N . ASN A 1 390 ? 10.322 35.957 14.808 1.00 77.69 390 ASN A N 1
ATOM 2979 C CA . ASN A 1 390 ? 9.971 37.294 15.288 1.00 77.69 390 ASN A CA 1
ATOM 2980 C C . ASN A 1 390 ? 8.855 37.246 16.346 1.00 77.69 390 ASN A C 1
ATOM 2982 O O . ASN A 1 390 ? 8.885 38.021 17.304 1.00 77.69 390 ASN A O 1
ATOM 2986 N N . SER A 1 391 ? 7.885 36.338 16.201 1.00 83.12 391 SER A N 1
ATOM 2987 C CA . SER A 1 391 ? 6.833 36.105 17.198 1.00 83.12 391 SER A CA 1
ATOM 2988 C C . SER A 1 391 ? 7.402 35.556 18.511 1.00 83.12 391 SER A C 1
ATOM 2990 O O . SER A 1 391 ? 7.071 36.064 19.584 1.00 83.12 391 SER A O 1
ATOM 2992 N N . LEU A 1 392 ? 8.308 34.576 18.428 1.00 84.06 392 LEU A N 1
ATOM 2993 C CA . LEU A 1 392 ? 8.989 33.999 19.586 1.00 84.06 392 LEU A CA 1
ATOM 2994 C C . LEU A 1 392 ? 9.894 35.028 20.282 1.00 84.06 392 LEU A C 1
ATOM 2996 O O . LEU A 1 392 ? 9.787 35.218 21.492 1.00 84.06 392 LEU A O 1
ATOM 3000 N N . ARG A 1 393 ? 10.701 35.775 19.520 1.00 82.94 393 ARG A N 1
ATOM 3001 C CA . ARG A 1 393 ? 11.574 36.844 20.026 1.00 82.94 393 ARG A CA 1
ATOM 3002 C C . ARG A 1 393 ? 10.782 37.875 20.821 1.00 82.94 393 ARG A C 1
ATOM 3004 O O . ARG A 1 393 ? 11.133 38.161 21.953 1.00 82.94 393 ARG A O 1
ATOM 3011 N N . LYS A 1 394 ? 9.653 38.366 20.294 1.00 82.94 394 LYS A N 1
ATOM 3012 C CA . LYS A 1 394 ? 8.790 39.327 21.012 1.00 82.94 394 LYS A CA 1
ATOM 3013 C C . LYS A 1 394 ? 8.322 38.836 22.386 1.00 82.94 394 LYS A C 1
ATOM 3015 O O . LYS A 1 394 ? 7.973 39.664 23.221 1.00 82.94 394 LYS A O 1
ATOM 3020 N N . ARG A 1 395 ? 8.266 37.519 22.612 1.00 84.25 395 ARG A N 1
ATOM 3021 C CA . ARG A 1 395 ? 7.911 36.929 23.910 1.00 84.25 395 ARG A CA 1
ATOM 3022 C C . ARG A 1 395 ? 9.122 36.711 24.816 1.00 84.25 395 ARG A C 1
ATOM 3024 O O . ARG A 1 395 ? 8.989 36.891 26.018 1.00 84.25 395 ARG A O 1
ATOM 3031 N N . LEU A 1 396 ? 10.276 36.358 24.248 1.00 80.00 396 LEU A N 1
ATOM 3032 C CA . LEU A 1 396 ? 11.521 36.128 24.991 1.00 80.00 396 LEU A CA 1
ATOM 3033 C C . LEU A 1 396 ? 12.236 37.436 25.396 1.00 80.00 396 LEU A C 1
ATOM 3035 O O . LEU A 1 396 ? 12.895 37.474 26.431 1.00 80.00 396 LEU A O 1
ATOM 3039 N N . GLY A 1 397 ? 12.068 38.514 24.623 1.00 71.94 397 GLY A N 1
ATOM 3040 C CA . GLY A 1 397 ? 12.665 39.833 24.856 1.00 71.94 397 GLY A CA 1
ATOM 3041 C C . GLY A 1 397 ? 12.910 40.584 23.540 1.00 71.94 397 GLY A C 1
ATOM 3042 O O . GLY A 1 397 ? 13.239 39.975 22.527 1.00 71.94 397 GLY A O 1
ATOM 3043 N N . GLU A 1 398 ? 12.727 41.912 23.509 1.00 60.47 398 GLU A N 1
ATOM 3044 C CA . GLU A 1 398 ? 12.855 42.683 22.253 1.00 60.47 398 GLU A CA 1
ATOM 3045 C C . GLU A 1 398 ? 14.296 42.760 21.713 1.00 60.47 398 GLU A C 1
ATOM 3047 O O . GLU A 1 398 ? 14.474 42.879 20.497 1.00 60.47 398 GLU A O 1
ATOM 3052 N N . ASP A 1 399 ? 15.300 42.614 22.584 1.00 66.31 399 ASP A N 1
ATOM 3053 C CA . ASP A 1 399 ? 16.720 42.634 22.231 1.00 66.31 399 ASP A CA 1
ATOM 3054 C C . ASP A 1 399 ? 17.266 41.222 21.967 1.00 66.31 399 ASP A C 1
ATOM 3056 O O . ASP A 1 399 ? 16.982 40.277 22.704 1.00 66.31 399 ASP A O 1
ATOM 3060 N N . TRP A 1 400 ? 18.126 41.086 20.951 1.00 68.88 400 TRP A N 1
ATOM 3061 C CA . TRP A 1 400 ? 18.905 39.870 20.689 1.00 68.88 400 TRP A CA 1
ATOM 3062 C C . TRP A 1 400 ? 20.003 39.684 21.746 1.00 68.88 400 TRP A C 1
ATOM 3064 O O . TRP A 1 400 ? 21.190 39.885 21.483 1.00 68.88 400 TRP A O 1
ATOM 3074 N N . ASN A 1 401 ? 19.609 39.333 22.968 1.00 72.19 401 ASN A N 1
ATOM 3075 C CA . ASN A 1 401 ? 20.549 38.952 24.014 1.00 72.19 401 ASN A CA 1
ATOM 3076 C C . ASN A 1 401 ? 21.043 37.498 23.804 1.00 72.19 401 ASN A C 1
ATOM 3078 O O . ASN A 1 401 ? 20.396 36.718 23.095 1.00 72.19 401 ASN A O 1
ATOM 3082 N N . PRO A 1 402 ? 22.205 37.125 24.377 1.00 71.88 402 PRO A N 1
ATOM 3083 C CA . PRO A 1 402 ? 22.759 35.776 24.244 1.00 71.88 402 PRO A CA 1
ATOM 3084 C C . PRO A 1 402 ? 21.779 34.668 24.650 1.00 71.88 402 PRO A C 1
ATOM 3086 O O . PRO A 1 402 ? 21.664 33.684 23.932 1.00 71.88 402 PRO A O 1
ATOM 3089 N N . ASP A 1 403 ? 21.001 34.879 25.713 1.00 76.25 403 ASP A N 1
ATOM 3090 C CA . ASP A 1 403 ? 20.066 33.880 26.244 1.00 76.25 403 ASP A CA 1
ATOM 3091 C C . ASP A 1 403 ? 18.908 33.582 25.274 1.00 76.25 403 ASP A C 1
ATOM 3093 O O . ASP A 1 403 ? 18.532 32.430 25.072 1.00 76.25 403 ASP A O 1
ATOM 3097 N N . THR A 1 404 ? 18.362 34.605 24.608 1.00 77.62 404 THR A N 1
ATOM 3098 C CA . THR A 1 404 ? 17.302 34.442 23.596 1.00 77.62 404 THR A CA 1
ATOM 3099 C C . THR A 1 404 ? 17.823 33.693 22.374 1.00 77.62 404 THR A C 1
ATOM 3101 O O . THR A 1 404 ? 17.119 32.861 21.801 1.00 77.62 404 THR A O 1
ATOM 3104 N N . LEU A 1 405 ? 19.064 33.980 21.973 1.00 77.25 405 LEU A N 1
ATOM 3105 C CA . LEU A 1 405 ? 19.723 33.298 20.862 1.00 77.25 405 LEU A CA 1
ATOM 3106 C C . LEU A 1 405 ? 19.997 31.833 21.193 1.00 77.25 405 LEU A C 1
ATOM 3108 O O . LEU A 1 405 ? 19.790 30.983 20.329 1.00 77.25 405 LEU A O 1
ATOM 3112 N N . ASP A 1 406 ? 20.404 31.540 22.424 1.00 81.75 406 ASP A N 1
ATOM 3113 C CA . ASP A 1 406 ? 20.641 30.175 22.883 1.00 81.75 406 ASP A CA 1
ATOM 3114 C C . ASP A 1 406 ? 19.330 29.385 22.972 1.00 81.75 406 ASP A C 1
ATOM 3116 O O . ASP A 1 406 ? 19.278 28.283 22.444 1.00 81.75 406 ASP A O 1
ATOM 3120 N N . ILE A 1 407 ? 18.237 29.962 23.493 1.00 84.75 407 ILE A N 1
ATOM 3121 C CA . ILE A 1 407 ? 16.914 29.303 23.516 1.00 84.75 407 ILE A CA 1
ATOM 3122 C C . ILE A 1 407 ? 16.427 28.979 22.100 1.00 84.75 407 ILE A C 1
ATOM 3124 O O . ILE A 1 407 ? 15.950 27.874 21.848 1.00 84.75 407 ILE A O 1
ATOM 3128 N N . ILE A 1 408 ? 16.531 29.928 21.163 1.00 83.19 408 ILE A N 1
ATOM 3129 C CA . ILE A 1 408 ? 16.116 29.697 19.774 1.00 83.19 408 ILE A CA 1
ATOM 3130 C C . ILE A 1 408 ? 17.015 28.639 19.133 1.00 83.19 408 ILE A C 1
ATOM 3132 O O . ILE A 1 408 ? 16.500 27.712 18.521 1.00 83.19 408 ILE A O 1
ATOM 3136 N N . THR A 1 409 ? 18.335 28.741 19.293 1.00 83.69 409 THR A N 1
ATOM 3137 C CA . THR A 1 409 ? 19.287 27.782 18.713 1.00 83.69 409 THR A CA 1
ATOM 3138 C C . THR A 1 409 ? 19.067 26.381 19.268 1.00 83.69 409 THR A C 1
ATOM 3140 O O . THR A 1 409 ? 18.940 25.440 18.493 1.00 83.69 409 THR A O 1
ATOM 3143 N N . ASP A 1 410 ? 18.954 26.237 20.586 1.00 86.88 410 ASP A N 1
ATOM 3144 C CA . ASP A 1 410 ? 18.723 24.951 21.239 1.00 86.88 410 ASP A CA 1
ATOM 3145 C C . ASP A 1 410 ? 17.381 24.357 20.801 1.00 86.88 410 ASP A C 1
ATOM 3147 O O . ASP A 1 410 ? 17.308 23.166 20.525 1.00 86.88 410 ASP A O 1
ATOM 3151 N N . LEU A 1 411 ? 16.337 25.174 20.626 1.00 86.94 411 LEU A N 1
ATOM 3152 C CA . LEU A 1 411 ? 15.057 24.713 20.088 1.00 86.94 411 LEU A CA 1
ATOM 3153 C C . LEU A 1 411 ? 15.175 24.197 18.643 1.00 86.94 411 LEU A C 1
ATOM 3155 O O . LEU A 1 411 ? 14.570 23.180 18.311 1.00 86.94 411 LEU A O 1
ATOM 3159 N N . LEU A 1 412 ? 15.956 24.867 17.789 1.00 82.62 412 LEU A N 1
ATOM 3160 C CA . LEU A 1 412 ? 16.213 24.415 16.416 1.00 82.62 412 LEU A CA 1
ATOM 3161 C C . LEU A 1 412 ? 16.993 23.093 16.401 1.00 82.62 412 LEU A C 1
ATOM 3163 O O . LEU A 1 412 ? 16.636 22.167 15.675 1.00 82.62 412 LEU A O 1
ATOM 3167 N N . VAL A 1 413 ? 18.051 23.008 17.209 1.00 83.69 413 VAL A N 1
ATOM 3168 C CA . VAL A 1 413 ? 18.972 21.867 17.227 1.00 83.69 413 VAL A CA 1
ATOM 3169 C C . VAL A 1 413 ? 18.341 20.652 17.900 1.00 83.69 413 VAL A C 1
ATOM 3171 O O . VAL A 1 413 ? 18.520 19.549 17.407 1.00 83.69 413 VAL A O 1
ATOM 3174 N N . VAL A 1 414 ? 17.555 20.818 18.966 1.00 86.69 414 VAL A N 1
ATOM 3175 C CA . VAL A 1 414 ? 16.861 19.703 19.637 1.00 86.69 414 VAL A CA 1
ATOM 3176 C C . VAL A 1 414 ? 15.819 19.052 18.727 1.00 86.69 414 VAL A C 1
ATOM 3178 O O . VAL A 1 414 ? 15.664 17.835 18.756 1.00 86.69 414 VAL A O 1
ATOM 3181 N N . VAL A 1 415 ? 15.125 19.831 17.894 1.00 81.56 415 VAL A N 1
ATOM 3182 C CA . VAL A 1 415 ? 14.202 19.265 16.899 1.00 81.56 415 VAL A CA 1
ATOM 3183 C C . VAL A 1 415 ? 14.975 18.547 15.797 1.00 81.56 415 VAL A C 1
ATOM 3185 O O . VAL A 1 415 ? 14.643 17.413 15.479 1.00 81.56 415 VAL A O 1
ATOM 3188 N N . ALA A 1 416 ? 16.027 19.164 15.257 1.00 74.69 416 ALA A N 1
ATOM 3189 C CA . ALA A 1 416 ? 16.820 18.563 14.185 1.00 74.69 416 ALA A CA 1
ATOM 3190 C C . ALA A 1 416 ? 17.624 17.328 14.633 1.00 74.69 416 ALA A C 1
ATOM 3192 O O . ALA A 1 416 ? 17.833 16.424 13.845 1.00 74.69 416 ALA A O 1
ATOM 3193 N N . ALA A 1 417 ? 18.052 17.266 15.895 1.00 75.00 417 ALA A N 1
ATOM 3194 C CA . ALA A 1 417 ? 18.812 16.149 16.460 1.00 75.00 417 ALA A CA 1
ATOM 3195 C C . ALA A 1 417 ? 17.922 15.044 17.053 1.00 75.00 417 ALA A C 1
ATOM 3197 O O . ALA A 1 417 ? 18.417 14.181 17.784 1.00 75.00 417 ALA A O 1
ATOM 3198 N N . ALA A 1 418 ? 16.606 15.094 16.821 1.00 76.31 418 ALA A N 1
ATOM 3199 C CA . ALA A 1 418 ? 15.639 14.249 17.516 1.00 76.31 418 ALA A CA 1
ATOM 3200 C C . ALA A 1 418 ? 15.875 12.745 17.313 1.00 76.31 418 ALA A C 1
ATOM 3202 O O . ALA A 1 418 ? 15.577 11.939 18.198 1.00 76.31 418 ALA A O 1
ATOM 3203 N N . ASP A 1 419 ? 16.413 12.360 16.161 1.00 67.56 419 ASP A N 1
ATOM 3204 C CA . ASP A 1 419 ? 16.689 10.979 15.777 1.00 67.56 419 ASP A CA 1
ATOM 3205 C C . ASP A 1 419 ? 18.116 10.504 16.124 1.00 67.56 419 ASP A C 1
ATOM 3207 O O . ASP A 1 419 ? 18.439 9.333 15.909 1.00 67.56 419 ASP A O 1
ATOM 3211 N N . GLY A 1 420 ? 18.938 11.382 16.708 1.00 63.09 420 GLY A N 1
ATOM 3212 C CA . GLY A 1 420 ? 20.292 11.092 17.172 1.00 63.09 420 GLY A CA 1
ATOM 3213 C C . GLY A 1 420 ? 21.416 11.355 16.164 1.00 63.09 420 GLY A C 1
ATOM 3214 O O . GLY A 1 420 ? 22.574 11.147 16.527 1.00 63.09 420 GLY A O 1
ATOM 3215 N N . GLU A 1 421 ? 21.127 11.826 14.948 1.00 60.16 421 GLU A N 1
ATOM 3216 C CA . GLU A 1 421 ? 22.139 12.243 13.967 1.00 60.16 421 GLU A CA 1
ATOM 3217 C C . GLU A 1 421 ? 21.754 13.606 13.366 1.00 60.16 421 GLU A C 1
ATOM 3219 O O . GLU A 1 421 ? 20.595 13.842 13.079 1.00 60.16 421 GLU A O 1
ATOM 3224 N N . ILE A 1 422 ? 22.719 14.514 13.177 1.00 60.50 422 ILE A N 1
ATOM 3225 C CA . ILE A 1 422 ? 22.522 15.721 12.355 1.00 60.50 422 ILE A CA 1
ATOM 3226 C C . ILE A 1 422 ? 23.402 15.548 11.122 1.00 60.50 422 ILE A C 1
ATOM 3228 O O . ILE A 1 422 ? 24.630 15.533 11.245 1.00 60.50 422 ILE A O 1
ATOM 3232 N N . ASP A 1 423 ? 22.803 15.388 9.947 1.00 53.28 423 ASP A N 1
ATOM 3233 C CA . ASP A 1 423 ? 23.536 15.242 8.695 1.00 53.28 423 ASP A CA 1
ATOM 3234 C C . ASP A 1 423 ? 24.022 16.594 8.126 1.00 53.28 423 ASP A C 1
ATOM 3236 O O . ASP A 1 423 ? 23.601 17.677 8.540 1.00 53.28 423 ASP A O 1
ATOM 3240 N N . ASP A 1 424 ? 24.951 16.551 7.161 1.00 49.28 424 ASP A N 1
ATOM 3241 C CA . ASP A 1 424 ? 25.546 17.758 6.556 1.00 49.28 424 ASP A CA 1
ATOM 3242 C C . ASP A 1 424 ? 24.491 18.697 5.928 1.00 49.28 424 ASP A C 1
ATOM 3244 O O . ASP A 1 424 ? 24.724 19.900 5.763 1.00 49.28 424 ASP A O 1
ATOM 3248 N N . LEU A 1 425 ? 23.335 18.153 5.530 1.00 47.75 425 LEU A N 1
ATOM 3249 C CA . LEU A 1 425 ? 22.246 18.888 4.897 1.00 47.75 425 LEU A CA 1
ATOM 3250 C C . LEU A 1 425 ? 21.371 19.578 5.951 1.00 47.75 425 LEU A C 1
ATOM 3252 O O . LEU A 1 425 ? 21.027 20.748 5.771 1.00 47.75 425 LEU A O 1
ATOM 3256 N N . GLU A 1 426 ? 21.090 18.908 7.066 1.00 55.59 426 GLU A N 1
ATOM 3257 C CA . GLU A 1 426 ? 20.452 19.483 8.256 1.00 55.59 426 GLU A CA 1
ATOM 3258 C C . GLU A 1 426 ? 21.319 20.584 8.867 1.00 55.59 426 GLU A C 1
ATOM 3260 O O . GLU A 1 426 ? 20.823 21.669 9.172 1.00 55.59 426 GLU A O 1
ATOM 3265 N N . GLN A 1 427 ? 22.633 20.371 8.945 1.00 59.31 427 GLN A N 1
ATOM 3266 C CA . GLN A 1 427 ? 23.578 21.363 9.451 1.00 59.31 427 GLN A CA 1
ATOM 3267 C C . GLN A 1 427 ? 23.613 22.625 8.572 1.00 59.31 427 GLN A C 1
ATOM 3269 O O . GLN A 1 427 ? 23.596 23.749 9.082 1.00 59.31 427 GLN A O 1
ATOM 3274 N N . ALA A 1 428 ? 23.618 22.465 7.245 1.00 53.56 428 ALA A N 1
ATOM 3275 C CA . ALA A 1 428 ? 23.561 23.591 6.316 1.00 53.56 428 ALA A CA 1
ATOM 3276 C C . ALA A 1 428 ? 22.216 24.339 6.387 1.00 53.56 428 ALA A C 1
ATOM 3278 O O . ALA A 1 428 ? 22.194 25.570 6.303 1.00 53.56 428 ALA A O 1
ATOM 3279 N N . ALA A 1 429 ? 21.105 23.619 6.568 1.00 54.06 429 ALA A N 1
ATOM 3280 C CA . ALA A 1 429 ? 19.774 24.204 6.711 1.00 54.06 429 ALA A CA 1
ATOM 3281 C C . ALA A 1 429 ? 19.613 24.971 8.035 1.00 54.06 429 ALA A C 1
ATOM 3283 O O . ALA A 1 429 ? 19.089 26.086 8.028 1.00 54.06 429 ALA A O 1
ATOM 3284 N N . LEU A 1 430 ? 20.117 24.426 9.148 1.00 64.50 430 LEU A N 1
ATOM 3285 C CA . LEU A 1 430 ? 20.157 25.088 10.457 1.00 64.50 430 LEU A CA 1
ATOM 3286 C C . LEU A 1 430 ? 21.014 26.356 10.423 1.00 64.50 430 LEU A C 1
ATOM 3288 O O . LEU A 1 430 ? 20.581 27.399 10.912 1.00 64.50 430 LEU A O 1
ATOM 3292 N N . GLY A 1 431 ? 22.193 26.291 9.796 1.00 58.84 431 GLY A N 1
ATOM 3293 C CA . GLY A 1 431 ? 23.066 27.451 9.605 1.00 58.84 431 GLY A CA 1
ATOM 3294 C C . GLY A 1 431 ? 22.390 28.550 8.783 1.00 58.84 431 GLY A C 1
ATOM 3295 O O . GLY A 1 431 ? 22.337 29.697 9.215 1.00 58.84 431 GLY A O 1
ATOM 3296 N N . ALA A 1 432 ? 21.784 28.199 7.644 1.00 57.34 432 ALA A N 1
ATOM 3297 C CA . ALA A 1 432 ? 21.050 29.152 6.812 1.00 57.34 432 ALA A CA 1
ATOM 3298 C C . ALA A 1 432 ? 19.825 29.748 7.528 1.00 57.34 432 ALA A C 1
ATOM 3300 O O . ALA A 1 432 ? 19.540 30.939 7.371 1.00 57.34 432 ALA A O 1
ATOM 3301 N N . ALA A 1 433 ? 19.116 28.948 8.332 1.00 62.03 433 ALA A N 1
ATOM 3302 C CA . ALA A 1 433 ? 18.027 29.428 9.171 1.00 62.03 433 ALA A CA 1
ATOM 3303 C C . ALA A 1 433 ? 18.557 30.448 10.186 1.00 62.03 433 ALA A C 1
ATOM 3305 O O . ALA A 1 433 ? 18.126 31.593 10.150 1.00 62.03 433 ALA A O 1
ATOM 3306 N N . LEU A 1 434 ? 19.552 30.106 11.008 1.00 65.00 434 LEU A N 1
ATOM 3307 C CA . LEU A 1 434 ? 20.138 31.015 12.004 1.00 65.00 434 LEU A CA 1
ATOM 3308 C C . LEU A 1 434 ? 20.658 32.329 11.395 1.00 65.00 434 LEU A C 1
ATOM 3310 O O . LEU A 1 434 ? 20.352 33.399 11.927 1.00 65.00 434 LEU A O 1
ATOM 3314 N N . SER A 1 435 ? 21.347 32.274 10.250 1.00 62.19 435 SER A N 1
ATOM 3315 C CA . SER A 1 435 ? 21.812 33.472 9.532 1.00 62.19 435 SER A CA 1
ATOM 3316 C C . SER A 1 435 ? 20.649 34.329 9.009 1.00 62.19 435 SER A C 1
ATOM 3318 O O . SER A 1 435 ? 20.707 35.555 9.035 1.00 62.19 435 SER A O 1
ATOM 3320 N N . THR A 1 436 ? 19.539 33.714 8.589 1.00 60.62 436 THR A N 1
ATOM 3321 C CA . THR A 1 436 ? 18.327 34.447 8.170 1.00 60.62 436 THR A CA 1
ATOM 3322 C C . THR A 1 436 ? 17.588 35.057 9.367 1.00 60.62 436 THR A C 1
ATOM 3324 O O . THR A 1 436 ? 17.010 36.139 9.265 1.00 60.62 436 THR A O 1
ATOM 3327 N N . LEU A 1 437 ? 17.612 34.374 10.513 1.00 60.72 437 LEU A N 1
ATOM 3328 C CA . LEU A 1 437 ? 16.872 34.735 11.721 1.00 60.72 437 LEU A CA 1
ATOM 3329 C C . LEU A 1 437 ? 17.458 35.937 12.458 1.00 60.72 437 LEU A C 1
ATOM 3331 O O . LEU A 1 437 ? 16.702 36.725 13.022 1.00 60.72 437 LEU A O 1
ATOM 3335 N N . VAL A 1 438 ? 18.779 36.100 12.425 1.00 58.38 438 VAL A N 1
ATOM 3336 C CA . VAL A 1 438 ? 19.500 37.165 13.142 1.00 58.38 438 VAL A CA 1
ATOM 3337 C C . VAL A 1 438 ? 19.915 38.311 12.195 1.00 58.38 438 VAL A C 1
ATOM 3339 O O . VAL A 1 438 ? 20.479 39.324 12.617 1.00 58.38 438 VAL A O 1
ATOM 3342 N N . GLY A 1 439 ? 19.560 38.208 10.908 1.00 58.78 439 GLY A N 1
ATOM 3343 C CA . GLY A 1 439 ? 19.949 39.151 9.854 1.00 58.78 439 GLY A CA 1
ATOM 3344 C C . GLY A 1 439 ? 21.452 39.095 9.546 1.00 58.78 439 GLY A C 1
ATOM 3345 O O . GLY A 1 439 ? 22.127 38.142 9.914 1.00 58.78 439 GLY A O 1
ATOM 3346 N N . GLU A 1 440 ? 22.018 40.149 8.944 1.00 52.97 440 GLU A N 1
ATOM 3347 C CA . GLU A 1 440 ? 23.471 40.267 8.662 1.00 52.97 440 GLU A CA 1
ATOM 3348 C C . GLU A 1 440 ? 24.365 40.392 9.924 1.00 52.97 440 GLU A C 1
ATOM 3350 O O . GLU A 1 440 ? 25.520 40.801 9.828 1.00 52.97 440 GLU A O 1
ATOM 3355 N N . SER A 1 441 ? 23.850 40.098 11.124 1.00 50.91 441 SER A N 1
ATOM 3356 C CA . SER A 1 441 ? 24.573 40.320 12.385 1.00 50.91 441 SER A CA 1
ATOM 3357 C C . SER A 1 441 ? 25.256 39.082 12.978 1.00 50.91 441 SER A C 1
ATOM 3359 O O . SER A 1 441 ? 26.055 39.240 13.899 1.00 50.91 441 SER A O 1
ATOM 3361 N N . LEU A 1 442 ? 25.013 37.884 12.428 1.00 62.09 442 LEU A N 1
ATOM 3362 C CA . LEU A 1 442 ? 25.830 36.689 12.673 1.00 62.09 442 LEU A CA 1
ATOM 3363 C C . LEU A 1 442 ? 26.512 36.270 11.370 1.00 62.09 442 LEU A C 1
ATOM 3365 O O . LEU A 1 442 ? 25.844 36.095 10.353 1.00 62.09 442 LEU A O 1
ATOM 3369 N N . ASP A 1 443 ? 27.834 36.106 11.403 1.00 64.12 443 ASP A N 1
ATOM 3370 C CA . ASP A 1 443 ? 28.555 35.462 10.303 1.00 64.12 443 ASP A CA 1
ATOM 3371 C C . ASP A 1 443 ? 28.382 33.927 10.347 1.00 64.12 443 ASP A C 1
ATOM 3373 O O . ASP A 1 443 ? 27.961 33.349 11.356 1.00 64.12 443 ASP A O 1
ATOM 3377 N N . ASP A 1 444 ? 28.684 33.258 9.230 1.00 60.84 444 ASP A N 1
ATOM 3378 C CA . ASP A 1 444 ? 28.514 31.803 9.090 1.00 60.84 444 ASP A CA 1
ATOM 3379 C C . ASP A 1 444 ? 29.318 31.004 10.134 1.00 60.84 444 ASP A C 1
ATOM 3381 O O . ASP A 1 444 ? 28.900 29.915 10.534 1.00 60.84 444 ASP A O 1
ATOM 3385 N N . ASP A 1 445 ? 30.449 31.537 10.605 1.00 67.06 445 ASP A N 1
ATOM 3386 C CA . ASP A 1 445 ? 31.299 30.884 11.603 1.00 67.06 445 ASP A CA 1
ATOM 3387 C C . ASP A 1 445 ? 30.678 30.969 13.008 1.00 67.06 445 ASP A C 1
ATOM 3389 O O . ASP A 1 445 ? 30.685 29.988 13.755 1.00 67.06 445 ASP A O 1
ATOM 3393 N N . GLN A 1 446 ? 30.065 32.102 13.359 1.00 71.62 446 GLN A N 1
ATOM 3394 C CA . GLN A 1 446 ? 29.334 32.291 14.615 1.00 71.62 446 GLN A CA 1
ATOM 3395 C C . GLN A 1 446 ? 28.061 31.441 14.679 1.00 71.62 446 GLN A C 1
ATOM 3397 O O . GLN A 1 446 ? 27.749 30.880 15.733 1.00 71.62 446 GLN A O 1
ATOM 3402 N N . ALA A 1 447 ? 27.332 31.321 13.565 1.00 67.19 447 ALA A N 1
ATOM 3403 C CA . ALA A 1 447 ? 26.157 30.456 13.482 1.00 67.19 447 ALA A CA 1
ATOM 3404 C C . ALA A 1 447 ? 26.538 28.980 13.691 1.00 67.19 447 ALA A C 1
ATOM 3406 O O . ALA A 1 447 ? 25.904 28.285 14.487 1.00 67.19 447 ALA A O 1
ATOM 3407 N N . ARG A 1 448 ? 27.619 28.519 13.046 1.00 69.31 448 ARG A N 1
ATOM 3408 C CA . ARG A 1 448 ? 28.147 27.154 13.218 1.00 69.31 448 ARG A CA 1
ATOM 3409 C C . ARG A 1 448 ? 28.595 26.878 14.647 1.00 69.31 448 ARG A C 1
ATOM 3411 O O . ARG A 1 448 ? 28.158 25.891 15.226 1.00 69.31 448 ARG A O 1
ATOM 3418 N N . ALA A 1 449 ? 29.376 27.781 15.241 1.00 77.19 449 ALA A N 1
ATOM 3419 C CA . ALA A 1 449 ? 29.863 27.622 16.610 1.00 77.19 449 ALA A CA 1
ATOM 3420 C C . ALA A 1 449 ? 28.724 27.470 17.634 1.00 77.19 449 ALA A C 1
ATOM 3422 O O . ALA A 1 449 ? 28.858 26.740 18.614 1.00 77.19 449 ALA A O 1
ATOM 3423 N N . ARG A 1 450 ? 27.584 28.132 17.407 1.00 79.06 450 ARG A N 1
ATOM 3424 C CA . ARG A 1 450 ? 26.399 27.990 18.262 1.00 79.06 450 ARG A CA 1
ATOM 3425 C C . ARG A 1 450 ? 25.667 26.668 18.079 1.00 79.06 450 ARG A C 1
ATOM 3427 O O . ARG A 1 450 ? 25.253 26.083 19.075 1.00 79.06 450 ARG A O 1
ATOM 3434 N N . VAL A 1 451 ? 25.522 26.198 16.841 1.00 75.75 451 VAL A N 1
ATOM 3435 C CA . VAL A 1 451 ? 24.957 24.866 16.569 1.00 75.75 451 VAL A CA 1
ATOM 3436 C C . VAL A 1 451 ? 25.821 23.786 17.219 1.00 75.75 451 VAL A C 1
ATOM 3438 O O . VAL A 1 451 ? 25.287 22.893 17.874 1.00 75.75 451 VAL A O 1
ATOM 3441 N N . ASP A 1 452 ? 27.145 23.908 17.115 1.00 77.44 452 ASP A N 1
ATOM 3442 C CA . ASP A 1 452 ? 28.085 22.975 17.738 1.00 77.44 452 ASP A CA 1
ATOM 3443 C C . ASP A 1 452 ? 27.965 22.997 19.272 1.00 77.44 452 ASP A C 1
ATOM 3445 O O . ASP A 1 452 ? 27.858 21.942 19.895 1.00 77.44 452 ASP A O 1
ATOM 3449 N N . ALA A 1 453 ? 27.873 24.181 19.890 1.00 81.62 453 ALA A N 1
ATOM 3450 C CA . ALA A 1 453 ? 27.680 24.310 21.337 1.00 81.62 453 ALA A CA 1
ATOM 3451 C C . ALA A 1 453 ? 26.345 23.713 21.825 1.00 81.62 453 ALA A C 1
ATOM 3453 O O . ALA A 1 453 ? 26.298 23.061 22.870 1.00 81.62 453 ALA A O 1
ATOM 3454 N N . ALA A 1 454 ? 25.257 23.907 21.072 1.00 81.50 454 ALA A N 1
ATOM 3455 C CA . ALA A 1 454 ? 23.966 23.282 21.356 1.00 81.50 454 ALA A CA 1
ATOM 3456 C C . ALA A 1 454 ? 24.054 21.750 21.270 1.00 81.50 454 ALA A C 1
ATOM 3458 O O . ALA A 1 454 ? 23.515 21.039 22.121 1.00 81.50 454 ALA A O 1
ATOM 3459 N N . ARG A 1 455 ? 24.797 21.229 20.287 1.00 79.94 455 ARG A N 1
ATOM 3460 C CA . ARG A 1 455 ? 25.016 19.789 20.130 1.00 79.94 455 ARG A CA 1
ATOM 3461 C C . ARG A 1 455 ? 25.818 19.204 21.285 1.00 79.94 455 ARG A C 1
ATOM 3463 O O . ARG A 1 455 ? 25.401 18.201 21.854 1.00 79.94 455 ARG A O 1
ATOM 3470 N N . GLU A 1 456 ? 26.904 19.858 21.691 1.00 82.38 456 GLU A N 1
ATOM 3471 C CA . GLU A 1 456 ? 27.694 19.448 22.860 1.00 82.38 456 GLU A CA 1
ATOM 3472 C C . GLU A 1 456 ? 26.834 19.396 24.135 1.00 82.38 456 GLU A C 1
ATOM 3474 O O . GLU A 1 456 ? 26.971 18.471 24.939 1.00 82.38 456 GLU A O 1
ATOM 3479 N N . ARG A 1 457 ? 25.888 20.334 24.309 1.00 83.31 457 ARG A N 1
ATOM 3480 C CA . ARG A 1 457 ? 24.925 20.301 25.426 1.00 83.31 457 ARG A CA 1
ATOM 3481 C C . ARG A 1 457 ? 23.997 19.085 25.367 1.00 83.31 457 ARG A C 1
ATOM 3483 O O . ARG A 1 457 ? 23.786 18.445 26.402 1.00 83.31 457 ARG A O 1
ATOM 3490 N N . ILE A 1 458 ? 23.460 18.764 24.188 1.00 82.31 458 ILE A N 1
ATOM 3491 C CA . ILE A 1 458 ? 22.592 17.594 23.970 1.00 82.31 458 ILE A CA 1
ATOM 3492 C C . ILE A 1 458 ? 23.366 16.293 24.204 1.00 82.31 458 ILE A C 1
ATOM 3494 O O . ILE A 1 458 ? 22.868 15.412 24.903 1.00 82.31 458 ILE A O 1
ATOM 3498 N N . GLU A 1 459 ? 24.593 16.190 23.689 1.00 79.75 459 GLU A N 1
ATOM 3499 C CA . GLU A 1 459 ? 25.475 15.033 23.886 1.00 79.75 459 GLU A CA 1
ATOM 3500 C C . GLU A 1 459 ? 25.825 14.833 25.371 1.00 79.75 459 GLU A C 1
ATOM 3502 O O . GLU A 1 459 ? 25.838 13.702 25.858 1.00 79.75 459 GLU A O 1
ATOM 3507 N N . ALA A 1 460 ? 26.062 15.918 26.115 1.00 83.50 460 ALA A N 1
ATOM 3508 C CA . ALA A 1 460 ? 26.436 15.854 27.526 1.00 83.50 460 ALA A CA 1
ATOM 3509 C C . ALA A 1 460 ? 25.258 15.565 28.476 1.00 83.50 460 ALA A C 1
ATOM 3511 O O . ALA A 1 460 ? 25.434 14.858 29.469 1.00 83.50 460 ALA A O 1
ATOM 3512 N N . SER A 1 461 ? 24.076 16.130 28.206 1.00 85.25 461 SER A N 1
ATOM 3513 C CA . SER A 1 461 ? 22.940 16.132 29.151 1.00 85.25 461 SER A CA 1
ATOM 3514 C C . SER A 1 461 ? 21.784 15.215 28.739 1.00 85.25 461 SER A C 1
ATOM 3516 O O . SER A 1 461 ? 20.912 14.915 29.558 1.00 85.25 461 SER A O 1
ATOM 3518 N N . GLY A 1 462 ? 21.772 14.763 27.485 1.00 82.88 462 GLY A N 1
ATOM 3519 C CA . GLY A 1 462 ? 20.669 14.030 26.876 1.00 82.88 462 GLY A CA 1
ATOM 3520 C C . GLY A 1 462 ? 19.572 14.954 26.339 1.00 82.88 462 GLY A C 1
ATOM 3521 O O . GLY A 1 462 ? 19.214 15.960 26.953 1.00 82.88 462 GLY A O 1
ATOM 3522 N N . ILE A 1 463 ? 19.006 14.578 25.189 1.00 83.94 463 ILE A N 1
ATOM 3523 C CA . ILE A 1 463 ? 18.026 15.386 24.449 1.00 83.94 463 ILE A CA 1
ATOM 3524 C C . ILE A 1 463 ? 16.752 15.692 25.249 1.00 83.94 463 ILE A C 1
ATOM 3526 O O . ILE A 1 463 ? 16.239 16.805 25.182 1.00 83.94 463 ILE A O 1
ATOM 3530 N N . GLU A 1 464 ? 16.270 14.746 26.062 1.00 84.19 464 GLU A N 1
ATOM 3531 C CA . GLU A 1 464 ? 15.080 14.936 26.905 1.00 84.19 464 GLU A CA 1
ATOM 3532 C C . GLU A 1 464 ? 15.321 15.990 27.992 1.00 84.19 464 GLU A C 1
ATOM 3534 O O . GLU A 1 464 ? 14.481 16.861 28.191 1.00 84.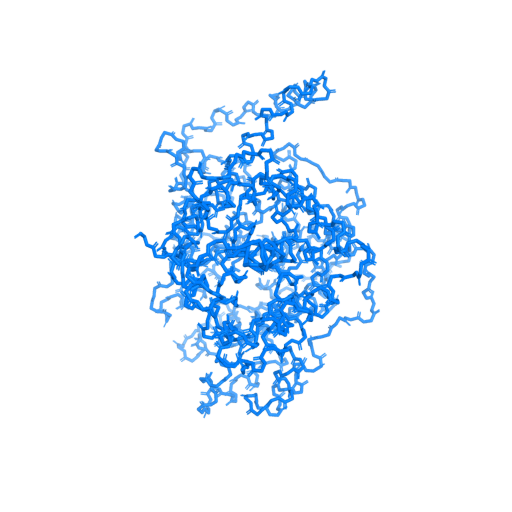19 464 GLU A O 1
ATOM 3539 N N . THR A 1 465 ? 16.498 15.981 28.627 1.00 86.44 465 THR A N 1
ATOM 3540 C CA . THR A 1 465 ? 16.881 16.967 29.651 1.00 86.44 465 THR A CA 1
ATOM 3541 C C . THR A 1 465 ? 16.951 18.378 29.069 1.00 86.44 465 THR A C 1
ATOM 3543 O O . THR A 1 465 ? 16.464 19.329 29.679 1.00 86.44 465 THR A O 1
ATOM 3546 N N . VAL A 1 466 ? 17.537 18.522 27.874 1.00 87.00 466 VAL A N 1
ATOM 3547 C CA . VAL A 1 466 ? 17.592 19.816 27.174 1.00 87.00 466 VAL A CA 1
ATOM 3548 C C . VAL A 1 466 ? 16.184 20.265 26.771 1.00 87.00 466 VAL A C 1
ATOM 3550 O O . VAL A 1 466 ? 15.842 21.434 26.936 1.00 87.00 466 VAL A O 1
ATOM 3553 N N . THR A 1 467 ? 15.337 19.336 26.317 1.00 89.44 467 THR A N 1
ATOM 3554 C CA . THR A 1 467 ? 13.937 19.624 25.965 1.00 89.44 467 THR A CA 1
ATOM 3555 C C . THR A 1 467 ? 13.128 20.100 27.174 1.00 89.44 467 THR A C 1
ATOM 3557 O O . THR A 1 467 ? 12.372 21.064 27.060 1.00 89.44 467 THR A O 1
ATOM 3560 N N . ASP A 1 468 ? 13.310 19.472 28.339 1.00 87.81 468 ASP A N 1
ATOM 3561 C CA . ASP A 1 468 ? 12.647 19.866 29.586 1.00 87.81 468 ASP A CA 1
ATOM 3562 C C . ASP A 1 468 ? 13.055 21.296 30.001 1.00 87.81 468 ASP A C 1
ATOM 3564 O O . ASP A 1 468 ? 12.188 22.119 30.304 1.00 87.81 468 ASP A O 1
ATOM 3568 N N . GLY A 1 469 ? 14.350 21.632 29.922 1.00 89.00 469 GLY A N 1
ATOM 3569 C CA . GLY A 1 469 ? 14.842 22.987 30.203 1.00 89.00 469 GLY A CA 1
ATOM 3570 C C . GLY A 1 469 ? 14.316 24.045 29.224 1.00 89.00 469 GLY A C 1
ATOM 3571 O O . GLY A 1 469 ? 13.958 25.152 29.630 1.00 89.00 469 GLY A O 1
ATOM 3572 N N . LEU A 1 470 ? 14.196 23.699 27.937 1.00 90.00 470 LEU A N 1
ATOM 3573 C CA . LEU A 1 470 ? 13.591 24.574 26.928 1.00 90.00 470 LEU A CA 1
ATOM 3574 C C . LEU A 1 470 ? 12.109 24.825 27.200 1.00 90.00 470 LEU A C 1
ATOM 3576 O O . LEU A 1 470 ? 11.652 25.964 27.099 1.00 90.00 470 LEU A O 1
ATOM 3580 N N . ALA A 1 471 ? 11.354 23.788 27.560 1.00 88.38 471 ALA A N 1
ATOM 3581 C CA . ALA A 1 471 ? 9.941 23.935 27.882 1.00 88.38 471 ALA A CA 1
ATOM 3582 C C . ALA A 1 471 ? 9.729 24.850 29.100 1.00 88.38 471 ALA A C 1
ATOM 3584 O O . ALA A 1 471 ? 8.853 25.716 29.064 1.00 88.38 471 ALA A O 1
ATOM 3585 N N . GLU A 1 472 ? 10.567 24.727 30.134 1.00 89.88 472 GLU A N 1
ATOM 3586 C CA . GLU A 1 472 ? 10.535 25.598 31.316 1.00 89.88 472 GLU A CA 1
ATOM 3587 C C . GLU A 1 472 ? 10.866 27.059 30.968 1.00 89.88 472 GLU A C 1
ATOM 3589 O O . GLU A 1 472 ? 10.173 27.985 31.410 1.00 89.88 472 GLU A O 1
ATOM 3594 N N . ALA A 1 473 ? 11.877 27.282 30.122 1.00 88.00 473 ALA A N 1
ATOM 3595 C CA . ALA A 1 473 ? 12.240 28.616 29.647 1.00 88.00 473 ALA A CA 1
ATOM 3596 C C . ALA A 1 473 ? 11.111 29.257 28.817 1.00 88.00 473 ALA A C 1
ATOM 3598 O O . ALA A 1 473 ? 10.765 30.425 29.017 1.00 88.00 473 ALA A O 1
ATOM 3599 N N . LEU A 1 474 ? 10.483 28.487 27.922 1.00 89.69 474 LEU A N 1
ATOM 3600 C CA . LEU A 1 474 ? 9.341 28.944 27.129 1.00 89.69 474 LEU A CA 1
ATOM 3601 C C . LEU A 1 474 ? 8.117 29.238 28.007 1.00 89.69 474 LEU A C 1
ATOM 3603 O O . LEU A 1 474 ? 7.433 30.237 27.776 1.00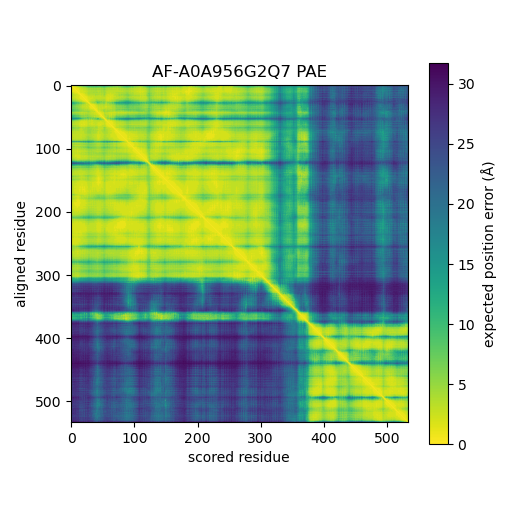 89.69 474 LEU A O 1
ATOM 3607 N N . ALA A 1 475 ? 7.844 28.409 29.017 1.00 88.62 475 ALA A N 1
ATOM 3608 C CA . ALA A 1 475 ? 6.748 28.613 29.963 1.00 88.62 475 ALA A CA 1
ATOM 3609 C C . ALA A 1 475 ? 6.944 29.891 30.788 1.00 88.62 475 ALA A C 1
ATOM 3611 O O . ALA A 1 475 ? 6.048 30.736 30.844 1.00 88.62 475 ALA A O 1
ATOM 3612 N N . SER A 1 476 ? 8.145 30.085 31.337 1.00 87.25 476 SER A N 1
ATOM 3613 C CA . SER A 1 476 ? 8.504 31.258 32.145 1.00 87.25 476 SER A CA 1
ATOM 3614 C C . SER A 1 476 ? 8.325 32.573 31.377 1.00 87.25 476 SER A C 1
ATOM 3616 O O . SER A 1 476 ? 7.870 33.577 31.929 1.00 87.25 476 SER A O 1
ATOM 3618 N N . SER A 1 477 ? 8.599 32.549 30.072 1.00 86.62 477 SER A N 1
ATOM 3619 C CA . SER A 1 477 ? 8.482 33.707 29.178 1.00 86.62 477 SER A CA 1
ATOM 3620 C C . SER A 1 477 ? 7.136 33.799 28.446 1.00 86.62 477 SER A C 1
ATOM 3622 O O . SE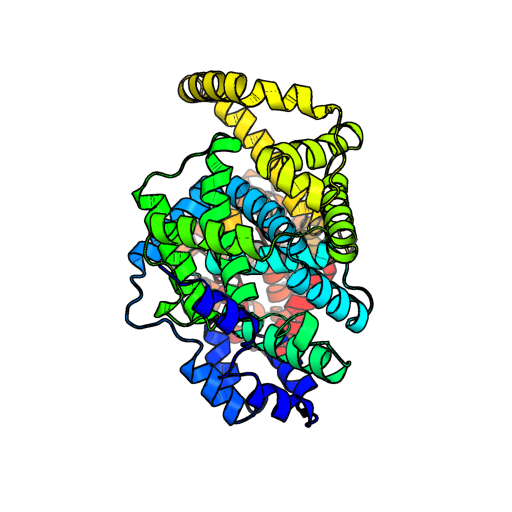R A 1 477 ? 6.978 34.629 27.553 1.00 86.62 477 SER A O 1
ATOM 3624 N N . HIS A 1 478 ? 6.143 32.969 28.798 1.00 87.56 478 HIS A N 1
ATOM 3625 C CA . HIS A 1 478 ? 4.831 32.919 28.129 1.00 87.56 478 HIS A CA 1
ATOM 3626 C C . HIS A 1 478 ? 4.954 32.761 26.596 1.00 87.56 478 HIS A C 1
ATOM 3628 O O . HIS A 1 478 ? 4.212 33.359 25.810 1.00 87.56 478 HIS A O 1
ATOM 3634 N N . ALA A 1 479 ? 5.940 31.968 26.179 1.00 89.62 479 ALA A N 1
ATOM 3635 C CA . ALA A 1 479 ? 6.402 31.791 24.809 1.00 89.62 479 ALA A CA 1
ATOM 3636 C C . ALA A 1 479 ? 6.169 30.364 24.273 1.00 89.62 479 ALA A C 1
ATOM 3638 O O . ALA A 1 479 ? 6.630 30.042 23.180 1.00 89.62 479 ALA A O 1
ATOM 3639 N N . VAL A 1 480 ? 5.430 29.525 25.010 1.00 89.50 480 VAL A N 1
ATOM 3640 C CA . VAL A 1 480 ? 5.166 28.110 24.682 1.00 89.50 480 VAL A CA 1
ATOM 3641 C C . VAL A 1 480 ? 4.571 27.940 23.284 1.00 89.50 480 VAL A C 1
ATOM 3643 O O . VAL A 1 480 ? 5.128 27.216 22.467 1.00 89.50 480 VAL A O 1
ATOM 3646 N N . GLU A 1 481 ? 3.477 28.637 22.962 1.00 90.44 481 GLU A N 1
ATOM 3647 C CA . GLU A 1 481 ? 2.837 28.510 21.646 1.00 90.44 481 GLU A CA 1
ATOM 3648 C C . GLU A 1 481 ? 3.751 28.970 20.486 1.00 90.44 481 GLU A C 1
ATOM 3650 O O . GLU A 1 481 ? 3.910 28.209 19.529 1.00 90.44 481 GLU A O 1
ATOM 3655 N N . PRO A 1 482 ? 4.399 30.153 20.536 1.00 88.12 482 PRO A N 1
ATOM 3656 C CA . PRO A 1 482 ? 5.390 30.541 19.529 1.00 88.12 482 PRO A CA 1
ATOM 3657 C C . PRO A 1 482 ? 6.564 29.562 19.400 1.00 88.12 482 PRO A C 1
ATOM 3659 O O . PRO A 1 482 ? 7.001 29.292 18.282 1.00 88.12 482 PRO A O 1
ATOM 3662 N N . GLY A 1 483 ? 7.041 29.004 20.516 1.00 87.88 483 GLY A N 1
ATOM 3663 C CA . GLY A 1 483 ? 8.101 27.995 20.530 1.00 87.88 483 GLY A CA 1
ATOM 3664 C C . GLY A 1 483 ? 7.673 26.709 19.827 1.00 87.88 483 GLY A C 1
ATOM 3665 O O . GLY A 1 483 ? 8.369 26.228 18.938 1.00 87.88 483 GLY A O 1
ATOM 3666 N N . ILE A 1 484 ? 6.477 26.202 20.130 1.00 89.88 484 ILE A N 1
ATOM 3667 C CA . ILE A 1 484 ? 5.924 25.001 19.489 1.00 89.88 484 ILE A CA 1
ATOM 3668 C C . ILE A 1 484 ? 5.681 25.231 17.998 1.00 89.88 484 ILE A C 1
ATOM 3670 O O . ILE A 1 484 ? 5.976 24.348 17.195 1.00 89.88 484 ILE A O 1
ATOM 3674 N N . ARG A 1 485 ? 5.192 26.412 17.595 1.00 89.50 485 ARG A N 1
ATOM 3675 C CA . ARG A 1 485 ? 5.026 26.757 16.172 1.00 89.50 485 ARG A CA 1
ATOM 3676 C C . ARG A 1 485 ? 6.358 26.719 15.425 1.00 89.50 485 ARG A C 1
ATOM 3678 O O . ARG A 1 485 ? 6.412 26.163 14.331 1.00 89.50 485 ARG A O 1
ATOM 3685 N N . LEU A 1 486 ? 7.418 27.276 16.015 1.00 85.19 486 LEU A N 1
ATOM 3686 C CA . LEU A 1 486 ? 8.757 27.244 15.429 1.00 85.19 486 LEU A CA 1
ATOM 3687 C C . LEU A 1 486 ? 9.309 25.815 15.359 1.00 85.19 486 LEU A C 1
ATOM 3689 O O . LEU A 1 486 ? 9.722 25.389 14.286 1.00 85.19 486 LEU A O 1
ATOM 3693 N N . ALA A 1 487 ? 9.243 25.058 16.456 1.00 86.62 487 ALA A N 1
ATOM 3694 C CA . ALA A 1 487 ? 9.678 23.662 16.502 1.00 86.62 487 ALA A CA 1
ATOM 3695 C C . ALA A 1 487 ? 8.957 22.805 15.446 1.00 86.62 487 ALA A C 1
ATOM 3697 O O . ALA A 1 487 ? 9.582 22.066 14.692 1.00 86.62 487 ALA A O 1
ATOM 3698 N N . THR A 1 488 ? 7.641 22.988 15.323 1.00 83.19 488 THR A N 1
ATOM 3699 C CA . THR A 1 488 ? 6.810 22.334 14.306 1.00 83.19 488 THR A CA 1
ATOM 3700 C C . THR A 1 488 ? 7.273 22.700 12.897 1.00 83.19 488 THR A C 1
ATOM 3702 O O . THR A 1 488 ? 7.461 21.816 12.068 1.00 83.19 488 THR A O 1
ATOM 3705 N N . ALA A 1 489 ? 7.476 23.989 12.604 1.00 78.81 489 ALA A N 1
ATOM 3706 C CA . ALA A 1 489 ? 7.900 24.434 11.277 1.00 78.81 489 ALA A CA 1
ATOM 3707 C C . ALA A 1 489 ? 9.265 23.856 10.880 1.00 78.81 489 ALA A C 1
ATOM 3709 O O . ALA A 1 489 ? 9.466 23.513 9.719 1.00 78.81 489 ALA A O 1
ATOM 3710 N N . ILE A 1 490 ? 10.173 23.706 11.845 1.00 75.38 490 ILE A N 1
ATOM 3711 C CA . ILE A 1 490 ? 11.509 23.143 11.634 1.00 75.38 490 ILE A CA 1
ATOM 3712 C C . ILE A 1 490 ? 11.461 21.641 11.396 1.00 75.38 490 ILE A C 1
ATOM 3714 O O . ILE A 1 490 ? 12.082 21.175 10.450 1.00 75.38 490 ILE A O 1
ATOM 3718 N N . ALA A 1 491 ? 10.635 20.907 12.137 1.00 75.81 491 ALA A N 1
ATOM 3719 C CA . ALA A 1 491 ? 10.375 19.500 11.839 1.00 75.81 491 ALA A CA 1
ATOM 3720 C C . ALA A 1 491 ? 9.778 19.303 10.424 1.00 75.81 491 ALA A C 1
ATOM 3722 O O . ALA A 1 491 ? 9.987 18.298 9.751 1.00 75.81 491 ALA A O 1
ATOM 3723 N N . TYR A 1 492 ? 9.075 20.305 9.885 1.00 70.06 492 TYR A N 1
ATOM 3724 C CA . TYR A 1 492 ? 8.645 20.283 8.483 1.00 70.06 492 TYR A CA 1
ATOM 3725 C C . TYR A 1 492 ? 9.767 20.573 7.467 1.00 70.06 492 TYR A C 1
ATOM 3727 O O . TYR A 1 492 ? 9.589 20.237 6.291 1.00 70.06 492 TYR A O 1
ATOM 3735 N N . VAL A 1 493 ? 10.908 21.150 7.875 1.00 60.88 493 VAL A N 1
ATOM 3736 C CA . VAL A 1 493 ? 12.038 21.476 6.982 1.00 60.88 493 VAL A CA 1
ATOM 3737 C C . VAL A 1 493 ? 12.636 20.222 6.363 1.00 60.88 493 VAL A C 1
ATOM 3739 O O . VAL A 1 493 ? 12.964 20.285 5.179 1.00 60.88 493 VAL A O 1
ATOM 3742 N N . ASN A 1 494 ? 12.773 19.107 7.100 1.00 51.16 494 ASN A N 1
ATOM 3743 C CA . ASN A 1 494 ? 13.584 17.986 6.615 1.00 51.16 494 ASN A CA 1
ATOM 3744 C C . ASN A 1 494 ? 12.824 16.813 5.983 1.00 51.16 494 ASN A C 1
ATOM 3746 O O . ASN A 1 494 ? 13.411 16.118 5.160 1.00 51.16 494 ASN A O 1
ATOM 3750 N N . SER A 1 495 ? 11.522 16.611 6.216 1.00 50.44 495 SER A N 1
ATOM 3751 C CA . SER A 1 495 ? 10.697 15.695 5.390 1.00 50.44 495 SER A CA 1
ATOM 3752 C C . SER A 1 495 ? 9.212 15.652 5.750 1.00 50.44 495 SER A C 1
ATOM 3754 O O . SER A 1 495 ? 8.517 14.708 5.368 1.00 50.44 495 SER A O 1
ATOM 3756 N N . GLY A 1 496 ? 8.702 16.700 6.403 1.00 55.38 496 GLY A N 1
ATOM 3757 C CA . GLY A 1 496 ? 7.537 16.553 7.274 1.00 55.38 496 GLY A CA 1
ATOM 3758 C C . GLY A 1 496 ? 7.965 15.967 8.619 1.00 55.38 496 GLY A C 1
ATOM 3759 O O . GLY A 1 496 ? 9.028 15.366 8.702 1.00 55.38 496 GLY A O 1
ATOM 3760 N N . ILE A 1 497 ? 7.131 16.149 9.642 1.00 64.38 497 ILE A N 1
ATOM 3761 C CA . ILE A 1 497 ? 7.470 15.787 11.022 1.00 64.38 497 ILE A CA 1
ATOM 3762 C C . ILE A 1 497 ? 7.574 14.263 11.155 1.00 64.38 497 ILE A C 1
ATOM 3764 O O . ILE A 1 497 ? 6.563 13.561 11.048 1.00 64.38 497 ILE A O 1
ATOM 3768 N N . ASP A 1 498 ? 8.775 13.748 11.397 1.00 66.00 498 ASP A N 1
ATOM 3769 C CA . ASP A 1 498 ? 8.989 12.341 11.716 1.00 66.00 498 ASP A CA 1
ATOM 3770 C C . ASP A 1 498 ? 8.600 12.008 13.175 1.00 66.00 498 ASP A C 1
ATOM 3772 O O . ASP A 1 498 ? 8.205 12.874 13.955 1.00 66.00 498 ASP A O 1
ATOM 3776 N N . LYS A 1 499 ? 8.638 10.727 13.575 1.00 67.56 499 LYS A N 1
ATOM 3777 C CA . LYS A 1 499 ? 8.211 10.328 14.933 1.00 67.56 499 LYS A CA 1
ATOM 3778 C C . LYS A 1 499 ? 9.139 10.889 16.021 1.00 67.56 499 LYS A C 1
ATOM 3780 O O . LYS A 1 499 ? 8.663 11.155 17.124 1.00 67.56 499 LYS A O 1
ATOM 3785 N N . ALA A 1 500 ? 10.433 11.032 15.748 1.00 75.50 500 ALA A N 1
ATOM 3786 C CA . ALA A 1 500 ? 11.392 11.545 16.715 1.00 75.50 500 ALA A CA 1
ATOM 3787 C C . ALA A 1 500 ? 11.182 13.052 16.913 1.00 75.50 500 ALA A C 1
ATOM 3789 O O . ALA A 1 500 ? 11.004 13.505 18.044 1.00 75.50 500 ALA A O 1
ATOM 3790 N N . GLU A 1 501 ? 11.058 13.801 15.821 1.00 80.50 501 GLU A N 1
ATOM 3791 C CA . GLU A 1 501 ? 10.724 15.224 15.824 1.00 80.50 501 GLU A CA 1
ATOM 3792 C C . GLU A 1 501 ? 9.350 15.470 16.466 1.00 80.50 501 GLU A C 1
ATOM 3794 O O . GLU A 1 501 ? 9.199 16.357 17.310 1.00 80.50 501 GLU A O 1
ATOM 3799 N N . ARG A 1 502 ? 8.344 14.639 16.144 1.00 81.44 502 ARG A N 1
ATOM 3800 C CA . ARG A 1 502 ? 7.009 14.722 16.757 1.00 81.44 502 ARG A CA 1
ATOM 3801 C C . ARG A 1 502 ? 7.073 14.470 18.255 1.00 81.44 502 ARG A C 1
ATOM 3803 O O . ARG A 1 502 ? 6.427 15.191 19.004 1.00 81.44 502 ARG A O 1
ATOM 3810 N N . ARG A 1 503 ? 7.869 13.494 18.699 1.00 83.19 503 ARG A N 1
ATOM 3811 C CA . ARG A 1 503 ? 8.061 13.202 20.124 1.00 83.19 503 ARG A CA 1
ATOM 3812 C C . ARG A 1 503 ? 8.644 14.402 20.864 1.00 83.19 503 ARG A C 1
ATOM 3814 O O . ARG A 1 503 ? 8.182 14.700 21.959 1.00 83.19 503 ARG A O 1
ATOM 3821 N N . ILE A 1 504 ? 9.623 15.090 20.279 1.00 86.50 504 ILE A N 1
ATOM 3822 C CA . ILE A 1 504 ? 10.190 16.318 20.849 1.00 86.50 504 ILE A CA 1
ATOM 3823 C C . ILE A 1 504 ? 9.133 17.426 20.921 1.00 86.50 504 ILE A C 1
ATOM 3825 O O . ILE A 1 504 ? 8.988 18.064 21.961 1.00 86.50 504 ILE A O 1
ATOM 3829 N N . VAL A 1 505 ? 8.345 17.620 19.860 1.00 86.62 505 VAL A N 1
ATOM 3830 C CA . VAL A 1 505 ? 7.249 18.604 19.832 1.00 86.62 505 VAL A CA 1
ATOM 3831 C C . VAL A 1 505 ? 6.170 18.289 20.879 1.00 86.62 505 VAL A C 1
ATOM 3833 O O . VAL A 1 505 ? 5.733 19.189 21.598 1.00 86.62 505 VAL A O 1
ATOM 3836 N N . ASP A 1 506 ? 5.774 17.023 21.017 1.00 84.00 506 ASP A N 1
ATOM 3837 C CA . ASP A 1 506 ? 4.817 16.563 22.029 1.00 84.00 506 ASP A CA 1
ATOM 3838 C C . ASP A 1 506 ? 5.385 16.739 23.451 1.00 84.00 506 ASP A C 1
ATOM 3840 O O . ASP A 1 506 ? 4.664 17.132 24.374 1.00 84.00 506 ASP A O 1
ATOM 3844 N N . LEU A 1 507 ? 6.688 16.499 23.642 1.00 86.31 507 LEU A N 1
ATOM 3845 C CA . LEU A 1 507 ? 7.365 16.709 24.921 1.00 86.31 507 LEU A CA 1
ATOM 3846 C C . LEU A 1 507 ? 7.375 18.200 25.287 1.00 86.31 507 LEU A C 1
ATOM 3848 O O . LEU A 1 507 ? 6.903 18.554 26.363 1.00 86.31 507 LEU A O 1
ATOM 3852 N N . LEU A 1 508 ? 7.784 19.081 24.370 1.00 89.12 508 LEU A N 1
ATOM 3853 C CA . LEU A 1 508 ? 7.728 20.538 24.556 1.00 89.12 508 LEU A CA 1
ATOM 3854 C C . LEU A 1 508 ? 6.314 21.018 24.912 1.00 89.12 508 LEU A C 1
ATOM 3856 O O . LEU A 1 508 ? 6.143 21.824 25.825 1.00 89.12 508 LEU A O 1
ATOM 3860 N N . ALA A 1 509 ? 5.296 20.502 24.218 1.00 87.31 509 ALA A N 1
ATOM 3861 C CA . ALA A 1 509 ? 3.901 20.851 24.457 1.00 87.31 509 ALA A CA 1
ATOM 3862 C C . ALA A 1 509 ? 3.401 20.385 25.827 1.00 87.31 509 ALA A C 1
ATOM 3864 O O . ALA A 1 509 ? 2.834 21.180 26.574 1.00 87.31 509 ALA A O 1
ATOM 3865 N N . SER A 1 510 ? 3.643 19.121 26.178 1.00 85.12 510 SER A N 1
ATOM 3866 C CA . SER A 1 510 ? 3.203 18.552 27.456 1.00 85.12 510 SER A CA 1
ATOM 3867 C C . SER A 1 510 ? 3.873 19.225 28.656 1.00 85.12 510 SER A C 1
ATOM 3869 O O . SER A 1 510 ? 3.207 19.513 29.649 1.00 85.12 510 SER A O 1
ATOM 3871 N N . ARG A 1 511 ? 5.172 19.530 28.555 1.00 86.00 511 ARG A N 1
ATOM 3872 C CA . ARG A 1 511 ? 5.940 20.230 29.593 1.00 86.00 511 ARG A CA 1
ATOM 3873 C C . ARG A 1 511 ? 5.596 21.713 29.686 1.00 86.00 511 ARG A C 1
ATOM 3875 O O . ARG A 1 511 ? 5.636 22.269 30.775 1.00 86.00 511 ARG A O 1
ATOM 3882 N N . GLY A 1 512 ? 5.215 22.331 28.569 1.00 85.69 512 GLY A N 1
ATOM 3883 C CA . GLY A 1 512 ? 4.694 23.698 28.513 1.00 85.69 512 GLY A CA 1
ATOM 3884 C C . GLY A 1 512 ? 3.204 23.828 28.855 1.00 85.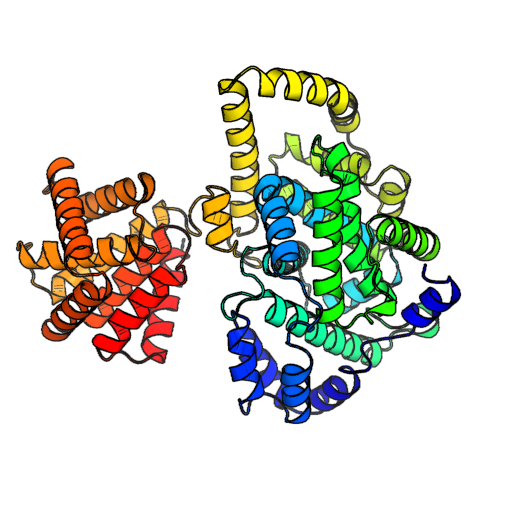69 512 GLY A C 1
ATOM 3885 O O . GLY A 1 512 ? 2.631 24.887 28.608 1.00 85.69 512 GLY A O 1
ATOM 3886 N N . GLU A 1 513 ? 2.567 22.771 29.375 1.00 88.06 513 GLU A N 1
ATOM 3887 C CA . GLU A 1 513 ? 1.143 22.725 29.751 1.00 88.06 513 GLU A CA 1
ATOM 3888 C C . GLU A 1 513 ? 0.158 23.024 28.597 1.00 88.06 513 GLU A C 1
ATOM 3890 O O . GLU A 1 513 ? -0.968 23.481 28.810 1.00 88.06 513 GLU A O 1
ATOM 3895 N N . LEU A 1 514 ? 0.548 22.737 27.350 1.00 87.69 514 LEU A N 1
ATOM 3896 C CA . LEU A 1 514 ? -0.322 22.872 26.183 1.00 87.69 514 LEU A CA 1
ATOM 3897 C C . LEU A 1 514 ? -1.184 21.609 25.990 1.00 87.69 514 LEU A C 1
ATOM 3899 O O . LEU A 1 514 ? -0.684 20.486 26.016 1.00 87.69 514 LEU A O 1
ATOM 3903 N N . SER A 1 515 ? -2.491 21.775 25.751 1.00 85.38 515 SER A N 1
ATOM 3904 C CA . SER A 1 515 ? -3.389 20.637 25.502 1.00 85.38 515 SER A CA 1
ATOM 3905 C C . SER A 1 515 ? -3.127 19.965 24.148 1.00 85.38 515 SER A C 1
ATOM 3907 O O . SER A 1 515 ? -2.753 20.624 23.177 1.00 85.38 515 SER A O 1
ATOM 3909 N N . ALA A 1 516 ? -3.406 18.659 24.052 1.00 76.12 516 ALA A N 1
ATOM 3910 C CA . ALA A 1 516 ? -3.261 17.895 22.807 1.00 76.12 516 ALA A CA 1
ATOM 3911 C C . ALA A 1 516 ? -4.095 18.483 21.648 1.00 76.12 516 ALA A C 1
ATOM 3913 O O . ALA A 1 516 ? -3.606 18.609 20.532 1.00 76.12 516 ALA A O 1
ATOM 3914 N N . GLU A 1 517 ? -5.320 18.944 21.926 1.00 77.50 517 GLU A N 1
ATOM 3915 C CA . GLU A 1 517 ? -6.171 19.606 20.924 1.00 77.50 517 GLU A CA 1
ATOM 3916 C C . GLU A 1 517 ? -5.567 20.923 20.411 1.00 77.50 517 GLU A C 1
ATOM 3918 O O . GLU A 1 517 ? -5.682 21.256 19.230 1.00 77.50 517 GLU A O 1
ATOM 3923 N N . ALA A 1 518 ? -4.928 21.698 21.294 1.00 79.19 518 ALA A N 1
ATOM 3924 C CA . ALA A 1 518 ? -4.255 22.932 20.907 1.00 79.19 518 ALA A CA 1
ATOM 3925 C C . ALA A 1 518 ? -2.982 22.645 20.104 1.00 79.19 518 ALA A C 1
ATOM 3927 O O . ALA A 1 518 ? -2.706 23.361 19.142 1.00 79.19 518 ALA A O 1
ATOM 3928 N N . LEU A 1 519 ? -2.252 21.587 20.462 1.00 82.62 519 LEU A N 1
ATOM 3929 C CA . LEU A 1 519 ? -1.084 21.129 19.724 1.00 82.62 519 LEU A CA 1
ATOM 3930 C C . LEU A 1 519 ? -1.450 20.701 18.302 1.00 82.62 519 LEU A C 1
ATOM 3932 O O . LEU A 1 519 ? -0.850 21.187 17.348 1.00 82.62 519 LEU A O 1
ATOM 3936 N N . ASP A 1 520 ? -2.473 19.863 18.139 1.00 76.88 520 ASP A N 1
ATOM 3937 C CA . ASP A 1 520 ? -2.900 19.401 16.816 1.00 76.88 520 ASP A CA 1
ATOM 3938 C C . ASP A 1 520 ? -3.394 20.556 15.938 1.00 76.88 520 ASP A C 1
ATOM 3940 O O . ASP A 1 520 ? -3.086 20.605 14.744 1.00 76.88 520 ASP A O 1
ATOM 3944 N N . ARG A 1 521 ? -4.086 21.539 16.532 1.00 86.44 521 ARG A N 1
ATOM 3945 C CA . ARG A 1 521 ? -4.454 22.778 15.836 1.00 86.44 521 ARG A CA 1
ATOM 3946 C C . ARG A 1 521 ? -3.219 23.549 15.365 1.00 86.44 521 ARG A C 1
ATOM 3948 O O . ARG A 1 521 ? -3.171 23.943 14.205 1.00 86.44 521 ARG A O 1
ATOM 3955 N N . ILE A 1 522 ? -2.221 23.746 16.230 1.00 84.94 522 ILE A N 1
ATOM 3956 C CA . ILE A 1 522 ? -0.973 24.442 15.875 1.00 84.94 522 ILE A CA 1
ATOM 3957 C C . ILE A 1 522 ? -0.239 23.707 14.750 1.00 84.94 522 ILE A C 1
ATOM 3959 O O . ILE A 1 522 ? 0.192 24.342 13.787 1.00 84.94 522 ILE A O 1
ATOM 3963 N N . VAL A 1 523 ? -0.127 22.381 14.844 1.00 79.38 523 VAL A N 1
ATOM 3964 C CA . VAL A 1 523 ? 0.528 21.554 13.825 1.00 79.38 523 VAL A CA 1
ATOM 3965 C C . VAL A 1 523 ? -0.169 21.700 12.475 1.00 79.38 523 VAL A C 1
ATOM 3967 O O . VAL A 1 523 ? 0.504 21.857 11.455 1.00 79.38 523 VAL A O 1
ATOM 3970 N N . GLN A 1 524 ? -1.503 21.699 12.464 1.00 75.56 524 GLN A N 1
ATOM 3971 C CA . GLN A 1 524 ? -2.276 21.885 11.241 1.00 75.56 524 GLN A CA 1
ATOM 3972 C C . GLN A 1 524 ? -2.127 23.302 10.670 1.00 75.56 524 GLN A C 1
ATOM 3974 O O . GLN A 1 524 ? -1.911 23.448 9.473 1.00 75.56 524 GLN A O 1
ATOM 3979 N N . GLU A 1 525 ? -2.176 24.344 11.502 1.00 82.56 525 GLU A N 1
ATOM 3980 C CA . GLU A 1 525 ? -2.020 25.733 11.050 1.00 82.56 525 GLU A CA 1
ATOM 3981 C C . GLU A 1 525 ? -0.633 26.007 10.452 1.00 82.56 525 GLU A C 1
ATOM 3983 O O . GLU A 1 525 ? -0.521 26.668 9.420 1.00 82.56 525 GLU A O 1
ATOM 3988 N N . VAL A 1 526 ? 0.432 25.500 11.084 1.00 80.00 526 VAL A N 1
ATOM 3989 C CA . VAL A 1 526 ? 1.806 25.639 10.571 1.00 80.00 526 VAL A CA 1
ATOM 3990 C C . VAL A 1 526 ? 1.956 24.897 9.248 1.00 80.00 526 VAL A C 1
ATOM 3992 O O . VAL A 1 526 ? 2.540 25.430 8.305 1.00 80.00 526 VAL A O 1
ATOM 3995 N N . ARG A 1 527 ? 1.384 23.694 9.150 1.00 75.19 527 ARG A N 1
ATOM 3996 C CA . ARG A 1 527 ? 1.347 22.931 7.905 1.00 75.19 527 ARG A CA 1
ATOM 3997 C C . ARG A 1 527 ? 0.635 23.705 6.798 1.00 75.19 527 ARG A C 1
ATOM 3999 O O . ARG A 1 527 ? 1.200 23.868 5.721 1.00 75.19 527 ARG A O 1
ATOM 4006 N N . ASP A 1 528 ? -0.563 24.213 7.068 1.00 76.06 528 ASP A N 1
ATOM 4007 C CA . ASP A 1 528 ? -1.351 24.973 6.097 1.00 76.06 528 ASP A CA 1
ATOM 4008 C C . ASP A 1 528 ? -0.601 26.235 5.639 1.00 76.06 528 ASP A C 1
ATOM 4010 O O . ASP A 1 528 ? -0.637 26.582 4.459 1.00 76.06 528 ASP A O 1
ATOM 4014 N N . ALA A 1 529 ? 0.124 26.899 6.548 1.00 75.00 529 ALA A N 1
ATOM 4015 C CA . ALA A 1 529 ? 0.947 28.065 6.233 1.00 75.00 529 ALA A CA 1
ATOM 4016 C C . ALA A 1 529 ? 2.150 27.727 5.335 1.00 75.00 529 ALA A C 1
ATOM 4018 O O . ALA A 1 529 ? 2.468 28.496 4.432 1.00 75.00 529 ALA A O 1
ATOM 4019 N N . ILE A 1 530 ? 2.798 26.579 5.550 1.00 67.12 530 ILE A N 1
ATOM 4020 C CA . ILE A 1 530 ? 3.895 26.089 4.699 1.00 67.12 530 ILE A CA 1
ATOM 4021 C C . ILE A 1 530 ? 3.365 25.644 3.326 1.00 67.12 530 ILE A C 1
ATOM 4023 O O . ILE A 1 530 ? 4.018 25.847 2.301 1.00 67.12 530 ILE A O 1
ATOM 4027 N N . GLU A 1 531 ? 2.176 25.042 3.286 1.00 63.62 531 GLU A N 1
ATOM 4028 C CA . GLU A 1 531 ? 1.539 24.566 2.054 1.00 63.62 531 GLU A CA 1
ATOM 4029 C C . GLU A 1 531 ? 0.866 25.700 1.245 1.00 63.62 531 GLU A C 1
ATOM 4031 O O . GLU A 1 531 ? 0.593 25.532 0.048 1.00 63.62 531 GLU A O 1
ATOM 4036 N N . ALA A 1 532 ? 0.628 26.870 1.851 1.00 65.75 532 ALA A N 1
ATOM 4037 C CA . ALA A 1 532 ? 0.099 28.056 1.180 1.00 65.75 532 ALA A CA 1
ATOM 4038 C C . ALA A 1 532 ? 1.115 28.649 0.174 1.00 65.75 532 ALA A C 1
ATOM 4040 O O . ALA A 1 532 ? 2.320 28.693 0.413 1.00 65.75 532 ALA A O 1
ATOM 4041 N N . LYS A 1 533 ? 0.617 29.061 -1.000 1.00 46.88 533 LYS A N 1
ATOM 4042 C CA . LYS A 1 533 ? 1.417 29.488 -2.167 1.00 46.88 533 LYS A CA 1
ATOM 4043 C C . LYS A 1 533 ? 2.067 30.860 -2.022 1.00 46.88 533 LYS A C 1
ATOM 4045 O O . LYS A 1 533 ? 1.307 31.812 -1.741 1.00 46.88 533 LYS A O 1
#

Solvent-accessible surface area (backbone atoms only — not comparable to full-atom values): 28280 Å² total; per-residue (Å²): 131,88,50,72,68,57,52,58,52,28,30,60,29,63,52,84,90,47,40,65,55,43,60,53,43,74,76,46,84,50,55,62,47,37,51,52,56,58,70,69,52,78,26,29,50,42,51,58,55,47,41,74,35,88,52,41,54,73,69,58,15,52,50,45,70,69,54,54,55,84,64,88,87,67,58,62,71,43,38,51,50,24,20,47,54,36,65,80,41,37,70,62,48,50,50,41,38,56,53,50,28,53,49,59,42,24,26,20,47,51,56,16,45,44,52,51,52,51,31,62,75,62,73,66,64,49,54,60,39,54,51,28,54,53,46,49,54,53,47,30,54,43,40,81,62,11,79,42,56,82,13,24,27,45,41,51,30,42,51,47,44,54,52,50,37,49,51,34,52,54,44,53,75,72,65,56,57,43,88,83,54,26,34,58,75,7,45,38,50,51,52,51,54,49,33,28,60,39,41,46,40,70,68,42,31,53,78,76,71,45,81,73,56,72,67,52,43,41,23,36,30,44,41,42,36,54,51,36,44,45,51,69,44,59,74,87,80,47,46,87,43,54,67,48,36,48,55,49,46,53,53,50,51,75,75,46,62,44,64,36,72,53,10,26,54,53,39,50,48,43,51,49,57,58,22,68,75,36,62,79,92,54,27,46,45,48,46,23,49,47,34,66,65,61,32,66,68,56,25,54,40,31,63,56,61,88,32,86,43,42,65,68,56,72,49,39,68,64,48,46,55,56,43,52,58,46,42,77,71,32,73,69,56,42,52,53,49,50,50,50,53,50,48,53,47,46,46,51,60,56,55,47,43,52,90,77,59,51,74,53,78,71,55,58,71,56,33,60,77,66,69,52,80,32,71,49,60,68,70,40,41,62,63,51,48,53,59,34,47,53,54,28,36,64,38,70,41,90,63,93,41,72,67,56,50,48,55,53,49,39,47,54,48,55,36,60,38,41,80,75,59,74,49,79,65,55,52,52,50,51,35,54,46,49,36,64,66,61,38,96,76,45,55,76,66,59,38,45,54,50,54,51,52,42,47,53,50,32,73,74,63,36,62,66,54,53,42,51,54,49,15,51,53,24,45,77,39,74,21,37,67,38,46,51,49,41,42,50,47,53,28,32,51,69,43,38,66,42,73,42,28,43,48,49,51,52,47,36,33,58,67,36,71,48,52,70,72,58,49,54,50,46,52,49,52,49,49,52,59,42,71,53,132

Sequence (533 aa):
MLTDDRLDDLRQQGDASLDPLIAGVMKTDKLKEINAALSFARDNAALGTLASGASLTPELAAWVDEHAQLPEWVDLARVERAQRFFVDRGVTLTFLLGLTSLLERFARPNAARALHAVAKLADAESSTRRLGRATQFFLAILTPDAFTPEGAALLRCSGRRLLRAGQRFLLLDSGWDQQQDGAPFSQLDLLADLMAFAHSPLTYLPVVGGAASDSEAEDWIYLWRVAGVLLGIEPDDLPSTREQAADLHAGIARRARESCPEGRELASSLLEAYAAQLPRPFRGVVPAMTRHLLGEDLAALLGVESSGWKLALSGQRLLASTFQALQKRSTRVNDVVNKLGISMLRHQALDLTGGRAAVIEIPAKLRRAWRLPPAGSPEQVVKVVPDLVNSLRKRLGEDWNPDTLDIITDLLVVVAAADGEIDDLEQAALGAALSTLVGESLDDDQARARVDAARERIEASGIETVTDGLAEALASSHAVEPGIRLATAIAYVNSGIDKAERRIVDLLASRGELSAEALDRIVQEVRDAIEAK

Radius of gyration: 25.65 Å; Cα contacts (8 Å, |Δi|>4): 661; chains: 1; bounding box: 62×69×64 Å

Nearest PDB structures (foldseek):
  5o1m-assembly1_A  TM=8.760E-01  e=3.230E-09  Streptomyces sp. K30
  8auw-assembly1_D  TM=1.999E-01  e=2.937E+00  Homo sapiens

pLDDT: mean 78.16, std 16.77, range [32.25, 98.38]

Mean predicted aligned error: 14.21 Å

Foldseek 3Di:
DDDLVNLVVLLQAAQPLPLVVLVVVVVDPLPVLLVVLLVPDDFLLSLLVSLPDPSGDVSVSVVSVVQLAFDPPDDVVLLQLLLVVCLVCVLLLLVQQLQQLLLLQLLFVLSLVLVLVVCVVVPHAALLQVSLLSSLQVLLLSHPPSRPRGGCLSSSLSVVSSVRSNSQVVCVVVPPDCVVRHRRCGLSSLLLSLLSSLQLSQLQQVLQLHHDDLSSSQSSLSSSLSSSSSNNRDNVLRDNHNVSSVVSNVSSCVPGGAADPSSLVSSVSNLVLVLVLDDPVCSLVSLLVVCSSVPDPSSVSSVRDHGPCVVVSVCVVVVSVVLVVVVVVDPVSVVVVLVVSLVSVQSCQDVSCPLDDNNSQNAPSSCVSSVHFAPFDLVLLLVVLQVLLCLLCVLLDVDPDPVSLLLLLLLLLLLCCLVPDRDPVNLVSQLVSSCSNVDVPDDSVNSNVSNVVSVVVCVVQNSLRSLLVSLVSCLVSVRLLSSLLNLLSSCRNGHHNHPSSVVSSVSSCVSNVHDPVRSVVSNVVSVVSSSPD

Secondary structure (DSSP, 8-state):
---HHHHHHHHT---TTTHHHHHHHTTSTTHHHHHHHHHH--SSTHHHHHHHSTTS-HHHHHHHHHHSS--TT--HHHHHHHHHHHHHHHHHHHHHHHHHHHHHHHTSHHHHHHHHHHHHHTT---HHHHHHHHHHHHHHHHSTTTTSTTSSHHHHHHHHHHHHHHHHHHHHHTT--HHHH-STT-HHHHHHHHHHHHTHHHHHGGGGT----HHHHHHHHHHHHHHHHHTT--TTTS-SSHHHHHHHHHHHHHHH----HHHHHHHHHHHHHHHHTS-GGGTTHHHHHHHHHHHHHHHHHTTPPP-TTHHHHHTHHHHHHHHHHHHTT-HHHHHHHHHHHHHHHHHHHHHTT-SSS------HHHHHHTTPPPSS-HHHHHHHHHHHHHHHHHHH-SS--HHHHHHHHHHHHHHHTTTS---HHHHHHHHHHHHHHSGGGS-HHHHHHHHHHHHHHHHHH-HHHHHHHHHHHHHHTT-HHHHHHHHHHHHHHHTS--HHHHHHHHHHHHHTT--HHHHHHHHHHHHHHHH--